Protein AF-A0A1D1W624-F1 (afdb_monomer_lite)

Radius of gyration: 31.95 Å; chains: 1; bounding box: 77×73×110 Å

Organism: Ramazzottius varieornatus (NCBI:txid947166)

Structure (mmCIF, N/CA/C/O backbone):
data_AF-A0A1D1W624-F1
#
_entry.id   AF-A0A1D1W624-F1
#
loop_
_atom_site.group_PDB
_atom_site.id
_atom_site.type_symbol
_atom_site.label_atom_id
_atom_site.label_alt_id
_atom_site.label_comp_id
_atom_site.label_asym_id
_atom_site.label_entity_id
_atom_site.label_seq_id
_atom_site.pdbx_PDB_ins_code
_atom_site.Cartn_x
_atom_site.Cartn_y
_atom_site.Cartn_z
_atom_site.occupancy
_atom_site.B_iso_or_equiv
_atom_site.auth_seq_id
_atom_site.auth_comp_id
_atom_site.auth_asym_id
_atom_site.auth_atom_id
_atom_site.pdbx_PDB_model_num
ATOM 1 N N . MET A 1 1 ? -19.708 -43.740 -31.276 1.00 31.92 1 MET A N 1
ATOM 2 C CA . MET A 1 1 ? -19.475 -42.305 -31.508 1.00 31.92 1 MET A CA 1
ATOM 3 C C . MET A 1 1 ? -18.141 -42.016 -30.869 1.00 31.92 1 MET A C 1
ATOM 5 O O . MET A 1 1 ? -18.051 -42.000 -29.648 1.00 31.92 1 MET A O 1
ATOM 9 N N . GLU A 1 2 ? -17.105 -42.036 -31.699 1.00 27.05 2 GLU A N 1
ATOM 10 C CA . GLU A 1 2 ? -15.736 -41.714 -31.313 1.00 27.05 2 GLU A CA 1
ATOM 11 C C . GLU A 1 2 ? -15.686 -40.249 -30.875 1.00 27.05 2 GLU A C 1
ATOM 13 O O . GLU A 1 2 ? -16.353 -39.398 -31.459 1.00 27.05 2 GLU A O 1
ATOM 18 N N . ASN A 1 3 ? -14.961 -39.981 -29.791 1.00 25.48 3 ASN A N 1
ATOM 19 C CA . ASN A 1 3 ? -14.674 -38.623 -29.358 1.00 25.48 3 ASN A CA 1
ATOM 20 C C . ASN A 1 3 ? -13.662 -38.040 -30.346 1.00 25.48 3 ASN A C 1
ATOM 22 O O . ASN A 1 3 ? -12.470 -38.331 -30.237 1.00 25.48 3 ASN A O 1
ATOM 26 N N . ASP A 1 4 ? -14.144 -37.244 -31.296 1.00 26.53 4 ASP A N 1
ATOM 27 C CA . ASP A 1 4 ? -13.299 -36.411 -32.143 1.00 26.53 4 ASP A CA 1
ATOM 28 C C . ASP A 1 4 ? -12.557 -35.412 -31.248 1.00 26.53 4 ASP A C 1
ATOM 30 O O . ASP A 1 4 ? -13.095 -34.397 -30.801 1.00 26.53 4 ASP A O 1
ATOM 34 N N . ALA A 1 5 ? -11.305 -35.738 -30.932 1.00 27.08 5 ALA A N 1
ATOM 35 C CA . ALA A 1 5 ? -10.359 -34.775 -30.408 1.00 27.08 5 ALA A CA 1
ATOM 36 C C . ALA A 1 5 ? -10.204 -33.673 -31.463 1.00 27.08 5 ALA A C 1
ATOM 38 O O . ALA A 1 5 ? -9.821 -33.948 -32.601 1.00 27.08 5 ALA A O 1
ATOM 39 N N . PHE A 1 6 ? -10.531 -32.438 -31.086 1.00 32.44 6 PHE A N 1
ATOM 40 C CA . PHE A 1 6 ? -10.305 -31.255 -31.906 1.00 32.44 6 PHE A CA 1
ATOM 41 C C . PHE A 1 6 ? -8.829 -31.213 -32.317 1.00 32.44 6 PHE A C 1
ATOM 43 O O . PHE A 1 6 ? -7.942 -30.949 -31.505 1.00 32.44 6 PHE A O 1
ATOM 50 N N . LEU A 1 7 ? -8.569 -31.527 -33.584 1.00 31.05 7 LEU A N 1
ATOM 51 C CA . LEU A 1 7 ? -7.276 -31.333 -34.217 1.00 31.05 7 LEU A CA 1
ATOM 52 C C . LEU A 1 7 ? -7.059 -29.824 -34.347 1.00 31.05 7 LEU A C 1
ATOM 54 O O . LEU A 1 7 ? -7.554 -29.201 -35.284 1.00 31.05 7 LEU A O 1
ATOM 58 N N . VAL A 1 8 ? -6.301 -29.243 -33.416 1.00 35.06 8 VAL A N 1
ATOM 59 C CA . VAL A 1 8 ? -5.561 -28.009 -33.691 1.00 35.06 8 VAL A CA 1
ATOM 60 C C . VAL A 1 8 ? -4.572 -28.382 -34.781 1.00 35.06 8 VAL A C 1
ATOM 62 O O . VAL A 1 8 ? -3.565 -29.041 -34.520 1.00 35.06 8 VAL A O 1
ATOM 65 N N . ARG A 1 9 ? -4.901 -28.062 -36.028 1.00 37.91 9 ARG A N 1
ATOM 66 C CA . ARG A 1 9 ? -3.950 -28.219 -37.112 1.00 37.91 9 ARG A CA 1
ATOM 67 C C . ARG A 1 9 ? -3.053 -26.980 -37.123 1.00 37.91 9 ARG A C 1
ATOM 69 O O . ARG A 1 9 ? -3.559 -25.884 -37.361 1.00 37.91 9 ARG A O 1
ATOM 76 N N . PRO A 1 10 ? -1.737 -27.105 -36.888 1.00 45.50 10 PRO A N 1
ATOM 77 C CA . PRO A 1 10 ? -0.785 -26.102 -37.343 1.00 45.50 10 PRO A CA 1
ATOM 78 C C . PRO A 1 10 ? -0.750 -26.183 -38.879 1.00 45.50 10 PRO A C 1
ATOM 80 O O . PRO A 1 10 ? 0.144 -26.792 -39.457 1.00 45.50 10 PRO A O 1
ATOM 83 N N . ASP A 1 11 ? -1.796 -25.687 -39.544 1.00 40.28 11 ASP A N 1
ATOM 84 C CA . ASP A 1 11 ? -2.044 -25.941 -40.972 1.00 40.28 11 ASP A CA 1
ATOM 85 C C . ASP A 1 11 ? -1.060 -25.210 -41.900 1.00 40.28 11 ASP A C 1
ATOM 87 O O . ASP A 1 11 ? -0.976 -25.543 -43.080 1.00 40.28 11 ASP A O 1
ATOM 91 N N . VAL A 1 12 ? -0.263 -24.263 -41.391 1.00 44.75 12 VAL A N 1
ATOM 92 C CA . VAL A 1 12 ? 0.777 -23.587 -42.176 1.00 44.75 12 VAL A CA 1
ATOM 93 C C . VAL A 1 12 ? 2.006 -23.336 -41.304 1.00 44.75 12 VAL A C 1
ATOM 95 O O . VAL A 1 12 ? 2.185 -22.279 -40.715 1.00 44.75 12 VAL A O 1
ATOM 98 N N . VAL A 1 13 ? 2.898 -24.321 -41.220 1.00 44.19 13 VAL A N 1
ATOM 99 C CA . VAL A 1 13 ? 4.286 -24.032 -40.843 1.00 44.19 13 VAL A CA 1
ATOM 100 C C . VAL A 1 13 ? 4.935 -23.429 -42.087 1.00 44.19 13 VAL A C 1
ATOM 102 O O . VAL A 1 13 ? 5.336 -24.156 -42.998 1.00 44.19 13 VAL A O 1
ATOM 105 N N . ARG A 1 14 ? 5.054 -22.096 -42.162 1.00 55.41 14 ARG A N 1
ATOM 106 C CA . ARG A 1 14 ? 6.187 -21.540 -42.916 1.00 55.41 14 ARG A CA 1
ATOM 107 C C . ARG A 1 14 ? 7.438 -22.138 -42.288 1.00 55.41 14 ARG A C 1
ATOM 109 O O . ARG A 1 14 ? 7.513 -22.191 -41.066 1.00 55.41 14 ARG A O 1
ATOM 116 N N . ALA A 1 15 ? 8.395 -22.578 -43.106 1.00 63.62 15 ALA A N 1
ATOM 117 C CA . ALA A 1 15 ? 9.567 -23.344 -42.658 1.00 63.62 15 ALA A CA 1
ATOM 118 C C . ALA A 1 15 ? 10.327 -22.724 -41.461 1.00 63.62 15 ALA A C 1
ATOM 120 O O . ALA A 1 15 ? 11.044 -23.437 -40.763 1.00 63.62 15 ALA A O 1
ATOM 121 N N . ASP A 1 16 ? 10.110 -21.430 -41.200 1.00 84.19 16 ASP A N 1
ATOM 122 C CA . ASP A 1 16 ? 10.854 -20.631 -40.241 1.00 84.19 16 ASP A CA 1
ATOM 123 C C . ASP A 1 16 ? 9.994 -20.026 -39.103 1.00 84.19 16 ASP A C 1
ATOM 125 O O . ASP A 1 16 ? 10.526 -19.242 -38.325 1.00 84.19 16 ASP A O 1
ATOM 129 N N . ALA A 1 17 ? 8.685 -20.318 -38.982 1.00 87.25 17 ALA A N 1
ATOM 130 C CA . ALA A 1 17 ? 7.839 -19.704 -37.941 1.00 87.25 17 ALA A CA 1
ATOM 131 C C . ALA A 1 17 ? 6.698 -20.593 -37.411 1.00 87.25 17 ALA A C 1
ATOM 133 O O . ALA A 1 17 ? 6.103 -21.390 -38.135 1.00 87.25 17 ALA A O 1
ATOM 134 N N . ILE A 1 18 ? 6.358 -20.401 -36.133 1.00 88.88 18 ILE A N 1
ATOM 135 C CA . ILE A 1 18 ? 5.157 -20.938 -35.486 1.00 88.88 18 ILE A CA 1
ATOM 136 C C . ILE A 1 18 ? 3.995 -19.993 -35.785 1.00 88.88 18 ILE A C 1
ATOM 138 O O . ILE A 1 18 ? 4.014 -18.849 -35.335 1.00 88.88 18 ILE A O 1
ATOM 142 N N . GLU A 1 19 ? 2.978 -20.465 -36.500 1.00 90.38 19 GLU A N 1
ATOM 143 C CA . GLU A 1 19 ? 1.775 -19.686 -36.802 1.00 90.38 19 GLU A CA 1
ATOM 144 C C . GLU A 1 19 ? 0.585 -20.199 -35.979 1.00 90.38 19 GLU A C 1
ATOM 146 O O . GLU A 1 19 ? 0.163 -21.350 -36.105 1.00 90.38 19 GLU A O 1
ATOM 151 N N . LEU A 1 20 ? 0.035 -19.335 -35.126 1.00 88.50 20 LEU A N 1
ATOM 152 C CA . LEU A 1 20 ? -1.262 -19.534 -34.487 1.00 88.50 20 LEU A CA 1
ATOM 153 C C . LEU A 1 20 ? -2.296 -18.786 -35.321 1.00 88.50 20 LEU A C 1
ATOM 155 O O . LEU A 1 20 ? -2.169 -17.575 -35.488 1.00 88.50 20 LEU A O 1
ATOM 159 N N . THR A 1 21 ? -3.308 -19.480 -35.840 1.00 87.25 21 THR A N 1
ATOM 160 C CA . THR A 1 21 ? -4.299 -18.869 -36.736 1.00 87.25 21 THR A CA 1
ATOM 161 C C . THR A 1 21 ? -5.719 -19.092 -36.233 1.00 87.25 21 THR A C 1
ATOM 163 O O . THR A 1 21 ? -6.160 -20.224 -36.045 1.00 87.25 21 THR A O 1
ATOM 166 N N . CYS A 1 22 ? -6.463 -18.001 -36.078 1.00 83.81 22 CYS A N 1
ATOM 167 C CA . CYS A 1 22 ? -7.910 -18.008 -35.929 1.00 83.81 22 CYS A CA 1
ATOM 168 C C . CYS A 1 22 ? -8.551 -18.093 -37.318 1.00 83.81 22 CYS A C 1
ATOM 170 O O . CYS A 1 22 ? -8.637 -17.089 -38.030 1.00 83.81 22 CYS A O 1
ATOM 172 N N . SER A 1 23 ? -9.013 -19.284 -37.703 1.00 80.31 23 SER A N 1
ATOM 173 C CA . SER A 1 23 ? -9.715 -19.494 -38.973 1.00 80.31 23 SER A CA 1
ATOM 174 C C . SER A 1 23 ? -11.235 -19.534 -38.791 1.00 80.31 23 SER A C 1
ATOM 176 O O . SER A 1 23 ? -11.767 -19.749 -37.699 1.00 80.31 23 SER A O 1
ATOM 178 N N . LYS A 1 24 ? -11.980 -19.361 -39.890 1.00 71.31 24 LYS A N 1
ATOM 179 C CA . LYS A 1 24 ? -13.448 -19.520 -39.881 1.00 71.31 24 LYS A CA 1
ATOM 180 C C . LYS A 1 24 ? -13.887 -20.939 -39.513 1.00 71.31 24 LYS A C 1
ATOM 182 O O . LYS A 1 24 ? -15.019 -21.120 -39.074 1.00 71.31 24 LYS A O 1
ATOM 187 N N . GLU A 1 25 ? -13.041 -21.940 -39.747 1.00 71.88 25 GLU A N 1
ATOM 188 C CA . GLU A 1 25 ? -13.387 -23.347 -39.532 1.00 71.88 25 GLU A CA 1
ATOM 189 C C . GLU A 1 25 ? -13.404 -23.724 -38.058 1.00 71.88 25 GLU A C 1
ATOM 191 O O . GLU A 1 25 ? -14.290 -24.475 -37.654 1.00 71.88 25 GLU A O 1
ATOM 196 N N . VAL A 1 26 ? -12.517 -23.115 -37.264 1.00 67.25 26 VAL A N 1
ATOM 197 C CA . VAL A 1 26 ? -12.478 -23.239 -35.800 1.00 67.25 26 VAL A CA 1
ATOM 198 C C . VAL A 1 26 ? -13.877 -22.994 -35.217 1.00 67.25 26 VAL A C 1
ATOM 200 O O . VAL A 1 26 ? -14.430 -23.834 -34.514 1.00 67.25 26 VAL A O 1
ATOM 203 N N . TRP A 1 27 ? -14.552 -21.938 -35.678 1.00 66.19 27 TRP A N 1
ATOM 204 C CA . TRP A 1 27 ? -15.883 -21.572 -35.194 1.00 66.19 27 TRP A CA 1
ATOM 205 C C . TRP A 1 27 ? -17.027 -22.483 -35.639 1.00 66.19 27 TRP A C 1
ATOM 207 O O . TRP A 1 27 ? -18.036 -22.552 -34.935 1.00 66.19 27 TRP A O 1
ATOM 217 N N . LYS A 1 28 ? -16.914 -23.185 -36.776 1.00 69.06 28 LYS A N 1
ATOM 218 C CA . LYS A 1 28 ? -18.014 -24.021 -37.303 1.00 69.06 28 LYS A CA 1
ATOM 219 C C . LYS A 1 28 ? -18.388 -25.166 -36.358 1.00 69.06 28 LYS A C 1
ATOM 221 O O . LYS A 1 28 ? -19.531 -25.612 -36.389 1.00 69.06 28 LYS A O 1
ATOM 226 N N . ASN A 1 29 ? -17.450 -25.598 -35.517 1.00 65.69 29 ASN A N 1
ATOM 227 C CA . ASN A 1 29 ? -17.625 -26.716 -34.591 1.00 65.69 29 ASN A CA 1
ATOM 228 C C . ASN A 1 29 ? -17.858 -26.277 -33.134 1.00 65.69 29 ASN A C 1
ATOM 230 O O . ASN A 1 29 ? -18.013 -27.125 -32.255 1.00 65.69 29 ASN A O 1
ATOM 234 N N . THR A 1 30 ? -17.902 -24.971 -32.861 1.00 64.62 30 THR A N 1
ATOM 235 C CA . THR A 1 30 ? -18.129 -24.450 -31.505 1.00 64.62 30 THR A CA 1
ATOM 236 C C . THR A 1 30 ? -19.614 -24.390 -31.159 1.00 64.62 30 THR A C 1
ATOM 238 O O . THR A 1 30 ? -20.481 -24.180 -32.009 1.00 64.62 30 THR A O 1
ATOM 241 N N . THR A 1 31 ? -19.943 -24.567 -29.878 1.00 70.69 31 THR A N 1
ATOM 242 C CA . THR A 1 31 ? -21.328 -24.415 -29.416 1.00 70.69 31 THR A CA 1
ATOM 243 C C . THR A 1 31 ? -21.795 -22.961 -29.574 1.00 70.69 31 THR A C 1
ATOM 245 O O . THR A 1 31 ? -21.020 -22.061 -29.251 1.00 70.69 31 THR A O 1
ATOM 248 N N . PRO A 1 32 ? -23.064 -22.697 -29.946 1.00 69.06 32 PRO A N 1
ATOM 249 C CA . PRO A 1 32 ? -23.570 -21.345 -30.227 1.00 69.06 32 PRO A CA 1
ATOM 250 C C . PRO A 1 32 ? -23.453 -20.324 -29.078 1.00 69.06 32 PRO A C 1
ATOM 252 O O . PRO A 1 32 ? -23.623 -19.133 -29.310 1.00 69.06 32 PRO A O 1
ATOM 255 N N . ASN A 1 33 ? -23.138 -20.765 -27.855 1.00 73.44 33 ASN A N 1
ATOM 256 C CA . ASN A 1 33 ? -22.960 -19.902 -26.682 1.00 73.44 33 ASN A CA 1
ATOM 257 C C . ASN A 1 33 ? -21.487 -19.600 -26.349 1.00 73.44 33 ASN A C 1
ATOM 259 O O . ASN A 1 33 ? -21.208 -19.002 -25.311 1.00 73.44 33 ASN A O 1
ATOM 263 N N . MET A 1 34 ? -20.538 -20.050 -27.170 1.00 68.69 34 MET A N 1
ATOM 264 C CA . MET A 1 34 ? -19.116 -19.837 -26.927 1.00 68.69 34 MET A CA 1
ATOM 265 C C . MET A 1 34 ? -18.703 -18.458 -27.447 1.00 68.69 34 MET A C 1
ATOM 267 O O . MET A 1 34 ? -18.802 -18.171 -28.638 1.00 68.69 34 MET A O 1
ATOM 271 N N . THR A 1 35 ? -18.280 -17.576 -26.545 1.00 69.88 35 THR A N 1
ATOM 272 C CA . THR A 1 35 ? -17.949 -16.179 -26.876 1.00 69.88 35 THR A CA 1
ATOM 273 C C . THR A 1 35 ? -16.489 -15.986 -27.280 1.00 69.88 35 THR A C 1
ATOM 275 O O . THR A 1 35 ? -16.160 -14.971 -27.889 1.00 69.88 35 THR A O 1
ATOM 278 N N . GLN A 1 36 ? -15.625 -16.943 -26.934 1.00 75.19 36 GLN A N 1
ATOM 279 C CA . GLN A 1 36 ? -14.181 -16.878 -27.131 1.00 75.19 36 GLN A CA 1
ATOM 280 C C . GLN A 1 36 ? -13.603 -18.293 -27.221 1.00 75.19 36 GLN A C 1
ATOM 282 O O . GLN A 1 36 ? -13.953 -19.148 -26.404 1.00 75.19 36 GLN A O 1
ATOM 287 N N . GLU A 1 37 ? -12.697 -18.511 -28.166 1.00 79.25 37 GLU A N 1
ATOM 288 C CA . GLU A 1 37 ? -11.833 -19.693 -28.255 1.00 79.25 37 GLU A CA 1
ATOM 289 C C . GLU A 1 37 ? -10.376 -19.237 -28.186 1.00 79.25 37 GLU A C 1
ATOM 291 O O . GLU A 1 37 ? -10.071 -18.123 -28.601 1.00 79.25 37 GLU A O 1
ATOM 296 N N . GLY A 1 38 ? -9.484 -20.036 -27.608 1.00 79.69 38 GLY A N 1
ATOM 297 C CA . GLY A 1 38 ? -8.079 -19.662 -27.446 1.00 79.69 38 GLY A CA 1
ATOM 298 C C . GLY A 1 38 ? -7.145 -20.804 -27.810 1.00 79.69 38 GLY A C 1
ATOM 299 O O . GLY A 1 38 ? -7.393 -21.950 -27.428 1.00 79.69 38 GLY A O 1
ATOM 300 N N . ILE A 1 39 ? -6.071 -20.479 -28.527 1.00 84.06 39 ILE A N 1
ATOM 301 C CA . ILE A 1 39 ? -4.943 -21.378 -28.768 1.00 84.06 39 ILE A CA 1
ATOM 302 C C . ILE A 1 39 ? -3.808 -20.952 -27.844 1.00 84.06 39 ILE A C 1
ATOM 304 O O . ILE A 1 39 ? -3.355 -19.812 -27.931 1.00 84.06 39 ILE A O 1
ATOM 308 N N . ASN A 1 40 ? -3.335 -21.872 -27.001 1.00 84.62 40 ASN A N 1
ATOM 309 C CA . ASN A 1 40 ? -2.313 -21.585 -25.998 1.00 84.62 40 ASN A CA 1
ATOM 310 C C . ASN A 1 40 ? -1.073 -22.465 -26.196 1.00 84.62 40 ASN A C 1
ATOM 312 O O . ASN A 1 40 ? -1.179 -23.692 -26.303 1.00 84.62 40 ASN A O 1
ATOM 316 N N . LEU A 1 41 ? 0.101 -21.836 -26.177 1.00 84.44 41 LEU A N 1
ATOM 317 C CA . LEU A 1 41 ? 1.409 -22.480 -26.121 1.00 84.44 41 LEU A CA 1
ATOM 318 C C . LEU A 1 41 ? 2.043 -22.210 -24.756 1.00 84.44 41 LEU A C 1
ATOM 320 O O . LEU A 1 41 ? 2.379 -21.066 -24.445 1.00 84.44 41 LEU A O 1
ATOM 324 N N . ASP A 1 42 ? 2.239 -23.272 -23.974 1.00 82.94 42 ASP A N 1
ATOM 325 C CA . ASP A 1 42 ? 2.735 -23.197 -22.597 1.00 82.94 42 ASP A CA 1
ATOM 326 C C . ASP A 1 42 ? 4.078 -23.911 -22.444 1.00 82.94 42 ASP A C 1
ATOM 328 O O . ASP A 1 42 ? 4.233 -25.064 -22.858 1.00 82.94 42 ASP A O 1
ATOM 332 N N . ALA A 1 43 ? 5.028 -23.254 -21.774 1.00 79.81 43 ALA A N 1
ATOM 333 C CA . ALA A 1 43 ? 6.304 -23.860 -21.393 1.00 79.81 43 ALA A CA 1
ATOM 334 C C . ALA A 1 43 ? 6.270 -24.613 -20.040 1.00 79.81 43 ALA A C 1
ATOM 336 O O . ALA A 1 43 ? 7.276 -25.210 -19.670 1.00 79.81 43 ALA A O 1
ATOM 337 N N . ASP A 1 44 ? 5.144 -24.610 -19.309 1.00 69.06 44 ASP A N 1
ATOM 338 C CA . ASP A 1 44 ? 5.030 -25.011 -17.886 1.00 69.06 44 ASP A CA 1
ATOM 339 C C . ASP A 1 44 ? 5.674 -26.366 -17.523 1.00 69.06 44 ASP A C 1
ATOM 341 O O . ASP A 1 44 ? 6.373 -26.483 -16.516 1.00 69.06 44 ASP A O 1
ATOM 345 N N . SER A 1 45 ? 5.514 -27.399 -18.357 1.00 63.03 45 SER A N 1
ATOM 346 C CA . SER A 1 45 ? 6.089 -28.725 -18.077 1.00 63.03 45 SER A CA 1
ATOM 347 C C . SER A 1 45 ? 7.589 -28.838 -18.356 1.00 63.03 45 SER A C 1
ATOM 349 O O . SER A 1 45 ? 8.240 -29.737 -17.822 1.00 63.03 45 SER A O 1
ATOM 351 N N . ASP A 1 46 ? 8.131 -27.950 -19.188 1.00 72.50 46 ASP A N 1
ATOM 352 C CA . ASP A 1 46 ? 9.434 -28.132 -19.828 1.00 72.50 46 ASP A CA 1
ATOM 353 C C . ASP A 1 46 ? 10.442 -27.040 -19.435 1.00 72.50 46 ASP A C 1
ATOM 355 O O . ASP A 1 46 ? 11.641 -27.310 -19.377 1.00 72.50 46 ASP A O 1
ATOM 359 N N . PHE A 1 47 ? 9.988 -25.826 -19.101 1.00 82.50 47 PHE A N 1
ATOM 360 C CA . PHE A 1 47 ? 10.871 -24.731 -18.710 1.00 82.50 47 PHE A CA 1
ATOM 361 C C . PHE A 1 47 ? 10.202 -23.677 -17.824 1.00 82.50 47 PHE A C 1
ATOM 363 O O . PHE A 1 47 ? 9.190 -23.074 -18.176 1.00 82.50 47 PHE A O 1
ATOM 370 N N . SER A 1 48 ? 10.844 -23.389 -16.691 1.00 87.62 48 SER A N 1
ATOM 371 C CA . SER A 1 48 ? 10.515 -22.252 -15.836 1.00 87.62 48 SER A CA 1
ATOM 372 C C . SER A 1 48 ? 11.772 -21.653 -15.211 1.00 87.62 48 SER A C 1
ATOM 374 O O . SER A 1 48 ? 12.748 -22.358 -14.934 1.00 87.62 48 SER A O 1
ATOM 376 N N . ALA A 1 49 ? 11.743 -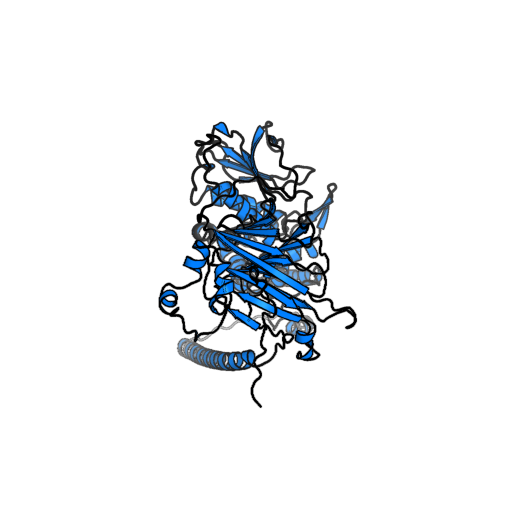20.349 -14.960 1.00 87.62 49 ALA A N 1
ATOM 377 C CA . ALA A 1 49 ? 12.846 -19.602 -14.374 1.00 87.62 49 ALA A CA 1
ATOM 378 C C . ALA A 1 49 ? 12.347 -18.609 -13.325 1.00 87.62 49 ALA A C 1
ATOM 380 O O . ALA A 1 49 ? 11.262 -18.053 -13.455 1.00 87.62 49 ALA A O 1
ATOM 381 N N . THR A 1 50 ? 13.142 -18.374 -12.281 1.00 85.31 50 THR A N 1
ATOM 382 C CA . THR A 1 50 ? 12.801 -17.375 -11.255 1.00 85.31 50 THR A CA 1
ATOM 383 C C . THR A 1 50 ? 12.985 -15.955 -11.772 1.00 85.31 50 THR A C 1
ATOM 385 O O . THR A 1 50 ? 12.128 -15.121 -11.521 1.00 85.31 50 THR A O 1
ATOM 388 N N . TYR A 1 51 ? 14.072 -15.700 -12.506 1.00 88.62 51 TYR A N 1
ATOM 389 C CA . TYR A 1 51 ? 14.444 -14.402 -13.074 1.00 88.62 51 TYR A CA 1
ATOM 390 C C . TYR A 1 51 ? 15.117 -14.611 -14.429 1.00 88.62 51 TYR A C 1
ATOM 392 O O . TYR A 1 51 ? 15.649 -15.693 -14.711 1.00 88.62 51 TYR A O 1
ATOM 400 N N . GLY A 1 52 ? 15.115 -13.588 -15.270 1.00 90.75 52 GLY A N 1
ATOM 401 C CA . GLY A 1 52 ? 15.718 -13.653 -16.591 1.00 90.75 52 GLY A CA 1
ATOM 402 C C . GLY A 1 52 ? 15.125 -12.648 -17.555 1.00 90.75 52 GLY A C 1
ATOM 403 O O . GLY A 1 52 ? 14.429 -11.720 -17.163 1.00 90.75 52 GLY A O 1
ATOM 404 N N . SER A 1 53 ? 15.408 -12.870 -18.825 1.00 91.06 53 SER A N 1
ATOM 405 C CA . SER A 1 53 ? 14.784 -12.189 -19.939 1.00 91.06 53 SER A CA 1
ATOM 406 C C . SER A 1 53 ? 14.219 -13.221 -20.900 1.00 91.06 53 SER A C 1
ATOM 408 O O . SER A 1 53 ? 14.905 -14.179 -21.259 1.00 91.06 53 SER A O 1
ATOM 410 N N . PHE A 1 54 ? 12.960 -13.050 -21.287 1.00 91.06 54 PHE A N 1
ATOM 411 C CA . PHE A 1 54 ? 12.347 -13.770 -22.393 1.00 91.06 54 PHE A CA 1
ATOM 412 C C . PHE A 1 54 ? 12.112 -12.793 -23.525 1.00 91.06 54 PHE A C 1
ATOM 414 O O . PHE A 1 54 ? 11.367 -11.832 -23.353 1.00 91.06 54 PHE A O 1
ATOM 421 N N . ALA A 1 55 ? 12.674 -13.085 -24.692 1.00 91.75 55 ALA A N 1
ATOM 422 C CA . ALA A 1 55 ? 12.380 -12.349 -25.907 1.00 91.75 55 ALA A CA 1
ATOM 423 C C . ALA A 1 55 ? 11.727 -13.265 -26.938 1.00 91.75 55 ALA A C 1
ATOM 425 O O . ALA A 1 55 ? 12.157 -14.399 -27.151 1.00 91.75 55 ALA A O 1
ATOM 426 N N . PHE A 1 56 ? 10.693 -12.761 -27.596 1.00 90.81 56 PHE A N 1
ATOM 427 C CA . PHE A 1 56 ? 10.038 -13.410 -28.716 1.00 90.81 56 PHE A CA 1
ATOM 428 C C . PHE A 1 56 ? 10.024 -12.457 -29.902 1.00 90.81 56 PHE A C 1
ATOM 430 O O . PHE A 1 56 ? 9.589 -11.308 -29.806 1.00 90.81 56 PHE A O 1
ATOM 437 N N . ARG A 1 57 ? 10.521 -12.936 -31.039 1.00 92.81 57 ARG A N 1
ATOM 438 C CA . ARG A 1 57 ? 10.379 -12.241 -32.309 1.00 92.81 57 ARG A CA 1
ATOM 439 C C . ARG A 1 57 ? 9.072 -12.709 -32.934 1.00 92.81 57 ARG A C 1
ATOM 441 O O . ARG A 1 57 ? 8.913 -13.879 -33.278 1.00 92.81 57 ARG A O 1
ATOM 448 N N . ALA A 1 58 ? 8.107 -11.802 -32.995 1.00 91.75 58 ALA A N 1
ATOM 449 C CA . ALA A 1 58 ? 6.749 -12.120 -33.396 1.00 91.75 58 ALA A CA 1
ATOM 450 C C . ALA A 1 58 ? 6.172 -11.069 -34.341 1.00 91.75 58 ALA A C 1
ATOM 452 O O . ALA A 1 58 ? 6.442 -9.873 -34.227 1.00 91.75 58 ALA A O 1
ATOM 453 N N . GLN A 1 59 ? 5.347 -11.531 -35.268 1.00 90.12 59 GLN A N 1
ATOM 454 C CA . GLN A 1 59 ? 4.447 -10.720 -36.065 1.00 90.12 59 GLN A CA 1
ATOM 455 C C . GLN A 1 59 ? 3.053 -10.878 -35.467 1.00 90.12 59 GLN A C 1
ATOM 457 O O . GLN A 1 59 ? 2.422 -11.929 -35.588 1.00 90.12 59 GLN A O 1
ATOM 462 N N . LEU A 1 60 ? 2.593 -9.838 -34.775 1.00 86.75 60 LEU A N 1
ATOM 463 C CA . LEU A 1 60 ? 1.292 -9.870 -34.116 1.00 86.75 60 LEU A CA 1
ATOM 464 C C . LEU A 1 60 ? 0.153 -9.687 -35.126 1.00 86.75 60 LEU A C 1
ATOM 466 O O . LEU A 1 60 ? 0.361 -9.050 -36.165 1.00 86.75 60 LEU A O 1
ATOM 470 N N . PRO A 1 61 ? -1.065 -10.124 -34.769 1.00 83.38 61 PRO A N 1
ATOM 471 C CA . PRO A 1 61 ? -2.284 -9.750 -35.464 1.00 83.38 61 PRO A CA 1
ATOM 472 C C . PRO A 1 61 ? -2.356 -8.255 -35.790 1.00 83.38 61 PRO A C 1
ATOM 474 O O . PRO A 1 61 ? -2.079 -7.390 -34.952 1.00 83.38 61 PRO A O 1
ATOM 477 N N . VAL A 1 62 ? -2.731 -7.950 -37.030 1.00 75.19 62 VAL A N 1
ATOM 478 C CA . VAL A 1 62 ? -2.970 -6.574 -37.504 1.00 75.19 62 VAL A CA 1
ATOM 479 C C . VAL A 1 62 ? -4.384 -6.359 -38.029 1.00 75.19 62 VAL A C 1
ATOM 481 O O . VAL A 1 62 ? -4.776 -5.219 -38.272 1.00 75.19 62 VAL A O 1
ATOM 484 N N . LYS A 1 63 ? -5.118 -7.455 -38.240 1.00 72.62 63 LYS A N 1
ATOM 485 C CA . LYS A 1 63 ? -6.479 -7.515 -38.768 1.00 72.62 63 LYS A CA 1
ATOM 486 C C . LYS A 1 63 ? -7.191 -8.767 -38.245 1.00 72.62 63 LYS A C 1
ATOM 488 O O . LYS A 1 63 ? -6.538 -9.749 -37.875 1.00 72.62 63 LYS A O 1
ATOM 493 N N . GLY A 1 64 ? -8.518 -8.727 -38.301 1.00 67.38 64 GLY A N 1
ATOM 494 C CA . GLY A 1 64 ? -9.402 -9.816 -37.895 1.00 67.38 64 GLY A CA 1
ATOM 495 C C . GLY A 1 64 ? -9.547 -9.947 -36.376 1.00 67.38 64 GLY A C 1
ATOM 496 O O . GLY A 1 64 ? -8.997 -9.146 -35.635 1.00 67.38 64 GLY A O 1
ATOM 497 N N . TYR A 1 65 ? -10.270 -10.988 -35.964 1.00 71.06 65 TYR A N 1
ATOM 498 C CA . TYR A 1 65 ? -10.978 -11.141 -34.684 1.00 71.06 65 TYR A CA 1
ATOM 499 C C . TYR A 1 65 ? -10.138 -11.787 -33.581 1.00 71.06 65 TYR A C 1
ATOM 501 O O . TYR A 1 65 ? -10.620 -12.668 -32.861 1.00 71.06 65 TYR A O 1
ATOM 509 N N . GLY A 1 66 ? -8.848 -11.457 -33.544 1.00 74.31 66 GLY A N 1
ATOM 510 C CA . GLY A 1 66 ? -7.884 -12.100 -32.667 1.00 74.31 66 GLY A CA 1
ATOM 511 C C . GLY A 1 66 ? -7.192 -11.136 -31.712 1.00 74.31 66 GLY A C 1
ATOM 512 O O . GLY A 1 66 ? -6.621 -10.133 -32.132 1.00 74.31 66 GLY A O 1
ATOM 513 N N . SER A 1 67 ? -7.140 -11.503 -30.434 1.00 82.94 67 SER A N 1
ATOM 514 C CA . SER A 1 67 ? -6.280 -10.879 -29.424 1.00 82.94 67 SER A CA 1
ATOM 515 C C . SER A 1 67 ? -5.124 -11.819 -29.101 1.00 82.94 67 SER A C 1
ATOM 517 O O . SER A 1 67 ? -5.339 -13.008 -28.885 1.00 82.94 67 SER A O 1
ATOM 519 N N . ALA A 1 68 ? -3.895 -11.308 -29.080 1.00 86.69 68 ALA A N 1
ATOM 520 C CA . ALA A 1 68 ? -2.721 -12.090 -28.699 1.00 86.69 68 ALA A CA 1
ATOM 521 C C . ALA A 1 68 ? -2.271 -11.724 -27.276 1.00 86.69 68 ALA A C 1
ATOM 523 O O . ALA A 1 68 ? -2.311 -10.562 -26.883 1.00 86.69 68 ALA A O 1
ATOM 524 N N . GLU A 1 69 ? -1.805 -12.689 -26.496 1.00 87.19 69 GLU A N 1
ATOM 525 C CA . GLU A 1 69 ? -1.246 -12.458 -25.161 1.00 87.19 69 GLU A CA 1
ATOM 526 C C . GLU A 1 69 ? 0.091 -13.180 -25.032 1.00 87.19 69 GLU A C 1
ATOM 528 O O . GLU A 1 69 ? 0.230 -14.339 -25.413 1.00 87.19 69 GLU A O 1
ATOM 533 N N . PHE A 1 70 ? 1.079 -12.489 -24.475 1.00 88.25 70 PHE A N 1
ATOM 534 C CA . PHE A 1 70 ? 2.356 -13.068 -24.085 1.00 88.25 70 PHE A CA 1
ATOM 535 C C . PHE A 1 70 ? 2.527 -12.860 -22.596 1.00 88.25 70 PHE A C 1
ATOM 537 O O . PHE A 1 70 ? 2.621 -11.726 -22.134 1.00 88.25 70 PHE A O 1
ATOM 544 N N . SER A 1 71 ? 2.574 -13.931 -21.821 1.00 86.69 71 SER A N 1
ATOM 545 C CA . SER A 1 71 ? 2.597 -13.829 -20.367 1.00 86.69 71 SER A CA 1
ATOM 546 C C . SER A 1 71 ? 3.702 -14.658 -19.728 1.00 86.69 71 SER A C 1
ATOM 548 O O . SER A 1 71 ? 4.101 -15.708 -20.223 1.00 86.69 71 SER A O 1
ATOM 550 N N . LEU A 1 72 ? 4.205 -14.158 -18.601 1.00 86.12 72 LEU A N 1
ATOM 551 C CA . LEU A 1 72 ? 4.949 -14.919 -17.611 1.00 86.12 72 LEU A CA 1
ATOM 552 C C . LEU A 1 72 ? 3.973 -15.368 -16.528 1.00 86.12 72 LEU A C 1
ATOM 554 O O . LEU A 1 72 ? 3.437 -14.568 -15.748 1.00 86.12 72 LEU A O 1
ATOM 558 N N . VAL A 1 73 ? 3.766 -16.674 -16.455 1.00 83.50 73 VAL A N 1
ATOM 559 C CA . VAL A 1 73 ? 2.812 -17.297 -15.541 1.00 83.50 73 VAL A CA 1
ATOM 560 C C . VAL A 1 73 ? 3.576 -18.000 -14.428 1.00 83.50 73 VAL A C 1
ATOM 562 O O . VAL A 1 73 ? 4.511 -18.750 -14.692 1.00 83.50 73 VAL A O 1
ATOM 565 N N . SER A 1 74 ? 3.202 -17.740 -13.171 1.00 82.75 74 SER A N 1
ATOM 566 C CA . SER A 1 74 ? 3.822 -18.406 -12.018 1.00 82.75 74 SER A CA 1
ATOM 567 C C . SER A 1 74 ? 3.549 -19.910 -12.053 1.00 82.75 74 SER A C 1
ATOM 569 O O . SER A 1 74 ? 2.396 -20.310 -12.212 1.00 82.75 74 SER A O 1
ATOM 571 N N . THR A 1 75 ? 4.565 -20.731 -11.786 1.00 81.88 75 THR A N 1
ATOM 572 C CA . THR A 1 75 ? 4.425 -22.193 -11.627 1.00 81.88 75 THR A CA 1
ATOM 573 C C . THR A 1 75 ? 3.548 -22.578 -10.439 1.00 81.88 75 THR A C 1
ATOM 575 O O . THR A 1 75 ? 3.048 -23.694 -10.361 1.00 81.88 75 THR A O 1
ATOM 578 N N . ASP A 1 76 ? 3.363 -21.660 -9.489 1.00 74.50 76 ASP A N 1
ATOM 579 C CA . ASP A 1 76 ? 2.504 -21.886 -8.322 1.00 74.50 76 ASP A CA 1
ATOM 580 C C . ASP A 1 76 ? 1.016 -21.681 -8.651 1.00 74.50 76 ASP A C 1
ATOM 582 O O . ASP A 1 76 ? 0.151 -21.870 -7.796 1.00 74.50 76 ASP A O 1
ATOM 586 N N . CYS A 1 77 ? 0.703 -21.273 -9.884 1.00 70.12 77 CYS A N 1
ATOM 587 C CA . CYS A 1 77 ? -0.664 -21.118 -10.340 1.00 70.12 77 CYS A CA 1
ATOM 588 C C . CYS A 1 77 ? -1.262 -22.496 -10.700 1.00 70.12 77 CYS A C 1
ATOM 590 O O . CYS A 1 77 ? -0.739 -23.180 -11.579 1.00 70.12 77 CYS A O 1
ATOM 592 N N . PRO A 1 78 ? -2.370 -22.933 -10.070 1.00 59.72 78 PRO A N 1
ATOM 593 C CA . PRO A 1 78 ? -3.016 -24.188 -10.434 1.00 59.72 78 PRO A CA 1
ATOM 594 C C . PRO A 1 78 ? -3.637 -24.074 -11.836 1.00 59.72 78 PRO A C 1
ATOM 596 O O . PRO A 1 78 ? -4.568 -23.292 -12.041 1.00 59.72 78 PRO A O 1
ATOM 599 N N . LEU A 1 79 ? -3.124 -24.874 -12.780 1.00 53.38 79 LEU A N 1
ATOM 600 C CA . LEU A 1 79 ? -3.399 -24.865 -14.230 1.00 53.38 79 LEU A CA 1
ATOM 601 C C . LEU A 1 79 ? -4.860 -24.614 -14.643 1.00 53.38 79 LEU A C 1
ATOM 603 O O . LEU A 1 79 ? -5.107 -23.928 -15.631 1.00 53.38 79 LEU A O 1
ATOM 607 N N . THR A 1 80 ? -5.841 -25.108 -13.885 1.00 50.25 80 THR A N 1
ATOM 608 C CA . THR A 1 80 ? -7.269 -24.950 -14.205 1.00 50.25 80 THR A CA 1
ATOM 609 C C . THR A 1 80 ? -7.819 -23.533 -13.999 1.00 50.25 80 THR A C 1
ATOM 611 O O . THR A 1 80 ? -8.889 -23.237 -14.514 1.00 50.25 80 THR A O 1
ATOM 614 N N . ASN A 1 81 ? -7.108 -22.653 -13.280 1.00 50.91 81 ASN A N 1
ATOM 615 C CA . ASN A 1 81 ? -7.549 -21.285 -12.960 1.00 50.91 81 ASN A CA 1
ATOM 616 C C . ASN A 1 81 ? -6.597 -20.187 -13.472 1.00 50.91 81 ASN A C 1
ATOM 618 O O . ASN A 1 81 ? -6.834 -19.006 -13.223 1.00 50.91 81 ASN A O 1
ATOM 622 N N . CYS A 1 82 ? -5.526 -20.538 -14.186 1.00 54.19 82 CYS A N 1
ATOM 623 C CA . CYS A 1 82 ? -4.529 -19.560 -14.644 1.00 54.19 82 CYS A CA 1
ATOM 624 C C . CYS A 1 82 ? -4.983 -18.729 -15.848 1.00 54.19 82 CYS A C 1
ATOM 626 O O . CYS A 1 82 ? -4.331 -17.760 -16.208 1.00 54.19 82 CYS A O 1
ATOM 628 N N . THR A 1 83 ? -6.109 -19.093 -16.458 1.00 48.41 83 THR A N 1
ATOM 629 C CA . THR A 1 83 ? -6.717 -18.402 -17.607 1.00 48.41 83 THR A CA 1
ATOM 630 C C . THR A 1 83 ? -7.542 -17.186 -17.194 1.00 48.41 83 THR A C 1
ATOM 632 O O . THR A 1 83 ? -8.034 -16.440 -18.037 1.00 48.41 83 THR A O 1
ATOM 635 N N . THR A 1 84 ? -7.748 -17.028 -15.889 1.00 48.53 84 THR A N 1
ATOM 636 C CA . THR A 1 84 ? -8.431 -15.915 -15.243 1.00 48.53 84 THR A CA 1
ATOM 637 C C . THR A 1 84 ? -7.666 -15.656 -13.964 1.00 48.53 84 THR A C 1
ATOM 639 O O . THR A 1 84 ? -8.024 -16.250 -12.963 1.00 48.53 84 THR A O 1
ATOM 642 N N . ALA A 1 85 ? -6.571 -14.900 -14.053 1.00 44.78 85 ALA A N 1
ATOM 643 C CA . ALA A 1 85 ? -5.810 -14.128 -13.058 1.00 44.78 85 ALA A CA 1
ATOM 644 C C . ALA A 1 85 ? -6.152 -14.177 -11.532 1.00 44.78 85 ALA A C 1
ATOM 646 O O . ALA A 1 85 ? -5.799 -13.280 -10.789 1.00 44.78 85 ALA A O 1
ATOM 647 N N . LEU A 1 86 ? -6.804 -15.200 -10.995 1.00 40.66 86 LEU A N 1
ATOM 648 C CA . LEU A 1 86 ? -7.426 -15.213 -9.673 1.00 40.66 86 LEU A CA 1
ATOM 649 C C . LEU A 1 86 ? -6.578 -15.944 -8.640 1.00 40.66 86 LEU A C 1
ATOM 651 O O . LEU A 1 86 ? -6.940 -15.930 -7.475 1.00 40.66 86 LEU A O 1
ATOM 655 N N . ASN A 1 87 ? -5.464 -16.577 -9.026 1.00 37.97 87 ASN A N 1
ATOM 656 C CA . ASN A 1 87 ? -4.647 -17.357 -8.087 1.00 37.97 87 ASN A CA 1
ATOM 657 C C . ASN A 1 87 ? -3.133 -17.335 -8.368 1.00 37.97 87 ASN A C 1
ATOM 659 O O . ASN A 1 87 ? -2.409 -18.181 -7.853 1.00 37.97 87 ASN A O 1
ATOM 663 N N . GLY A 1 88 ? -2.620 -16.390 -9.161 1.00 42.72 88 GLY A N 1
ATOM 664 C CA . GLY A 1 88 ? -1.189 -16.326 -9.472 1.00 42.72 88 GLY A CA 1
ATOM 665 C C . GLY A 1 88 ? -0.666 -14.899 -9.574 1.00 42.72 88 GLY A C 1
ATOM 666 O O . GLY A 1 88 ? -1.344 -14.024 -10.103 1.00 42.72 88 GLY A O 1
ATOM 667 N N . ARG A 1 89 ? 0.565 -14.671 -9.096 1.00 52.53 89 ARG A N 1
ATOM 668 C CA . ARG A 1 89 ? 1.366 -13.505 -9.500 1.00 52.53 89 ARG A CA 1
ATOM 669 C C . ARG A 1 89 ? 1.780 -13.725 -10.952 1.00 52.53 89 ARG A C 1
ATOM 671 O O . ARG A 1 89 ? 2.674 -14.530 -11.212 1.00 52.53 89 ARG A O 1
ATOM 678 N N . THR A 1 90 ? 1.109 -13.076 -11.890 1.00 55.12 90 THR A N 1
ATOM 679 C CA . THR A 1 90 ? 1.385 -13.207 -13.327 1.00 55.12 90 THR A CA 1
ATOM 680 C C . THR A 1 90 ? 1.708 -11.832 -13.880 1.00 55.12 90 THR A C 1
ATOM 682 O O . THR A 1 90 ? 0.929 -10.903 -13.681 1.00 55.12 90 THR A O 1
ATOM 685 N N . THR A 1 91 ? 2.811 -11.695 -14.602 1.00 52.41 91 THR A N 1
ATOM 686 C CA . THR A 1 91 ? 3.057 -10.501 -15.420 1.00 52.41 91 THR A CA 1
ATOM 687 C C . THR A 1 91 ? 2.837 -10.881 -16.871 1.00 52.41 91 THR A C 1
ATOM 689 O O . THR A 1 91 ? 3.255 -11.955 -17.285 1.00 52.41 91 THR A O 1
ATOM 692 N N . GLY A 1 92 ? 2.131 -10.065 -17.641 1.00 56.31 92 GLY A N 1
ATOM 693 C CA . GLY A 1 92 ? 1.832 -10.391 -19.026 1.00 56.31 92 GLY A CA 1
ATOM 694 C C . GLY A 1 92 ? 1.566 -9.163 -19.872 1.00 56.31 92 GLY A C 1
ATOM 695 O O . GLY A 1 92 ? 1.063 -8.146 -19.407 1.00 56.31 92 GLY A O 1
ATOM 696 N N . LEU A 1 93 ? 1.925 -9.272 -21.135 1.00 52.88 93 LEU A N 1
ATOM 697 C CA . LEU A 1 93 ? 1.604 -8.344 -22.197 1.00 52.88 93 LEU A CA 1
ATOM 698 C C . LEU A 1 93 ? 0.338 -8.853 -22.879 1.00 52.88 93 LEU A C 1
ATOM 700 O O . LEU A 1 93 ? 0.333 -9.944 -23.446 1.00 52.88 93 LEU A O 1
ATOM 704 N N . LEU A 1 94 ? -0.736 -8.071 -22.803 1.00 58.16 94 LEU A N 1
ATOM 705 C CA . LEU A 1 94 ? -2.011 -8.375 -23.440 1.00 58.16 94 LEU A CA 1
ATOM 706 C C . LEU A 1 94 ? -2.247 -7.399 -24.596 1.00 58.16 94 LEU A C 1
ATOM 708 O O . LEU A 1 94 ? -2.266 -6.179 -24.434 1.00 58.16 94 LEU A O 1
ATOM 712 N N . LEU A 1 95 ? -2.430 -7.943 -25.793 1.00 54.09 95 LEU A N 1
ATOM 713 C CA . LEU A 1 95 ? -2.719 -7.166 -26.992 1.00 54.09 95 LEU A CA 1
ATOM 714 C C . LEU A 1 95 ? -4.212 -7.237 -27.263 1.00 54.09 95 LEU A C 1
ATOM 716 O O . LEU A 1 95 ? -4.713 -8.279 -27.688 1.00 54.09 95 LEU A O 1
ATOM 720 N N . TYR A 1 96 ? -4.921 -6.134 -27.050 1.00 53.25 96 TYR A N 1
ATOM 721 C CA . TYR A 1 96 ? -6.309 -6.029 -27.490 1.00 53.25 96 TYR A CA 1
ATOM 722 C C . TYR A 1 96 ? -6.385 -5.647 -28.966 1.00 53.25 96 TYR A C 1
ATOM 724 O O . TYR A 1 96 ? -5.630 -4.807 -29.455 1.00 53.25 96 TYR A O 1
ATOM 732 N N . GLU A 1 97 ? -7.340 -6.263 -29.652 1.00 46.19 97 GLU A N 1
ATOM 733 C CA . GLU A 1 97 ? -7.629 -6.076 -31.075 1.00 46.19 97 GLU A CA 1
ATOM 734 C C . GLU A 1 97 ? -8.099 -4.647 -31.408 1.00 46.19 97 GLU A C 1
ATOM 736 O O . GLU A 1 97 ? -7.752 -4.104 -32.456 1.00 46.19 97 GLU A O 1
ATOM 741 N N . ASP A 1 98 ? -8.813 -3.999 -30.480 1.00 50.72 98 ASP A N 1
ATOM 742 C CA . ASP A 1 98 ? -9.512 -2.723 -30.707 1.00 50.72 98 ASP A CA 1
ATOM 743 C C . ASP A 1 98 ? -8.579 -1.524 -30.960 1.00 50.72 98 ASP A C 1
ATOM 745 O O . ASP A 1 98 ? -9.025 -0.443 -31.354 1.00 50.72 98 ASP A O 1
ATOM 749 N N . SER A 1 99 ? -7.271 -1.694 -30.757 1.00 62.66 99 SER A N 1
ATOM 750 C CA . SER A 1 99 ? -6.269 -0.680 -31.059 1.00 62.66 99 SER A CA 1
ATOM 751 C C . SER A 1 99 ? -4.996 -1.341 -31.592 1.00 62.66 99 SER A C 1
ATOM 753 O O . SER A 1 99 ? -4.042 -1.556 -30.843 1.00 62.66 99 SER A O 1
ATOM 755 N N . PRO A 1 100 ? -4.903 -1.609 -32.911 1.00 68.00 100 PRO A N 1
ATOM 756 C CA . PRO A 1 100 ? -3.743 -2.275 -33.512 1.00 68.00 100 PRO A CA 1
ATOM 757 C C . PRO A 1 100 ? -2.452 -1.456 -33.398 1.00 68.00 100 PRO A C 1
ATOM 759 O O . PRO A 1 100 ? -1.398 -1.921 -33.826 1.00 68.00 100 PRO A O 1
ATOM 762 N N . ARG A 1 101 ? -2.532 -0.232 -32.862 1.00 75.62 101 ARG A N 1
ATOM 763 C CA . ARG A 1 101 ? -1.416 0.674 -32.597 1.00 75.62 101 ARG A CA 1
ATOM 764 C C . ARG A 1 101 ? -0.939 0.648 -31.156 1.00 75.62 101 ARG A C 1
ATOM 766 O O . ARG A 1 101 ? 0.151 1.147 -30.930 1.00 75.62 101 ARG A O 1
ATOM 773 N N . THR A 1 102 ? -1.688 0.083 -30.215 1.00 79.31 102 THR A N 1
ATOM 774 C CA . THR A 1 102 ? -1.310 0.094 -28.798 1.00 79.31 102 THR A CA 1
ATOM 775 C C . THR A 1 102 ? -1.257 -1.309 -28.219 1.00 79.31 102 THR A C 1
ATOM 777 O O . THR A 1 102 ? -1.941 -2.216 -28.683 1.00 79.31 102 THR A O 1
ATOM 780 N N . VAL A 1 103 ? -0.459 -1.480 -27.175 1.00 80.12 103 VAL A N 1
ATOM 781 C CA . VAL A 1 103 ? -0.338 -2.715 -26.400 1.00 80.12 103 VAL A CA 1
ATOM 782 C C . VAL A 1 103 ? -0.627 -2.396 -24.941 1.00 80.12 103 VAL A C 1
ATOM 784 O O . VAL A 1 103 ? -0.123 -1.391 -24.442 1.00 80.12 103 VAL A O 1
ATOM 787 N N . GLU A 1 104 ? -1.405 -3.235 -24.253 1.00 83.38 104 GLU A N 1
ATOM 788 C CA . GLU A 1 104 ? -1.535 -3.154 -22.798 1.00 83.38 104 GLU A CA 1
ATOM 789 C C . GLU A 1 104 ? -0.490 -4.069 -22.152 1.00 83.38 104 GLU A C 1
ATOM 791 O O . GLU A 1 104 ? -0.420 -5.272 -22.402 1.00 83.38 104 GLU A O 1
ATOM 796 N N . ILE A 1 105 ? 0.338 -3.500 -21.290 1.00 83.06 105 ILE A N 1
ATOM 797 C CA . ILE A 1 105 ? 1.306 -4.241 -20.492 1.00 83.06 105 ILE A CA 1
ATOM 798 C C . ILE A 1 105 ? 0.800 -4.235 -19.060 1.00 83.06 105 ILE A C 1
ATOM 800 O O . ILE A 1 105 ? 0.651 -3.163 -18.478 1.00 83.06 105 ILE A O 1
ATOM 804 N N . LYS A 1 106 ? 0.547 -5.413 -18.481 1.00 80.75 106 LYS A N 1
ATOM 805 C CA . LYS A 1 106 ? -0.049 -5.552 -17.147 1.00 80.75 106 LYS A CA 1
ATOM 806 C C . LYS A 1 106 ? 0.785 -6.442 -16.225 1.00 80.75 106 LYS A C 1
ATOM 808 O O . LYS A 1 106 ? 1.245 -7.522 -16.593 1.00 80.75 106 LYS A O 1
ATOM 813 N N . VAL A 1 107 ? 0.911 -6.029 -14.971 1.00 77.25 107 VAL A N 1
ATOM 814 C CA . VAL A 1 107 ? 1.417 -6.862 -13.875 1.00 77.25 107 VAL A CA 1
ATOM 815 C C . VAL A 1 107 ? 0.263 -7.144 -12.930 1.00 77.25 107 VAL A C 1
ATOM 817 O O . VAL A 1 107 ? -0.245 -6.234 -12.276 1.00 77.25 107 VAL A O 1
ATOM 820 N N . ASN A 1 108 ? -0.148 -8.408 -12.856 1.00 76.94 108 ASN A N 1
ATOM 821 C CA . ASN A 1 108 ? -1.196 -8.867 -11.957 1.00 76.94 108 ASN A CA 1
ATOM 822 C C . ASN A 1 108 ? -0.589 -9.456 -10.682 1.00 76.94 108 ASN A C 1
ATOM 824 O O . ASN A 1 108 ? 0.324 -10.288 -10.722 1.00 76.94 108 ASN A O 1
ATOM 828 N N . TYR A 1 109 ? -1.145 -9.077 -9.541 1.00 68.50 109 TYR A N 1
ATOM 829 C CA . TYR A 1 109 ? -0.711 -9.537 -8.231 1.00 68.50 109 TYR A CA 1
ATOM 830 C C . TYR A 1 109 ? -1.898 -9.695 -7.282 1.00 68.50 109 TYR A C 1
ATOM 832 O O . TYR A 1 109 ? -2.951 -9.077 -7.438 1.00 68.50 109 TYR A O 1
ATOM 840 N N . LEU A 1 110 ? -1.726 -10.550 -6.278 1.00 61.00 110 LEU A N 1
ATOM 841 C CA . LEU A 1 110 ? -2.740 -10.743 -5.250 1.00 61.00 110 LEU A CA 1
ATOM 842 C C . LEU A 1 110 ? -2.778 -9.522 -4.338 1.00 61.00 110 LEU A C 1
ATOM 844 O O . LEU A 1 110 ? -1.733 -9.068 -3.867 1.00 61.00 110 LEU A O 1
ATOM 848 N N . ASN A 1 111 ? -3.981 -9.025 -4.060 1.00 57.50 111 ASN A N 1
ATOM 849 C CA . ASN A 1 111 ? -4.180 -8.018 -3.037 1.00 57.50 111 ASN A CA 1
ATOM 850 C C . ASN A 1 111 ? -3.708 -8.606 -1.693 1.00 57.50 111 ASN A C 1
ATOM 852 O O . ASN A 1 111 ? -4.283 -9.602 -1.241 1.00 57.50 111 ASN A O 1
ATOM 856 N N . PRO A 1 112 ? -2.694 -8.019 -1.030 1.00 50.47 112 PRO A N 1
ATOM 857 C CA . PRO A 1 112 ? -2.201 -8.542 0.243 1.00 50.47 112 PRO A CA 1
ATOM 858 C C . PRO A 1 112 ? -3.286 -8.552 1.329 1.00 50.47 112 PRO A C 1
ATOM 860 O O . PRO A 1 112 ? -3.242 -9.383 2.233 1.00 50.47 112 PRO A O 1
ATOM 863 N N . ASN A 1 113 ? -4.289 -7.679 1.208 1.00 48.81 113 ASN A N 1
ATOM 864 C CA . ASN A 1 113 ? -5.353 -7.503 2.195 1.00 48.81 113 ASN A CA 1
ATOM 865 C C . ASN A 1 113 ? -6.542 -8.439 1.948 1.00 48.81 113 ASN A C 1
ATOM 867 O O . ASN A 1 113 ? -7.286 -8.767 2.869 1.00 48.81 113 ASN A O 1
ATOM 871 N N . ILE A 1 114 ? -6.750 -8.847 0.695 1.00 58.53 114 ILE A N 1
ATOM 872 C CA . ILE A 1 114 ? -7.855 -9.710 0.276 1.00 58.53 114 ILE A CA 1
ATOM 873 C C . ILE A 1 114 ? -7.260 -10.739 -0.688 1.00 58.53 114 ILE A C 1
ATOM 875 O O . ILE A 1 114 ? -7.268 -10.504 -1.892 1.00 58.53 114 ILE A O 1
ATOM 879 N N . PRO A 1 115 ? -6.752 -11.886 -0.202 1.00 54.16 115 PRO A N 1
ATOM 880 C CA . PRO A 1 115 ? -6.037 -12.856 -1.039 1.00 54.16 115 PRO A CA 1
ATOM 881 C C . PRO A 1 115 ? -6.839 -13.401 -2.230 1.00 54.16 115 PRO A C 1
ATOM 883 O O . PRO A 1 115 ? -6.261 -13.973 -3.144 1.00 54.16 115 PRO A O 1
ATOM 886 N N . SER A 1 116 ? -8.166 -13.234 -2.224 1.00 59.50 116 SER A N 1
ATOM 887 C CA . SER A 1 116 ? -9.066 -13.586 -3.327 1.00 59.50 116 SER A CA 1
ATOM 888 C C . SER A 1 116 ? -9.254 -12.478 -4.371 1.00 59.50 116 SER A C 1
ATOM 890 O O . SER A 1 116 ? -9.923 -12.704 -5.376 1.00 59.50 116 SER A O 1
ATOM 892 N N . GLN A 1 117 ? -8.750 -11.268 -4.122 1.00 59.41 117 GLN A N 1
ATOM 893 C CA . GLN A 1 117 ? -8.836 -10.137 -5.037 1.00 59.41 117 GLN A CA 1
ATOM 894 C C . GLN A 1 117 ? -7.513 -9.981 -5.781 1.00 59.41 117 GLN A C 1
ATOM 896 O O . GLN A 1 117 ? -6.449 -9.870 -5.176 1.00 59.41 117 GLN A O 1
ATOM 901 N N . LEU A 1 118 ? -7.597 -9.917 -7.103 1.00 62.78 118 LEU A N 1
ATOM 902 C CA . LEU A 1 118 ? -6.478 -9.549 -7.952 1.00 62.78 118 LEU A CA 1
ATOM 903 C C . LEU A 1 118 ? -6.435 -8.030 -8.126 1.00 62.78 118 LEU A C 1
ATOM 905 O O . LEU A 1 118 ? -7.466 -7.396 -8.360 1.00 62.78 118 LEU A O 1
ATOM 909 N N . LEU A 1 119 ? -5.238 -7.466 -8.061 1.00 62.09 119 LEU A N 1
ATOM 910 C CA . LEU A 1 119 ? -4.952 -6.107 -8.492 1.00 62.09 119 LEU A CA 1
ATOM 911 C C . LEU A 1 119 ? -4.022 -6.153 -9.705 1.00 62.09 119 LEU A C 1
ATOM 913 O O . LEU A 1 119 ? -3.233 -7.086 -9.866 1.00 62.09 119 LEU A O 1
ATOM 917 N N . ALA A 1 120 ? -4.129 -5.139 -10.554 1.00 71.44 120 ALA A N 1
ATOM 918 C CA . ALA A 1 120 ? -3.310 -5.000 -11.745 1.00 71.44 120 ALA A CA 1
ATOM 919 C C . ALA A 1 120 ? -2.703 -3.600 -11.789 1.00 71.44 120 ALA A C 1
ATOM 921 O O . ALA A 1 120 ? -3.379 -2.616 -11.483 1.00 71.44 120 ALA A O 1
ATOM 922 N N . GLN A 1 121 ? -1.436 -3.513 -12.178 1.00 66.69 121 GLN A N 1
ATOM 923 C CA . GLN A 1 121 ? -0.854 -2.277 -12.687 1.00 66.69 121 GLN A CA 1
ATOM 924 C C . GLN A 1 121 ? -0.709 -2.442 -14.195 1.00 66.69 121 GLN A C 1
ATOM 926 O O . GLN A 1 121 ? -0.074 -3.398 -14.634 1.00 66.69 121 GLN A O 1
ATOM 931 N N . ALA A 1 122 ? -1.316 -1.547 -14.970 1.00 75.81 122 ALA A N 1
ATOM 932 C CA . ALA A 1 122 ? -1.308 -1.612 -16.425 1.00 75.81 122 ALA A CA 1
ATOM 933 C C . ALA A 1 122 ? -0.774 -0.308 -17.025 1.00 75.81 122 ALA A C 1
ATOM 935 O O . ALA A 1 122 ? -1.011 0.773 -16.484 1.00 75.81 122 ALA A O 1
ATOM 936 N N . VAL A 1 123 ? -0.056 -0.422 -18.139 1.00 72.81 123 VAL A N 1
ATOM 937 C CA . VAL A 1 123 ? 0.412 0.700 -18.955 1.00 72.81 123 VAL A CA 1
ATOM 938 C C . VAL A 1 123 ? 0.060 0.406 -20.405 1.00 72.81 123 VAL A C 1
ATOM 940 O O . VAL A 1 123 ? 0.337 -0.683 -20.907 1.00 72.81 123 VAL A O 1
ATOM 943 N N . THR A 1 124 ? -0.529 1.387 -21.082 1.00 80.38 124 THR A N 1
ATOM 944 C CA . THR A 1 124 ? -0.794 1.318 -22.520 1.00 80.38 124 THR A CA 1
ATOM 945 C C . THR A 1 124 ? 0.330 2.019 -23.264 1.00 80.38 124 THR A C 1
ATOM 947 O O . THR A 1 124 ? 0.601 3.192 -23.010 1.00 80.38 124 THR A O 1
ATOM 950 N N . VAL A 1 125 ? 0.977 1.308 -24.183 1.00 80.38 125 VAL A N 1
ATOM 951 C CA . VAL A 1 125 ? 2.122 1.808 -24.956 1.00 80.38 125 VAL A CA 1
ATOM 952 C C . VAL A 1 125 ? 1.834 1.736 -26.448 1.00 80.38 125 VAL A C 1
ATOM 954 O O . VAL A 1 125 ? 1.158 0.814 -26.908 1.00 80.38 125 VAL A O 1
ATOM 957 N N . ASP A 1 126 ? 2.365 2.681 -27.219 1.00 82.25 126 ASP A N 1
ATOM 958 C CA . ASP A 1 126 ? 2.304 2.608 -28.678 1.00 82.25 126 ASP A CA 1
ATOM 959 C C . ASP A 1 126 ? 3.227 1.497 -29.202 1.00 82.25 126 ASP A C 1
ATOM 961 O O . ASP A 1 126 ? 4.349 1.293 -28.729 1.00 82.25 126 ASP A O 1
ATOM 965 N N . ARG A 1 127 ? 2.765 0.769 -30.219 1.00 74.94 127 ARG A N 1
ATOM 966 C CA . ARG A 1 127 ? 3.570 -0.211 -30.950 1.00 74.94 127 ARG A CA 1
ATOM 967 C C . ARG A 1 127 ? 4.683 0.502 -31.723 1.00 74.94 127 ARG A C 1
ATOM 969 O O . ARG A 1 127 ? 4.501 1.644 -32.155 1.00 74.94 127 ARG A O 1
ATOM 976 N N . PRO A 1 128 ? 5.816 -0.175 -31.980 1.00 70.94 128 PRO A N 1
ATOM 977 C CA . PRO A 1 128 ? 6.891 0.400 -32.776 1.00 70.94 128 PRO A CA 1
ATOM 978 C C . PRO A 1 128 ? 6.371 0.862 -34.141 1.00 70.94 128 PRO A C 1
ATOM 980 O O . PRO A 1 128 ? 5.704 0.122 -34.859 1.00 70.94 128 PRO A O 1
ATOM 983 N N . ASN A 1 129 ? 6.707 2.093 -34.526 1.00 63.94 129 ASN A N 1
ATOM 984 C CA . ASN A 1 129 ? 6.171 2.764 -35.720 1.00 63.94 129 ASN A CA 1
ATOM 985 C C . ASN A 1 129 ? 6.611 2.120 -37.062 1.00 63.94 129 ASN A C 1
ATOM 987 O O . ASN A 1 129 ? 6.201 2.551 -38.141 1.00 63.94 129 ASN A O 1
ATOM 991 N N . ARG A 1 130 ? 7.480 1.100 -37.022 1.00 56.97 130 ARG A N 1
ATOM 992 C CA . ARG A 1 130 ? 7.975 0.377 -38.201 1.00 56.97 130 ARG A CA 1
ATOM 993 C C . ARG A 1 130 ? 6.948 -0.673 -38.607 1.00 56.97 130 ARG A C 1
ATOM 995 O O . ARG A 1 130 ? 6.944 -1.735 -38.020 1.00 56.97 130 ARG A O 1
ATOM 1002 N N . THR A 1 131 ? 6.096 -0.366 -39.591 1.00 64.75 131 THR A N 1
ATOM 1003 C CA . THR A 1 131 ? 5.115 -1.284 -40.215 1.00 64.75 131 THR A CA 1
ATOM 1004 C C . THR A 1 131 ? 4.473 -2.265 -39.231 1.00 64.75 131 THR A C 1
ATOM 1006 O O . THR A 1 131 ? 4.994 -3.351 -39.028 1.00 64.75 131 THR A O 1
ATOM 1009 N N . ILE A 1 132 ? 3.299 -1.916 -38.697 1.00 66.88 132 ILE A N 1
ATOM 1010 C CA . ILE A 1 132 ? 2.502 -2.701 -37.726 1.00 66.88 132 ILE A CA 1
ATOM 1011 C C . ILE A 1 132 ? 2.404 -4.210 -38.075 1.00 66.88 132 ILE A C 1
ATOM 1013 O O . ILE A 1 132 ? 2.235 -5.043 -37.189 1.00 66.88 132 ILE A O 1
ATOM 1017 N N . SER A 1 133 ? 2.536 -4.560 -39.361 1.00 74.50 133 SER A N 1
ATOM 1018 C CA . SER A 1 133 ? 2.535 -5.915 -39.920 1.00 74.50 133 SER A CA 1
ATOM 1019 C C . SER A 1 133 ? 3.889 -6.639 -39.943 1.00 74.50 133 SER A C 1
ATOM 1021 O O . SER A 1 133 ? 3.970 -7.687 -40.572 1.00 74.50 133 SER A O 1
ATOM 1023 N N . GLY A 1 134 ? 4.963 -6.092 -39.377 1.00 86.81 134 GLY A N 1
ATOM 1024 C CA . GLY A 1 134 ? 6.295 -6.700 -39.367 1.00 86.81 134 GLY A CA 1
ATOM 1025 C C . GLY A 1 134 ? 6.540 -7.612 -38.164 1.00 86.81 134 GLY A C 1
ATOM 1026 O O . GLY A 1 134 ? 5.768 -7.630 -37.208 1.00 86.81 134 GLY A O 1
ATOM 1027 N N . PHE A 1 135 ? 7.647 -8.355 -38.213 1.00 90.19 135 PHE A N 1
ATOM 1028 C CA . PHE A 1 135 ? 8.191 -9.020 -37.030 1.00 90.19 135 PHE A CA 1
ATOM 1029 C C . PHE A 1 135 ? 8.916 -8.004 -36.151 1.00 90.19 135 PHE A C 1
ATOM 1031 O O . PHE A 1 135 ? 9.798 -7.289 -36.634 1.00 90.19 135 PHE A O 1
ATOM 1038 N N . HIS A 1 136 ? 8.600 -8.025 -34.864 1.00 90.56 136 HIS A N 1
ATOM 1039 C CA . HIS A 1 136 ? 9.245 -7.227 -33.828 1.00 90.56 136 HIS A CA 1
ATOM 1040 C C . HIS A 1 136 ? 9.763 -8.134 -32.726 1.00 90.56 136 HIS A C 1
ATOM 1042 O O . HIS A 1 136 ? 9.215 -9.213 -32.502 1.00 90.56 136 HIS A O 1
ATOM 1048 N N . VAL A 1 137 ? 10.811 -7.696 -32.038 1.00 91.81 137 VAL A N 1
ATOM 1049 C CA . VAL A 1 137 ? 11.284 -8.356 -30.823 1.00 91.81 137 VAL A CA 1
ATOM 1050 C C . VAL A 1 137 ? 10.541 -7.760 -29.643 1.00 91.81 137 VAL A C 1
ATOM 1052 O O . VAL A 1 137 ? 10.655 -6.571 -29.364 1.00 91.81 137 VAL A O 1
ATOM 1055 N N . TYR A 1 138 ? 9.796 -8.594 -28.945 1.00 91.19 138 TYR A N 1
ATOM 1056 C CA . TYR A 1 138 ? 9.136 -8.256 -27.699 1.00 91.19 138 TYR A CA 1
ATOM 1057 C C . TYR A 1 138 ? 9.870 -8.979 -26.586 1.00 91.19 138 TYR A C 1
ATOM 1059 O O . TYR A 1 138 ? 10.017 -10.199 -26.629 1.00 91.19 138 TYR A O 1
ATOM 1067 N N . GLU A 1 139 ? 10.345 -8.235 -25.606 1.00 91.75 139 GLU A N 1
ATOM 1068 C CA . GLU A 1 139 ? 11.146 -8.781 -24.526 1.00 91.75 139 GLU A CA 1
ATOM 1069 C C . GLU A 1 139 ? 10.544 -8.405 -23.181 1.00 91.75 139 GLU A C 1
ATOM 1071 O O . GLU A 1 139 ? 10.141 -7.262 -22.974 1.00 91.75 139 GLU A O 1
ATOM 1076 N N . VAL A 1 140 ? 10.515 -9.366 -22.264 1.00 90.88 140 VAL A N 1
ATOM 1077 C CA . VAL A 1 140 ? 10.252 -9.149 -20.848 1.00 90.88 140 VAL A CA 1
ATOM 1078 C C . VAL A 1 140 ? 11.480 -9.564 -20.054 1.00 90.88 140 VAL A C 1
ATOM 1080 O O . VAL A 1 140 ? 11.833 -10.740 -20.007 1.00 90.88 140 VAL A O 1
ATOM 1083 N N . SER A 1 141 ? 12.114 -8.593 -19.407 1.00 90.50 141 SER A N 1
ATOM 1084 C CA . SER A 1 141 ? 13.164 -8.828 -18.419 1.00 90.50 141 SER A CA 1
ATOM 1085 C C . SER A 1 141 ? 12.578 -8.695 -17.025 1.00 90.50 141 SER A C 1
ATOM 1087 O O . SER A 1 141 ? 11.884 -7.724 -16.731 1.00 90.50 141 SER A O 1
ATOM 1089 N N . TRP A 1 142 ? 12.858 -9.644 -16.140 1.00 89.19 142 TRP A N 1
ATOM 1090 C CA . TRP A 1 142 ? 12.413 -9.573 -14.758 1.00 89.19 142 TRP A CA 1
ATOM 1091 C C . TRP A 1 142 ? 13.469 -10.083 -13.785 1.00 89.19 142 TRP A C 1
ATOM 1093 O O . TRP A 1 142 ? 14.147 -11.088 -14.009 1.00 89.19 142 TRP A O 1
ATOM 1103 N N . SER A 1 143 ? 13.563 -9.379 -12.664 1.00 85.75 143 SER A N 1
ATOM 1104 C CA . SER A 1 143 ? 14.406 -9.710 -11.523 1.00 85.75 143 SER A CA 1
ATOM 1105 C C . SER A 1 143 ? 13.604 -9.569 -10.227 1.00 85.75 143 SER A C 1
ATOM 1107 O O . SER A 1 143 ? 12.397 -9.316 -10.232 1.00 85.75 143 SER A O 1
ATOM 1109 N N . ARG A 1 144 ? 14.277 -9.698 -9.080 1.00 76.31 144 ARG A N 1
ATOM 1110 C CA . ARG A 1 144 ? 13.679 -9.373 -7.778 1.00 76.31 144 ARG A CA 1
ATOM 1111 C C . ARG A 1 144 ? 13.284 -7.893 -7.663 1.00 76.31 144 ARG A C 1
ATOM 1113 O O . ARG A 1 144 ? 12.450 -7.554 -6.825 1.00 76.31 144 ARG A O 1
ATOM 1120 N N . ASN A 1 145 ? 13.908 -7.030 -8.462 1.00 72.62 145 ASN A N 1
ATOM 1121 C CA . ASN A 1 145 ? 13.864 -5.579 -8.307 1.00 72.62 145 ASN A CA 1
ATOM 1122 C C . ASN A 1 145 ? 13.029 -4.873 -9.376 1.00 72.62 145 ASN A C 1
ATOM 1124 O O . ASN A 1 145 ? 12.588 -3.753 -9.130 1.00 72.62 145 ASN A O 1
ATOM 1128 N N . PHE A 1 146 ? 12.800 -5.502 -10.532 1.00 80.12 146 PHE A N 1
ATOM 1129 C CA . PHE A 1 146 ? 11.959 -4.931 -11.581 1.00 80.12 146 PHE A CA 1
ATOM 1130 C C . PHE A 1 146 ? 11.315 -5.992 -12.485 1.00 80.12 146 PHE A C 1
ATOM 1132 O O . PHE A 1 146 ? 11.757 -7.139 -12.546 1.00 80.12 146 PHE A O 1
ATOM 1139 N N . VAL A 1 147 ? 10.293 -5.575 -13.231 1.00 84.81 147 VAL A N 1
ATOM 1140 C CA . VAL A 1 147 ? 9.816 -6.217 -14.462 1.00 84.81 147 VAL A CA 1
ATOM 1141 C C . VAL A 1 147 ? 9.779 -5.131 -15.531 1.00 84.81 147 VAL A C 1
ATOM 1143 O O . VAL A 1 147 ? 9.080 -4.139 -15.365 1.00 84.81 147 VAL A O 1
ATOM 1146 N N . ALA A 1 148 ? 10.506 -5.309 -16.623 1.00 87.00 148 ALA A N 1
ATOM 1147 C CA . ALA A 1 148 ? 10.586 -4.354 -17.716 1.00 87.00 148 ALA A CA 1
ATOM 1148 C C . ALA A 1 148 ? 10.229 -5.026 -19.039 1.00 87.00 148 ALA A C 1
ATOM 1150 O O . ALA A 1 148 ? 10.564 -6.186 -19.273 1.00 87.00 148 ALA A O 1
ATOM 1151 N N . TRP A 1 149 ? 9.552 -4.275 -19.897 1.00 88.31 149 TRP A N 1
ATOM 1152 C CA . TRP A 1 149 ? 9.159 -4.696 -21.231 1.00 88.31 149 TRP A CA 1
ATOM 1153 C C . TRP A 1 149 ? 9.852 -3.838 -22.277 1.00 88.31 149 TRP A C 1
ATOM 1155 O O . TRP A 1 149 ? 9.933 -2.616 -22.127 1.00 88.31 149 TRP A O 1
ATOM 1165 N N . PHE A 1 150 ? 10.298 -4.475 -23.355 1.00 89.69 150 PHE A N 1
ATOM 1166 C CA . PHE A 1 150 ? 11.006 -3.836 -24.456 1.00 89.69 150 PHE A CA 1
ATOM 1167 C C . PHE A 1 150 ? 10.391 -4.227 -25.784 1.00 89.69 150 PHE A C 1
ATOM 1169 O O . PHE A 1 150 ? 10.058 -5.394 -25.997 1.00 89.69 150 PHE A O 1
ATOM 1176 N N . PHE A 1 151 ? 10.316 -3.263 -26.696 1.00 90.12 151 PHE A N 1
ATOM 1177 C CA . PHE A 1 151 ? 10.025 -3.487 -28.104 1.00 90.12 151 PHE A CA 1
ATOM 1178 C C . PHE A 1 151 ? 11.248 -3.104 -28.934 1.00 90.12 151 PHE A C 1
ATOM 1180 O O . PHE A 1 151 ? 11.730 -1.974 -28.859 1.00 90.12 151 PHE A O 1
ATOM 1187 N N . ASP A 1 152 ? 11.764 -4.046 -29.720 1.00 89.50 152 ASP A N 1
ATOM 1188 C CA . ASP A 1 152 ? 12.953 -3.885 -30.562 1.00 89.50 152 ASP A CA 1
ATOM 1189 C C . ASP A 1 152 ? 14.156 -3.298 -29.792 1.00 89.50 152 ASP A C 1
ATOM 1191 O O . ASP A 1 152 ? 14.869 -2.421 -30.282 1.00 89.50 152 ASP A O 1
ATOM 1195 N N . GLY A 1 153 ? 14.350 -3.755 -28.548 1.00 86.62 153 GLY A N 1
ATOM 1196 C CA . GLY A 1 153 ? 15.405 -3.291 -27.638 1.00 86.62 153 GLY A CA 1
ATOM 1197 C C . GLY A 1 153 ? 15.137 -1.940 -26.964 1.00 86.62 153 GLY A C 1
ATOM 1198 O O . GLY A 1 153 ? 15.943 -1.495 -26.154 1.00 86.62 153 GLY A O 1
ATOM 1199 N N . THR A 1 154 ? 14.014 -1.281 -27.260 1.00 84.56 154 THR A N 1
ATOM 1200 C CA . THR A 1 154 ? 13.596 -0.042 -26.589 1.00 84.56 154 THR A CA 1
ATOM 1201 C C . THR A 1 154 ? 12.649 -0.373 -25.449 1.00 84.56 154 THR A C 1
ATOM 1203 O O . THR A 1 154 ? 11.606 -0.979 -25.679 1.00 84.56 154 THR A O 1
ATOM 1206 N N . MET A 1 155 ? 12.981 0.034 -24.225 1.00 84.00 155 MET A N 1
ATOM 1207 C CA . MET A 1 155 ? 12.093 -0.146 -23.075 1.00 84.00 155 MET A CA 1
ATOM 1208 C C . MET A 1 155 ? 10.809 0.668 -23.264 1.00 84.00 155 MET A C 1
ATOM 1210 O O . MET A 1 155 ? 10.865 1.856 -23.575 1.00 84.00 155 MET A O 1
ATOM 1214 N N . VAL A 1 156 ? 9.661 0.036 -23.047 1.00 81.56 156 VAL A N 1
ATOM 1215 C CA . VAL A 1 156 ? 8.335 0.658 -23.188 1.00 81.56 156 VAL A CA 1
ATOM 1216 C C . VAL A 1 156 ? 7.547 0.676 -21.883 1.00 81.56 156 VAL A C 1
ATOM 1218 O O . VAL A 1 156 ? 6.698 1.539 -21.697 1.00 81.56 156 VAL A O 1
ATOM 1221 N N . ALA A 1 157 ? 7.844 -0.232 -20.953 1.00 80.69 157 ALA A N 1
ATOM 1222 C CA . ALA A 1 157 ? 7.267 -0.219 -19.614 1.00 80.69 157 ALA A CA 1
ATOM 1223 C C . ALA A 1 157 ? 8.260 -0.781 -18.598 1.00 80.69 157 ALA A C 1
ATOM 1225 O O . ALA A 1 157 ? 9.044 -1.675 -18.914 1.00 80.69 157 ALA A O 1
ATOM 1226 N N . ASN A 1 158 ? 8.198 -0.278 -17.368 1.00 81.56 158 ASN A N 1
ATOM 1227 C CA . ASN A 1 158 ? 8.986 -0.774 -16.250 1.00 81.56 158 ASN A CA 1
ATOM 1228 C C . ASN A 1 158 ? 8.156 -0.701 -14.968 1.00 81.56 158 ASN A C 1
ATOM 1230 O O . ASN A 1 158 ? 7.556 0.326 -14.663 1.00 81.56 158 ASN A O 1
ATOM 1234 N N . PHE A 1 159 ? 8.150 -1.791 -14.218 1.00 74.25 159 PHE A N 1
ATOM 1235 C CA . PHE A 1 159 ? 7.479 -1.934 -12.942 1.00 74.25 159 PHE A CA 1
ATOM 1236 C C . PHE A 1 159 ? 8.549 -2.201 -11.889 1.00 74.25 159 PHE A C 1
ATOM 1238 O O . PHE A 1 159 ? 9.219 -3.229 -11.929 1.00 74.25 159 PHE A O 1
ATOM 1245 N N . THR A 1 160 ? 8.708 -1.283 -10.939 1.00 69.75 160 THR A N 1
ATOM 1246 C CA . THR A 1 160 ? 9.724 -1.359 -9.871 1.00 69.75 160 THR A CA 1
ATOM 1247 C C . THR A 1 160 ? 9.116 -1.588 -8.489 1.00 69.75 160 THR A C 1
ATOM 1249 O O . THR A 1 160 ? 9.835 -1.774 -7.509 1.00 69.75 160 THR A O 1
ATOM 1252 N N . ASN A 1 161 ? 7.784 -1.616 -8.384 1.00 65.00 161 ASN A N 1
ATOM 1253 C CA . ASN A 1 161 ? 7.100 -1.884 -7.127 1.00 65.00 161 ASN A CA 1
ATOM 1254 C C . ASN A 1 161 ? 7.321 -3.348 -6.707 1.00 65.00 161 ASN A C 1
ATOM 1256 O O . ASN A 1 161 ? 6.621 -4.255 -7.160 1.00 65.00 161 ASN A O 1
ATOM 1260 N N . ARG A 1 162 ? 8.277 -3.568 -5.796 1.00 64.75 162 ARG A N 1
ATOM 1261 C CA . ARG A 1 162 ? 8.751 -4.883 -5.324 1.00 64.75 162 ARG A CA 1
ATOM 1262 C C . ARG A 1 162 ? 7.693 -5.753 -4.658 1.00 64.75 162 ARG A C 1
ATOM 1264 O O . ARG A 1 162 ? 7.920 -6.957 -4.483 1.00 64.75 162 ARG A O 1
ATOM 1271 N N . LEU A 1 163 ? 6.563 -5.165 -4.267 1.00 56.59 163 LEU A N 1
ATOM 1272 C CA . LEU A 1 163 ? 5.404 -5.897 -3.758 1.00 56.59 163 LEU A CA 1
ATOM 1273 C C . LEU A 1 163 ? 4.660 -6.616 -4.888 1.00 56.59 163 LEU A C 1
ATOM 1275 O O . LEU A 1 163 ? 4.101 -7.690 -4.664 1.00 56.59 163 LEU A O 1
ATOM 1279 N N . LEU A 1 164 ? 4.701 -6.059 -6.101 1.00 62.88 164 LEU A N 1
ATOM 1280 C CA . LEU A 1 164 ? 4.038 -6.603 -7.289 1.00 62.88 164 LEU A CA 1
ATOM 1281 C C . LEU A 1 164 ? 4.913 -7.618 -8.018 1.00 62.88 164 LEU A C 1
ATOM 1283 O O . LEU A 1 164 ? 4.410 -8.421 -8.802 1.00 62.88 164 LEU A O 1
ATOM 1287 N N . LEU A 1 165 ? 6.225 -7.575 -7.776 1.00 70.94 165 LEU A N 1
ATOM 1288 C CA . LEU A 1 165 ? 7.166 -8.351 -8.562 1.00 70.94 165 LEU A CA 1
ATOM 1289 C C . LEU A 1 165 ? 7.061 -9.854 -8.274 1.00 70.94 165 LEU A C 1
ATOM 1291 O O . LEU A 1 165 ? 6.936 -10.283 -7.112 1.00 70.94 165 LEU A O 1
ATOM 1295 N N . PRO A 1 166 ? 7.119 -10.677 -9.332 1.00 70.00 166 PRO A N 1
ATOM 1296 C CA . PRO A 1 166 ? 7.188 -12.117 -9.192 1.00 70.00 166 PRO A CA 1
ATOM 1297 C C . PRO A 1 166 ? 8.440 -12.522 -8.404 1.00 70.00 166 PRO A C 1
ATOM 1299 O O . PRO A 1 166 ? 9.534 -12.026 -8.646 1.00 70.00 166 PRO A O 1
ATOM 1302 N N . ARG A 1 167 ? 8.270 -13.429 -7.434 1.00 76.12 167 ARG A N 1
ATOM 1303 C CA . ARG A 1 167 ? 9.371 -13.997 -6.622 1.00 76.12 167 ARG A CA 1
ATOM 1304 C C . ARG A 1 167 ? 9.455 -15.520 -6.715 1.00 76.12 167 ARG A C 1
ATOM 1306 O O . ARG A 1 167 ? 10.218 -16.151 -5.990 1.00 76.12 167 ARG A O 1
ATOM 1313 N N . THR A 1 168 ? 8.603 -16.098 -7.546 1.00 81.25 168 THR A N 1
ATOM 1314 C CA . THR A 1 168 ? 8.453 -17.534 -7.763 1.00 81.25 168 THR A CA 1
ATOM 1315 C C . THR A 1 168 ? 9.001 -17.866 -9.147 1.00 81.25 168 THR A C 1
ATOM 1317 O O . THR A 1 168 ? 9.505 -16.982 -9.837 1.00 81.25 168 THR A O 1
ATOM 1320 N N . ARG A 1 169 ? 8.980 -19.140 -9.541 1.00 86.00 169 ARG A N 1
ATOM 1321 C CA . ARG A 1 169 ? 9.349 -19.501 -10.912 1.00 86.00 169 ARG A CA 1
ATOM 1322 C C . ARG A 1 169 ? 8.204 -19.166 -11.854 1.00 86.00 169 ARG A C 1
ATOM 1324 O O . ARG A 1 169 ? 7.043 -19.380 -11.510 1.00 86.00 169 ARG A O 1
ATOM 1331 N N . HIS A 1 170 ? 8.553 -18.707 -13.047 1.00 86.50 170 HIS A N 1
ATOM 1332 C CA . HIS A 1 170 ? 7.622 -18.359 -14.110 1.00 86.50 170 HIS A CA 1
ATOM 1333 C C . HIS A 1 170 ? 7.964 -19.111 -15.386 1.00 86.50 170 HIS A C 1
ATOM 1335 O O . HIS A 1 170 ? 9.135 -19.363 -15.674 1.00 86.50 170 HIS A O 1
ATOM 1341 N N . PHE A 1 171 ? 6.939 -19.452 -16.156 1.00 86.25 171 PHE A N 1
ATOM 1342 C CA . PHE A 1 171 ? 7.067 -19.972 -17.512 1.00 86.25 171 PHE A CA 1
ATOM 1343 C C . PHE A 1 171 ? 6.439 -18.992 -18.505 1.00 86.25 171 PHE A C 1
ATOM 1345 O O . PHE A 1 171 ? 5.531 -18.236 -18.152 1.00 86.25 171 PHE A O 1
ATOM 1352 N N . ALA A 1 172 ? 6.936 -18.997 -19.741 1.00 86.44 172 ALA A N 1
ATOM 1353 C CA . ALA A 1 172 ? 6.367 -18.198 -20.818 1.00 86.44 172 ALA A CA 1
ATOM 1354 C C . ALA A 1 172 ? 5.134 -18.892 -21.413 1.00 86.44 172 ALA A C 1
ATOM 1356 O O . ALA A 1 172 ? 5.131 -20.110 -21.624 1.00 86.44 172 ALA A O 1
ATOM 1357 N N . ARG A 1 173 ? 4.104 -18.100 -21.698 1.00 87.06 173 ARG A N 1
ATOM 1358 C CA . ARG A 1 173 ? 2.861 -18.507 -22.345 1.00 87.06 173 ARG A CA 1
ATOM 1359 C C . ARG A 1 173 ? 2.553 -17.565 -23.503 1.00 87.06 173 ARG A C 1
ATOM 1361 O O . ARG A 1 173 ? 2.678 -16.350 -23.358 1.00 87.06 173 ARG A O 1
ATOM 1368 N N . ILE A 1 174 ? 2.137 -18.137 -24.629 1.00 88.50 174 ILE A N 1
ATOM 1369 C CA . ILE A 1 174 ? 1.677 -17.410 -25.816 1.00 88.50 174 ILE A CA 1
ATOM 1370 C C . ILE A 1 174 ? 0.241 -17.841 -26.091 1.00 88.50 174 ILE A C 1
ATOM 1372 O O . ILE A 1 174 ? -0.016 -19.030 -26.268 1.00 88.50 174 ILE A O 1
ATOM 1376 N N . GLU A 1 175 ? -0.686 -16.894 -26.128 1.00 87.00 175 GLU A N 1
ATOM 1377 C CA . GLU A 1 175 ? -2.105 -17.152 -26.375 1.00 87.00 175 GLU A CA 1
ATOM 1378 C C . GLU A 1 175 ? -2.571 -16.350 -27.589 1.00 87.00 175 GLU A C 1
ATOM 1380 O O . GLU A 1 175 ? -2.207 -15.186 -27.761 1.00 87.00 175 GLU A O 1
ATOM 1385 N N . LEU A 1 176 ? -3.399 -16.968 -28.426 1.00 88.50 176 LEU A N 1
ATOM 1386 C CA . LEU A 1 176 ? -4.196 -16.285 -29.437 1.00 88.50 176 LEU A CA 1
ATOM 1387 C C . LEU A 1 176 ? -5.668 -16.567 -29.152 1.00 88.50 176 LEU A C 1
ATOM 1389 O O . LEU A 1 176 ? -6.137 -17.694 -29.298 1.00 88.50 176 LEU A O 1
ATOM 1393 N N . TYR A 1 177 ? -6.392 -15.534 -28.748 1.00 85.62 177 TYR A N 1
ATOM 1394 C CA . TYR A 1 177 ? -7.822 -15.567 -28.511 1.00 85.62 177 TYR A CA 1
ATOM 1395 C C . TYR A 1 177 ? -8.582 -15.170 -29.763 1.00 85.62 177 TYR A C 1
ATOM 1397 O O . TYR A 1 177 ? -8.466 -14.039 -30.214 1.00 85.62 177 TYR A O 1
ATOM 1405 N N . CYS A 1 178 ? -9.434 -16.052 -30.257 1.00 83.56 178 CYS A N 1
ATOM 1406 C CA . CYS A 1 178 ? -10.414 -15.755 -31.281 1.00 83.56 178 CYS A CA 1
ATOM 1407 C C . CYS A 1 178 ? -11.695 -15.241 -30.595 1.00 83.56 178 CYS A C 1
ATOM 1409 O O . CYS A 1 178 ? -12.291 -15.944 -29.771 1.00 83.56 178 CYS A O 1
ATOM 1411 N N . LEU A 1 179 ? -12.155 -14.039 -30.939 1.00 78.75 179 LEU A N 1
ATOM 1412 C CA . LEU A 1 179 ? -13.364 -13.409 -30.396 1.00 78.75 179 LEU A CA 1
ATOM 1413 C C . LEU A 1 179 ? -14.583 -13.665 -31.304 1.00 78.75 179 LEU A C 1
ATOM 1415 O O . LEU A 1 179 ? -14.493 -13.581 -32.528 1.00 78.75 179 LEU A O 1
ATOM 1419 N N . ASN A 1 180 ? -15.746 -13.985 -30.718 1.00 72.25 180 ASN A N 1
ATOM 1420 C CA . ASN A 1 180 ? -16.966 -14.313 -31.482 1.00 72.25 180 ASN A CA 1
ATOM 1421 C C . ASN A 1 180 ? -17.982 -13.154 -31.582 1.00 72.25 180 ASN A C 1
ATOM 1423 O O . ASN A 1 180 ? -18.995 -13.269 -32.270 1.00 72.25 180 ASN A O 1
ATOM 1427 N N . ASN A 1 181 ? -17.792 -12.066 -30.839 1.00 58.56 181 ASN A N 1
ATOM 1428 C CA . ASN A 1 181 ? -18.917 -11.393 -30.190 1.00 58.56 181 ASN A CA 1
ATOM 1429 C C . ASN A 1 181 ? -19.537 -10.158 -30.874 1.00 58.56 181 ASN A C 1
ATOM 1431 O O . ASN A 1 181 ? -20.515 -9.671 -30.312 1.00 58.56 181 ASN A O 1
ATOM 1435 N N . THR A 1 182 ? -19.117 -9.667 -32.051 1.00 51.00 182 THR A N 1
ATOM 1436 C CA . THR A 1 182 ? -19.733 -8.408 -32.564 1.00 51.00 182 THR A CA 1
ATOM 1437 C C . THR A 1 182 ? -19.852 -8.161 -34.074 1.00 51.00 182 THR A C 1
ATOM 1439 O O . THR A 1 182 ? -20.612 -7.261 -34.426 1.00 51.00 182 THR A O 1
ATOM 1442 N N . MET A 1 183 ? -19.214 -8.901 -34.991 1.00 52.56 183 MET A N 1
ATOM 1443 C CA . MET A 1 183 ? -19.300 -8.557 -36.430 1.00 52.56 183 MET A CA 1
ATOM 1444 C C . MET A 1 183 ? -19.969 -9.611 -37.315 1.00 52.56 183 MET A C 1
ATOM 1446 O O . MET A 1 183 ? -19.932 -10.819 -37.054 1.00 52.56 183 MET A O 1
ATOM 1450 N N . ASN A 1 184 ? -20.575 -9.118 -38.402 1.00 58.88 184 ASN A N 1
ATOM 1451 C CA . ASN A 1 184 ? -21.188 -9.908 -39.464 1.00 58.88 184 ASN A CA 1
ATOM 1452 C C . ASN A 1 184 ? -20.215 -10.991 -39.963 1.00 58.88 184 ASN A C 1
ATOM 1454 O O . ASN A 1 184 ? -19.072 -10.709 -40.313 1.00 58.88 184 ASN A O 1
ATOM 1458 N N . GLN A 1 185 ? -20.688 -12.238 -40.071 1.00 57.69 185 GLN A N 1
ATOM 1459 C CA . GLN A 1 185 ? -19.902 -13.397 -40.541 1.00 57.69 185 GLN A CA 1
ATOM 1460 C C . GLN A 1 185 ? -19.175 -13.179 -41.887 1.00 57.69 185 GLN A C 1
ATOM 1462 O O . GLN A 1 185 ? -18.205 -13.881 -42.184 1.00 57.69 185 GLN A O 1
ATOM 1467 N N . ALA A 1 186 ? -19.633 -12.220 -42.698 1.00 55.00 186 ALA A N 1
ATOM 1468 C CA . ALA A 1 186 ? -19.064 -11.887 -43.999 1.00 55.00 186 ALA A CA 1
ATOM 1469 C C . ALA A 1 186 ? -17.654 -11.262 -43.924 1.00 55.00 186 ALA A C 1
ATOM 1471 O O . ALA A 1 186 ? -16.880 -11.444 -44.859 1.00 55.00 186 ALA A O 1
ATOM 1472 N N . GLU A 1 187 ? -17.283 -10.617 -42.813 1.00 57.25 187 GLU A N 1
ATOM 1473 C CA . GLU A 1 187 ? -16.042 -9.826 -42.684 1.00 57.25 187 GLU A CA 1
ATOM 1474 C C . GLU A 1 187 ? -14.957 -10.511 -41.837 1.00 57.25 187 GLU A C 1
ATOM 1476 O O . GLU A 1 187 ? -13.986 -9.878 -41.432 1.00 57.25 187 GLU A O 1
ATOM 1481 N N . ARG A 1 188 ? -15.098 -11.815 -41.558 1.00 65.69 188 ARG A N 1
ATOM 1482 C CA . ARG A 1 188 ? -14.101 -12.600 -40.809 1.00 65.69 188 ARG A CA 1
ATOM 1483 C C . ARG A 1 188 ? -12.836 -12.864 -41.638 1.00 65.69 188 ARG A C 1
ATOM 1485 O O . ARG A 1 188 ? -12.734 -13.912 -42.266 1.00 65.69 188 ARG A O 1
ATOM 1492 N N . GLU A 1 189 ? -11.907 -11.912 -41.687 1.00 69.81 189 GLU A N 1
ATOM 1493 C CA . GLU A 1 189 ? -10.530 -12.172 -42.138 1.00 69.81 189 GLU A CA 1
ATOM 1494 C C . GLU A 1 189 ? -9.822 -13.103 -41.137 1.00 69.81 189 GLU A C 1
ATOM 1496 O O . GLU A 1 189 ? -10.121 -13.078 -39.941 1.00 69.81 189 GLU A O 1
ATOM 1501 N N . GLU A 1 190 ? -8.927 -13.959 -41.636 1.00 80.06 190 GLU A N 1
ATOM 1502 C CA . GLU A 1 190 ? -8.098 -14.819 -40.787 1.00 80.06 190 GLU A CA 1
ATOM 1503 C C . GLU A 1 190 ? -7.136 -13.965 -39.964 1.00 80.06 190 GLU A C 1
ATOM 1505 O O . GLU A 1 190 ? -6.532 -13.016 -40.472 1.00 80.06 190 GLU A O 1
ATOM 1510 N N . THR A 1 191 ? -6.987 -14.317 -38.689 1.00 83.00 191 THR A N 1
ATOM 1511 C CA . THR A 1 191 ? -6.033 -13.659 -37.802 1.00 83.00 191 THR A CA 1
ATOM 1512 C C . THR A 1 191 ? -4.911 -14.614 -37.476 1.00 83.00 191 THR A C 1
ATOM 1514 O O . THR A 1 191 ? -5.156 -15.657 -36.877 1.00 83.00 191 THR A O 1
ATOM 1517 N N . THR A 1 192 ? -3.688 -14.230 -37.826 1.00 87.19 192 THR A N 1
ATOM 1518 C CA . THR A 1 192 ? -2.493 -15.031 -37.573 1.00 87.19 192 THR A CA 1
ATOM 1519 C C . THR A 1 192 ? -1.550 -14.284 -36.642 1.00 87.19 192 THR A C 1
ATOM 1521 O O . THR A 1 192 ? -1.234 -13.113 -36.861 1.00 87.19 192 THR A O 1
ATOM 1524 N N . LEU A 1 193 ? -1.089 -14.983 -35.612 1.00 89.75 193 LEU A N 1
ATOM 1525 C CA . LEU A 1 193 ? 0.080 -14.638 -34.822 1.00 89.75 193 LEU A CA 1
ATOM 1526 C C . LEU A 1 193 ? 1.234 -15.528 -35.286 1.00 89.75 193 LEU A C 1
ATOM 1528 O O . LEU A 1 193 ? 1.137 -16.747 -35.170 1.00 89.75 193 LEU A O 1
ATOM 1532 N N . ALA A 1 194 ? 2.323 -14.937 -35.775 1.00 91.44 194 ALA A N 1
ATOM 1533 C CA . ALA A 1 194 ? 3.516 -15.688 -36.163 1.00 91.44 194 ALA A CA 1
ATOM 1534 C C . ALA A 1 194 ? 4.671 -15.412 -35.194 1.00 91.44 194 ALA A C 1
ATOM 1536 O O . ALA A 1 194 ? 4.956 -14.257 -34.888 1.00 91.44 194 ALA A O 1
ATOM 1537 N N . VAL A 1 195 ? 5.354 -16.455 -34.728 1.00 91.69 195 VAL A N 1
ATOM 1538 C CA . VAL A 1 195 ? 6.511 -16.377 -33.825 1.00 91.69 195 VAL A CA 1
ATOM 1539 C C . VAL A 1 195 ? 7.649 -17.180 -34.437 1.00 91.69 195 VAL A C 1
ATOM 1541 O O . VAL A 1 195 ? 7.543 -18.396 -34.569 1.00 91.69 195 VAL A O 1
ATOM 1544 N N . ASP A 1 196 ? 8.733 -16.518 -34.834 1.00 93.31 196 ASP A N 1
ATOM 1545 C CA . ASP A 1 196 ? 9.850 -17.179 -35.525 1.00 93.31 196 ASP A CA 1
ATOM 1546 C C . ASP A 1 196 ? 11.037 -17.468 -34.604 1.00 93.31 196 ASP A C 1
ATOM 1548 O O . ASP A 1 196 ? 11.831 -18.367 -34.871 1.00 93.31 196 ASP A O 1
ATOM 1552 N N . LYS A 1 197 ? 11.154 -16.739 -33.490 1.00 92.12 197 LYS A N 1
ATOM 1553 C CA . LYS A 1 197 ? 12.232 -16.939 -32.523 1.00 92.12 197 LYS A CA 1
ATOM 1554 C C . LYS A 1 197 ? 11.756 -16.700 -31.101 1.00 92.12 197 LYS A C 1
ATOM 1556 O O . LYS A 1 197 ? 11.105 -15.695 -30.827 1.00 92.12 197 LYS A O 1
ATOM 1561 N N . ILE A 1 198 ? 12.157 -17.581 -30.189 1.00 90.25 198 ILE A N 1
ATOM 1562 C CA . ILE A 1 198 ? 11.997 -17.418 -28.742 1.00 90.25 198 ILE A CA 1
ATOM 1563 C C . ILE A 1 198 ? 13.368 -17.636 -28.108 1.00 90.25 198 ILE A C 1
ATOM 1565 O O . ILE A 1 198 ? 14.017 -18.644 -28.385 1.00 90.25 198 ILE A O 1
ATOM 1569 N N . THR A 1 199 ? 13.808 -16.694 -27.281 1.00 92.06 199 THR A N 1
ATOM 1570 C CA . THR A 1 199 ? 15.083 -16.762 -26.564 1.00 92.06 199 THR A CA 1
ATOM 1571 C C . THR A 1 199 ? 14.872 -16.505 -25.085 1.00 92.06 199 THR A C 1
ATOM 1573 O O . THR A 1 199 ? 14.132 -15.591 -24.716 1.00 92.06 199 THR A O 1
ATOM 1576 N N . TYR A 1 200 ? 15.575 -17.259 -24.246 1.00 91.88 200 TYR A N 1
ATOM 1577 C CA . TYR A 1 200 ? 15.681 -16.978 -22.822 1.00 91.88 200 TYR A CA 1
ATOM 1578 C C . TYR A 1 200 ? 17.128 -16.670 -22.439 1.00 91.88 200 TYR A C 1
ATOM 1580 O O . TYR A 1 200 ? 18.046 -17.411 -22.786 1.00 91.88 200 TYR A O 1
ATOM 1588 N N . GLN A 1 201 ? 17.320 -15.617 -21.653 1.00 91.69 201 GLN A N 1
ATOM 1589 C CA . GLN A 1 201 ? 18.593 -15.293 -21.030 1.00 91.69 201 GLN A CA 1
ATOM 1590 C C . GLN A 1 201 ? 18.434 -15.266 -19.512 1.00 91.69 201 GLN A C 1
ATOM 1592 O O . GLN A 1 201 ? 17.576 -14.576 -18.967 1.00 91.69 201 GLN A O 1
ATOM 1597 N N . ARG A 1 202 ? 19.294 -15.992 -18.796 1.00 86.44 202 ARG A N 1
ATOM 1598 C CA . ARG A 1 202 ? 19.307 -15.940 -17.332 1.00 86.44 202 ARG A CA 1
ATOM 1599 C C . ARG A 1 202 ? 19.869 -14.605 -16.849 1.00 86.44 202 ARG A C 1
ATOM 1601 O O . ARG A 1 202 ? 20.937 -14.195 -17.296 1.00 86.44 202 ARG A O 1
ATOM 1608 N N . MET A 1 203 ? 19.187 -13.985 -15.889 1.00 81.62 203 MET A N 1
ATOM 1609 C CA . MET A 1 203 ? 19.673 -12.807 -15.168 1.00 81.62 203 MET A CA 1
ATOM 1610 C C . MET A 1 203 ? 20.131 -13.187 -13.752 1.00 81.62 203 MET A C 1
ATOM 1612 O O . MET A 1 203 ? 19.612 -14.161 -13.193 1.00 81.62 203 MET A O 1
ATOM 1616 N N . PRO A 1 204 ? 21.095 -12.453 -13.166 1.00 77.38 204 PRO A N 1
ATOM 1617 C CA . PRO A 1 204 ? 21.412 -12.546 -11.744 1.00 77.38 204 PRO A CA 1
ATOM 1618 C C . PRO A 1 204 ? 20.198 -12.225 -10.861 1.00 77.38 204 PRO A C 1
ATOM 1620 O O . PRO A 1 204 ? 19.374 -11.375 -11.197 1.00 77.38 204 PRO A O 1
ATOM 1623 N N . ASP A 1 205 ? 20.102 -12.890 -9.708 1.00 65.81 205 ASP A N 1
ATOM 1624 C CA . ASP A 1 205 ? 18.986 -12.720 -8.763 1.00 65.81 205 ASP A CA 1
ATOM 1625 C C . ASP A 1 205 ? 18.918 -11.301 -8.160 1.00 65.81 205 ASP A C 1
ATOM 1627 O O . ASP A 1 205 ? 17.863 -10.869 -7.686 1.00 65.81 205 ASP A O 1
ATOM 1631 N N . ASP A 1 206 ? 20.050 -10.601 -8.152 1.00 60.84 206 ASP A N 1
ATOM 1632 C CA . ASP A 1 206 ? 20.287 -9.273 -7.598 1.00 60.84 206 ASP A CA 1
ATOM 1633 C C . ASP A 1 206 ? 20.506 -8.203 -8.676 1.00 60.84 206 ASP A C 1
ATOM 1635 O O . ASP A 1 206 ? 20.920 -7.095 -8.344 1.00 60.84 206 ASP A O 1
ATOM 1639 N N . GLU A 1 207 ? 20.194 -8.491 -9.947 1.00 65.62 207 GLU A N 1
ATOM 1640 C CA . GLU A 1 207 ? 20.347 -7.504 -11.017 1.00 65.62 207 GLU A CA 1
ATOM 1641 C C . GLU A 1 207 ? 19.551 -6.233 -10.677 1.00 65.62 207 GLU A C 1
ATOM 1643 O O . GLU A 1 207 ? 18.320 -6.241 -10.498 1.00 65.62 207 GLU A O 1
ATOM 1648 N N . VAL A 1 208 ? 20.290 -5.133 -10.555 1.00 56.09 208 VAL A N 1
ATOM 1649 C CA . VAL A 1 208 ? 19.758 -3.789 -10.353 1.00 56.09 208 VAL A CA 1
ATOM 1650 C C . VAL A 1 208 ? 19.653 -3.137 -11.721 1.00 56.09 208 VAL A C 1
ATOM 1652 O O . VAL A 1 208 ? 20.600 -3.154 -12.505 1.00 56.09 208 VAL A O 1
ATOM 1655 N N . TRP A 1 209 ? 18.482 -2.582 -12.014 1.00 51.31 209 TRP A N 1
ATOM 1656 C CA . TRP A 1 209 ? 18.224 -1.904 -13.275 1.00 51.31 209 TRP A CA 1
ATOM 1657 C C . TRP A 1 209 ? 19.163 -0.698 -13.443 1.00 51.31 209 TRP A C 1
ATOM 1659 O O . TRP A 1 209 ? 19.251 0.140 -12.548 1.00 51.31 209 TRP A O 1
ATOM 1669 N N . LYS A 1 210 ? 19.880 -0.620 -14.573 1.00 47.53 210 LYS A N 1
ATOM 1670 C CA . LYS A 1 210 ? 20.914 0.407 -14.819 1.00 47.53 210 LYS A CA 1
ATOM 1671 C C . LYS A 1 210 ? 20.464 1.571 -15.702 1.00 47.53 210 LYS A C 1
ATOM 1673 O O . LYS A 1 210 ? 21.225 2.525 -15.826 1.00 47.53 210 LYS A O 1
ATOM 1678 N N . ASP A 1 211 ? 19.274 1.512 -16.303 1.00 46.75 211 ASP A N 1
ATOM 1679 C CA . ASP A 1 211 ? 18.838 2.527 -17.269 1.00 46.75 211 ASP A CA 1
ATOM 1680 C C . ASP A 1 211 ? 17.788 3.484 -16.685 1.00 46.75 211 ASP A C 1
ATOM 1682 O O . ASP A 1 211 ? 16.788 3.090 -16.086 1.00 46.75 211 ASP A O 1
ATOM 1686 N N . THR A 1 212 ? 18.003 4.782 -16.831 1.00 41.25 212 THR A N 1
ATOM 1687 C CA . THR A 1 212 ? 17.101 5.814 -16.304 1.00 41.25 212 THR A CA 1
ATOM 1688 C C . THR A 1 212 ? 15.748 5.773 -17.023 1.00 41.25 212 THR A C 1
ATOM 1690 O O . THR A 1 212 ? 15.685 5.951 -18.236 1.00 41.25 212 THR A O 1
ATOM 1693 N N . GLN A 1 213 ? 14.670 5.528 -16.268 1.00 46.75 213 GLN A N 1
ATOM 1694 C CA . GLN A 1 213 ? 13.271 5.522 -16.721 1.00 46.75 213 GLN A CA 1
ATOM 1695 C C . GLN A 1 213 ? 12.888 6.720 -17.622 1.00 46.75 213 GLN A C 1
ATOM 1697 O O . GLN A 1 213 ? 13.395 7.829 -17.453 1.00 46.75 213 GLN A O 1
ATOM 1702 N N . GLN A 1 214 ? 11.837 6.550 -18.438 1.00 41.88 214 GLN A N 1
ATOM 1703 C CA . GLN A 1 214 ? 10.831 7.610 -18.595 1.00 41.88 214 GLN A CA 1
ATOM 1704 C C . GLN A 1 214 ? 9.914 7.563 -17.364 1.00 41.88 214 GLN A C 1
ATOM 1706 O O . GLN A 1 214 ? 9.003 6.744 -17.295 1.00 41.88 214 GLN A O 1
ATOM 1711 N N . SER A 1 215 ? 10.223 8.388 -16.364 1.00 50.75 215 SER A N 1
ATOM 1712 C CA . SER A 1 215 ? 9.378 8.612 -15.184 1.00 50.75 215 SER A CA 1
ATOM 1713 C C . SER A 1 215 ? 8.034 9.210 -15.628 1.00 50.75 215 SER A C 1
ATOM 1715 O O . SER A 1 215 ? 8.008 10.073 -16.512 1.00 50.75 215 SER A O 1
ATOM 1717 N N . LEU A 1 216 ? 6.920 8.771 -15.030 1.00 54.97 216 LEU A N 1
ATOM 1718 C CA . LEU A 1 216 ? 5.576 9.324 -15.278 1.00 54.97 216 LEU A CA 1
ATOM 1719 C C . LEU A 1 216 ? 5.514 10.816 -14.918 1.00 54.97 216 LEU A C 1
ATOM 1721 O O . LEU A 1 216 ? 4.700 11.569 -15.456 1.00 54.97 216 LEU A O 1
ATOM 1725 N N . PHE A 1 217 ? 6.409 11.245 -14.029 1.00 59.34 217 PHE A N 1
ATOM 1726 C CA . PHE A 1 217 ? 6.579 12.623 -13.594 1.00 59.34 217 PHE A CA 1
ATOM 1727 C C . PHE A 1 217 ? 7.906 13.210 -14.092 1.00 59.34 217 PHE A C 1
ATOM 1729 O O . PHE A 1 217 ? 8.867 12.476 -14.327 1.00 59.34 217 PHE A O 1
ATOM 1736 N N . PRO A 1 218 ? 8.036 14.542 -14.216 1.00 69.00 218 PRO A N 1
ATOM 1737 C CA . PRO A 1 218 ? 9.349 15.140 -14.416 1.00 69.00 218 PRO A CA 1
ATOM 1738 C C . PRO A 1 218 ? 10.304 14.735 -13.282 1.00 69.00 218 PRO A C 1
ATOM 1740 O O . PRO A 1 218 ? 9.894 14.576 -12.122 1.00 69.00 218 PRO A O 1
ATOM 1743 N N . ALA A 1 219 ? 11.584 14.580 -13.627 1.00 68.38 219 ALA A N 1
ATOM 1744 C CA . ALA A 1 219 ? 12.639 14.310 -12.658 1.00 68.38 219 ALA A CA 1
ATOM 1745 C C . ALA A 1 219 ? 12.585 15.344 -11.512 1.00 68.38 219 ALA A C 1
ATOM 1747 O O . ALA A 1 219 ? 12.407 16.539 -11.788 1.00 68.38 219 ALA A O 1
ATOM 1748 N N . PRO A 1 220 ? 12.719 14.924 -10.240 1.00 78.50 220 PRO A N 1
ATOM 1749 C CA . PRO A 1 220 ? 12.813 15.853 -9.126 1.00 78.50 220 PRO A CA 1
ATOM 1750 C C . PRO A 1 220 ? 14.004 16.798 -9.302 1.00 78.50 220 PRO A C 1
ATOM 1752 O O . PRO A 1 220 ? 14.986 16.479 -9.977 1.00 78.50 220 PRO A O 1
ATOM 1755 N N . ALA A 1 221 ? 13.939 17.967 -8.665 1.00 80.19 221 ALA A N 1
ATOM 1756 C CA . ALA A 1 221 ? 15.060 18.897 -8.677 1.00 80.19 221 ALA A CA 1
ATOM 1757 C C . ALA A 1 221 ? 16.301 18.239 -8.051 1.00 80.19 221 ALA A C 1
ATOM 1759 O O . ALA A 1 221 ? 16.197 17.617 -6.994 1.00 80.19 221 ALA A O 1
ATOM 1760 N N . VAL A 1 222 ? 17.463 18.395 -8.700 1.00 71.56 222 VAL A N 1
ATOM 1761 C CA . VAL A 1 222 ? 18.749 17.828 -8.242 1.00 71.56 222 VAL A CA 1
ATOM 1762 C C . VAL A 1 222 ? 19.187 18.436 -6.909 1.00 71.56 222 VAL A C 1
ATOM 1764 O O . VAL A 1 222 ? 19.821 17.764 -6.101 1.00 71.56 222 VAL A O 1
ATOM 1767 N N . THR A 1 223 ? 18.816 19.691 -6.659 1.00 78.06 223 THR A N 1
ATOM 1768 C CA . THR A 1 223 ? 18.948 20.331 -5.353 1.00 78.06 223 THR A CA 1
ATOM 1769 C C . THR A 1 223 ? 17.602 20.848 -4.878 1.00 78.06 223 THR A C 1
ATOM 1771 O O . THR A 1 223 ? 16.750 21.256 -5.674 1.00 78.06 223 THR A O 1
ATOM 1774 N N . TRP A 1 224 ? 17.404 20.834 -3.565 1.00 80.25 224 TRP A N 1
ATOM 1775 C CA . TRP A 1 224 ? 16.232 21.415 -2.930 1.00 80.25 224 TRP A CA 1
ATOM 1776 C C . TRP A 1 224 ? 16.657 22.240 -1.716 1.00 80.25 224 TRP A C 1
ATOM 1778 O O . TRP A 1 224 ? 17.408 21.783 -0.862 1.00 80.25 224 TRP A O 1
ATOM 1788 N N . ASN A 1 225 ? 16.175 23.481 -1.654 1.00 80.50 225 ASN A N 1
ATOM 1789 C CA . ASN A 1 225 ? 16.310 24.328 -0.477 1.00 80.50 225 ASN A CA 1
ATOM 1790 C C . ASN A 1 225 ? 15.145 24.049 0.471 1.00 80.50 225 ASN A C 1
ATOM 1792 O O . ASN A 1 225 ? 14.021 24.501 0.237 1.00 80.50 225 ASN A O 1
ATOM 1796 N N . GLU A 1 226 ? 15.422 23.305 1.536 1.00 71.06 226 GLU A N 1
ATOM 1797 C CA . GLU A 1 226 ? 14.462 23.028 2.597 1.00 71.06 226 GLU A CA 1
ATOM 1798 C C . GLU A 1 226 ? 14.277 24.303 3.431 1.00 71.06 226 GLU A C 1
ATOM 1800 O O . GLU A 1 226 ? 15.228 24.849 3.993 1.00 71.06 226 GLU A O 1
ATOM 1805 N N . THR A 1 227 ? 13.055 24.835 3.437 1.00 66.81 227 THR A N 1
ATOM 1806 C CA . THR A 1 227 ? 12.700 26.107 4.098 1.00 66.81 227 THR A CA 1
ATOM 1807 C C . THR A 1 227 ? 11.745 25.918 5.270 1.00 66.81 227 THR A C 1
ATOM 1809 O O . THR A 1 227 ? 11.244 26.891 5.834 1.00 66.81 227 THR A O 1
ATOM 1812 N N . SER A 1 228 ? 11.431 24.674 5.611 1.00 57.25 228 SER A N 1
ATOM 1813 C CA . SER A 1 228 ? 10.258 24.332 6.398 1.00 57.25 228 SER A CA 1
ATOM 1814 C C . SER A 1 228 ? 10.542 24.161 7.894 1.00 57.25 228 SER A C 1
ATOM 1816 O O . SER A 1 228 ? 9.609 24.359 8.672 1.00 57.25 228 SER A O 1
ATOM 1818 N N . VAL A 1 229 ? 11.795 23.939 8.329 1.00 52.19 229 VAL A N 1
ATOM 1819 C CA . VAL A 1 229 ? 12.216 24.115 9.737 1.00 52.19 229 VAL A CA 1
ATOM 1820 C C . VAL A 1 229 ? 13.672 24.610 9.866 1.00 52.19 229 VAL A C 1
ATOM 1822 O O . VAL A 1 229 ? 14.624 23.849 9.730 1.00 52.19 229 VAL A O 1
ATOM 1825 N N . GLY A 1 230 ? 13.861 25.872 10.273 1.00 58.53 230 GLY A N 1
ATOM 1826 C CA . GLY A 1 230 ? 15.175 26.412 10.666 1.00 58.53 230 GLY A CA 1
ATOM 1827 C C . GLY A 1 230 ? 15.944 27.129 9.542 1.00 58.53 230 GLY A C 1
ATOM 1828 O O . GLY A 1 230 ? 15.319 27.635 8.610 1.00 58.53 230 GLY A O 1
ATOM 1829 N N . PRO A 1 231 ? 17.283 27.283 9.650 1.00 60.41 231 PRO A N 1
ATOM 1830 C CA . PRO A 1 231 ? 18.074 27.905 8.588 1.00 60.41 231 PRO A CA 1
ATOM 1831 C C . PRO A 1 231 ? 17.967 27.067 7.315 1.00 60.41 231 PRO A C 1
ATOM 1833 O O . PRO A 1 231 ? 18.021 25.846 7.406 1.00 60.41 231 PRO A O 1
ATOM 1836 N N . VAL A 1 232 ? 17.843 27.726 6.159 1.00 60.41 232 VAL A N 1
ATOM 1837 C CA . VAL A 1 232 ? 17.730 27.063 4.851 1.00 60.41 232 VAL A CA 1
ATOM 1838 C C . VAL A 1 232 ? 18.865 26.059 4.686 1.00 60.41 232 VAL A C 1
ATOM 1840 O O . VAL A 1 232 ? 20.039 26.433 4.754 1.00 60.41 232 VAL A O 1
ATOM 1843 N N . ARG A 1 233 ? 18.512 24.788 4.486 1.00 73.44 233 ARG A N 1
ATOM 1844 C CA . ARG A 1 233 ? 19.473 23.720 4.207 1.00 73.44 233 ARG A CA 1
ATOM 1845 C C . ARG A 1 233 ? 19.295 23.277 2.769 1.00 73.44 233 ARG A C 1
ATOM 1847 O O . ARG A 1 233 ? 18.204 22.875 2.371 1.00 73.44 233 ARG A O 1
ATOM 1854 N N . GLU A 1 234 ? 20.370 23.379 2.001 1.00 81.69 234 GLU A N 1
ATOM 1855 C CA . GLU A 1 234 ? 20.426 22.763 0.683 1.00 81.69 234 GLU A CA 1
ATOM 1856 C C . GLU A 1 234 ? 20.599 21.253 0.869 1.00 81.69 234 GLU A C 1
ATOM 1858 O O . GLU A 1 234 ? 21.458 20.807 1.631 1.00 81.69 234 GLU A O 1
ATOM 1863 N N . VAL A 1 235 ? 19.753 20.480 0.199 1.00 84.25 235 VAL A N 1
ATOM 1864 C CA . VAL A 1 235 ? 19.854 19.026 0.105 1.00 84.25 235 VAL A CA 1
ATOM 1865 C C . VAL A 1 235 ? 20.011 18.616 -1.356 1.00 84.25 235 VAL A C 1
ATOM 1867 O O . VAL A 1 235 ? 19.565 19.317 -2.269 1.00 84.25 235 VAL A O 1
ATOM 1870 N N . TYR A 1 236 ? 20.619 17.458 -1.576 1.00 81.19 236 TYR A N 1
ATOM 1871 C CA . TYR A 1 236 ? 20.971 16.930 -2.887 1.00 81.19 236 TYR A CA 1
ATOM 1872 C C . TYR A 1 236 ? 20.207 15.640 -3.152 1.00 81.19 236 TYR A C 1
ATOM 1874 O O . TYR A 1 236 ? 20.153 14.759 -2.293 1.00 81.19 236 TYR A O 1
ATOM 1882 N N . LEU A 1 237 ? 19.612 15.540 -4.338 1.00 77.75 237 LEU A N 1
ATOM 1883 C CA . LEU A 1 237 ? 18.905 14.352 -4.794 1.00 77.75 237 LEU A CA 1
ATOM 1884 C C . LEU A 1 237 ? 19.887 13.182 -4.891 1.00 77.75 237 LEU A C 1
ATOM 1886 O O . LEU A 1 237 ? 20.904 13.267 -5.577 1.00 77.75 237 LEU A O 1
ATOM 1890 N N . PHE A 1 238 ? 19.559 12.096 -4.206 1.00 76.88 238 PHE A N 1
ATOM 1891 C CA . PHE A 1 238 ? 20.329 10.861 -4.188 1.00 76.88 238 PHE A CA 1
ATOM 1892 C C . PHE A 1 238 ? 19.742 9.828 -5.153 1.00 76.88 238 PHE A C 1
ATOM 1894 O O . PHE A 1 238 ? 20.442 9.342 -6.036 1.00 76.88 238 PHE A O 1
ATOM 1901 N N . ALA A 1 239 ? 18.448 9.531 -5.018 1.00 77.00 239 ALA A N 1
ATOM 1902 C CA . ALA A 1 239 ? 17.729 8.572 -5.854 1.00 77.00 239 ALA A CA 1
ATOM 1903 C C . ALA A 1 239 ? 16.247 8.947 -5.936 1.00 77.00 239 ALA A C 1
ATOM 1905 O O . ALA A 1 239 ? 15.719 9.595 -5.030 1.00 77.00 239 ALA A O 1
ATOM 1906 N N . TYR A 1 240 ? 15.566 8.548 -7.008 1.00 81.94 240 TYR A N 1
ATOM 1907 C CA . TYR A 1 240 ? 14.121 8.716 -7.127 1.00 81.94 240 TYR A CA 1
ATOM 1908 C C . TYR A 1 240 ? 13.492 7.710 -8.090 1.00 81.94 240 TYR A C 1
ATOM 1910 O O . TYR A 1 240 ? 14.168 7.150 -8.951 1.00 81.94 240 TYR A O 1
ATOM 1918 N N . ASP A 1 241 ? 12.184 7.546 -7.949 1.00 78.19 241 ASP A N 1
ATOM 1919 C CA . ASP A 1 241 ? 11.281 6.895 -8.892 1.00 78.19 241 ASP A CA 1
ATOM 1920 C C . ASP A 1 241 ? 9.925 7.634 -8.902 1.00 78.19 241 ASP A C 1
ATOM 1922 O O . ASP A 1 241 ? 9.833 8.784 -8.454 1.00 78.19 241 ASP A O 1
ATOM 1926 N N . ASP A 1 242 ? 8.881 7.004 -9.443 1.00 79.00 242 ASP A N 1
ATOM 1927 C CA . ASP A 1 242 ? 7.530 7.572 -9.525 1.00 79.00 242 ASP A CA 1
ATOM 1928 C C . ASP A 1 242 ? 6.828 7.729 -8.161 1.00 79.00 242 ASP A C 1
ATOM 1930 O O . ASP A 1 242 ? 5.843 8.463 -8.073 1.00 79.00 242 ASP A O 1
ATOM 1934 N N . ASP A 1 243 ? 7.328 7.095 -7.093 1.00 83.00 243 ASP A N 1
ATOM 1935 C CA . ASP A 1 243 ? 6.703 7.072 -5.763 1.00 83.00 243 ASP A CA 1
ATOM 1936 C C . ASP A 1 243 ? 7.543 7.770 -4.683 1.00 83.00 243 ASP A C 1
ATOM 1938 O O . ASP A 1 243 ? 6.991 8.258 -3.694 1.00 83.00 243 ASP A O 1
ATOM 1942 N N . VAL A 1 244 ? 8.869 7.826 -4.829 1.00 87.50 244 VAL A N 1
ATOM 1943 C CA . VAL A 1 244 ? 9.781 8.398 -3.827 1.00 87.50 244 VAL A CA 1
ATOM 1944 C C . VAL A 1 244 ? 10.871 9.233 -4.486 1.00 87.50 244 VAL A C 1
ATOM 1946 O O . VAL A 1 244 ? 11.454 8.841 -5.489 1.00 87.50 244 VAL A O 1
ATOM 1949 N N . ALA A 1 245 ? 11.206 10.365 -3.872 1.00 86.81 245 ALA A N 1
ATOM 1950 C CA . ALA A 1 245 ? 12.422 11.120 -4.152 1.00 86.81 245 ALA A CA 1
ATOM 1951 C C . ALA A 1 245 ? 13.229 11.271 -2.860 1.00 86.81 245 ALA A C 1
ATOM 1953 O O . ALA A 1 245 ? 12.722 11.779 -1.863 1.00 86.81 245 ALA A O 1
ATOM 1954 N N . MET A 1 246 ? 14.479 10.821 -2.859 1.00 86.62 246 MET A N 1
ATOM 1955 C CA . MET A 1 246 ? 15.336 10.779 -1.678 1.00 86.62 246 MET A CA 1
ATOM 1956 C C . MET A 1 246 ? 16.466 11.794 -1.787 1.00 86.62 246 MET A C 1
ATOM 1958 O O . MET A 1 246 ? 17.177 11.837 -2.787 1.00 86.62 246 MET A O 1
ATOM 1962 N N . TYR A 1 247 ? 16.644 12.580 -0.734 1.00 86.19 247 TYR A N 1
ATOM 1963 C CA . TYR A 1 247 ? 17.561 13.703 -0.646 1.00 86.19 247 TYR A CA 1
ATOM 1964 C C . TYR A 1 247 ? 18.453 13.584 0.590 1.00 86.19 247 TYR A C 1
ATOM 1966 O O . TYR A 1 247 ? 17.983 13.172 1.650 1.00 86.19 247 TYR A O 1
ATOM 1974 N N . PHE A 1 248 ? 19.708 14.018 0.475 1.00 84.19 248 PHE A N 1
ATOM 1975 C CA . PHE A 1 248 ? 20.661 14.099 1.586 1.00 84.19 248 PHE A CA 1
ATOM 1976 C C . PHE A 1 248 ? 21.241 15.504 1.740 1.00 84.19 248 PHE A C 1
ATOM 1978 O O . PHE A 1 248 ? 21.484 16.193 0.752 1.00 84.19 248 PHE A O 1
ATOM 1985 N N . ASP A 1 249 ? 21.501 15.929 2.976 1.00 79.44 249 ASP A N 1
ATOM 1986 C CA . ASP A 1 249 ? 22.073 17.250 3.271 1.00 79.44 249 ASP A CA 1
ATOM 1987 C C . ASP A 1 249 ? 23.574 17.367 2.974 1.00 79.44 249 ASP A C 1
ATOM 1989 O O . ASP A 1 249 ? 24.074 18.456 2.704 1.00 79.44 249 ASP A O 1
ATOM 1993 N N . ASP A 1 250 ? 24.302 16.255 2.989 1.00 70.75 250 ASP A N 1
ATOM 1994 C CA . ASP A 1 250 ? 25.669 16.198 2.488 1.00 70.75 250 ASP A CA 1
ATOM 1995 C C . ASP A 1 250 ? 25.950 14.829 1.872 1.00 70.75 250 ASP A C 1
ATOM 1997 O O . ASP A 1 250 ? 26.245 13.851 2.551 1.00 70.75 250 ASP A O 1
ATOM 2001 N N . ILE A 1 251 ? 25.881 14.760 0.544 1.00 56.62 251 ILE A N 1
ATOM 2002 C CA . ILE A 1 251 ? 26.145 13.515 -0.184 1.00 56.62 251 ILE A CA 1
ATOM 2003 C C . ILE A 1 251 ? 27.604 13.041 -0.026 1.00 56.62 251 ILE A C 1
ATOM 2005 O O . ILE A 1 251 ? 27.898 11.865 -0.214 1.00 56.62 251 ILE A O 1
ATOM 2009 N N . ARG A 1 252 ? 28.532 13.936 0.361 1.00 51.94 252 ARG A N 1
ATOM 2010 C CA . ARG A 1 252 ? 29.971 13.643 0.504 1.00 51.94 252 ARG A CA 1
ATOM 2011 C C . ARG A 1 252 ? 30.341 13.060 1.865 1.00 51.94 252 ARG A C 1
ATOM 2013 O O . ARG A 1 252 ? 31.436 12.517 1.997 1.00 51.94 252 ARG A O 1
ATOM 2020 N N . THR A 1 253 ? 29.483 13.188 2.876 1.00 50.53 253 THR A N 1
ATOM 2021 C CA . THR A 1 253 ? 29.719 12.613 4.213 1.00 50.53 253 THR A CA 1
ATOM 2022 C C . THR A 1 253 ? 29.184 11.201 4.349 1.00 50.53 253 THR A C 1
ATOM 2024 O O . THR A 1 253 ? 29.470 10.574 5.363 1.00 50.53 253 THR A O 1
ATOM 2027 N N . VAL A 1 254 ? 28.489 10.690 3.328 1.00 52.00 254 VAL A N 1
ATOM 2028 C CA . VAL A 1 254 ? 28.089 9.288 3.204 1.00 52.00 254 VAL A CA 1
ATOM 2029 C C . VAL A 1 254 ? 29.343 8.443 2.889 1.00 52.00 254 VAL A C 1
ATOM 2031 O O . VAL A 1 254 ? 29.858 8.491 1.762 1.00 52.00 254 VAL A O 1
ATOM 2034 N N . PRO A 1 255 ? 29.910 7.704 3.863 1.00 40.19 255 PRO A N 1
ATOM 2035 C CA . PRO A 1 255 ? 31.112 6.888 3.703 1.00 40.19 255 PRO A CA 1
ATOM 2036 C C . PRO A 1 255 ? 30.897 5.779 2.663 1.00 40.19 255 PRO A C 1
ATOM 2038 O O . PRO A 1 255 ? 30.366 4.712 2.944 1.00 40.19 255 PRO A O 1
ATOM 2041 N N . GLY A 1 256 ? 31.347 6.019 1.433 1.00 41.66 256 GLY A N 1
ATOM 2042 C CA . GLY A 1 256 ? 31.079 5.118 0.311 1.00 41.66 256 GLY A CA 1
ATOM 2043 C C . GLY A 1 256 ? 30.625 5.829 -0.953 1.00 41.66 256 GLY A C 1
ATOM 2044 O O . GLY A 1 256 ? 30.687 5.206 -2.004 1.00 41.66 256 GLY A O 1
ATOM 2045 N N . CYS A 1 257 ? 30.304 7.127 -0.895 1.00 44.03 257 CYS A N 1
ATOM 2046 C CA . CYS A 1 257 ? 30.066 7.972 -2.067 1.00 44.03 257 CYS A CA 1
ATOM 2047 C C . CYS A 1 257 ? 31.374 8.266 -2.839 1.00 44.03 257 CYS A C 1
ATOM 2049 O O . CYS A 1 257 ? 31.783 9.402 -3.061 1.00 44.03 257 CYS A O 1
ATOM 2051 N N . ASN A 1 258 ? 32.050 7.217 -3.305 1.00 42.47 258 ASN A N 1
ATOM 2052 C CA . ASN A 1 258 ? 32.487 7.248 -4.690 1.00 42.47 258 ASN A CA 1
ATOM 2053 C C . ASN A 1 258 ? 31.163 7.191 -5.452 1.00 42.47 258 ASN A C 1
ATOM 2055 O O . ASN A 1 258 ? 30.420 6.243 -5.221 1.00 42.47 258 ASN A O 1
ATOM 2059 N N . CYS A 1 259 ? 30.836 8.121 -6.345 1.00 46.44 259 CYS A N 1
ATOM 2060 C CA . CYS A 1 259 ? 29.581 8.094 -7.125 1.00 46.44 259 CYS A CA 1
ATOM 2061 C C . CYS A 1 259 ? 29.445 6.854 -8.059 1.00 46.44 259 CYS A C 1
ATOM 2063 O O . CYS A 1 259 ? 28.644 6.844 -8.982 1.00 46.44 259 CYS A O 1
ATOM 2065 N N . ASN A 1 260 ? 30.283 5.838 -7.825 1.00 36.78 260 ASN A N 1
ATOM 2066 C CA . ASN A 1 260 ? 30.450 4.546 -8.472 1.00 36.78 260 ASN A CA 1
ATOM 2067 C C . ASN A 1 260 ? 30.316 3.356 -7.490 1.00 36.78 260 ASN A C 1
ATOM 2069 O O . ASN A 1 260 ? 30.446 2.209 -7.909 1.00 36.78 260 ASN A O 1
ATOM 2073 N N . LYS A 1 261 ? 30.131 3.594 -6.184 1.00 36.12 261 LYS A N 1
ATOM 2074 C CA . LYS A 1 261 ? 29.774 2.564 -5.204 1.00 36.12 261 LYS A CA 1
ATOM 2075 C C . LYS A 1 261 ? 28.292 2.728 -4.895 1.00 36.12 261 LYS A C 1
ATOM 2077 O O . LYS A 1 261 ? 27.873 3.773 -4.409 1.00 36.12 261 LYS A O 1
ATOM 2082 N N . THR A 1 262 ? 27.527 1.686 -5.184 1.00 40.31 262 THR A N 1
ATOM 2083 C CA . THR A 1 262 ? 26.178 1.482 -4.664 1.00 40.31 262 THR A CA 1
ATOM 2084 C C . THR A 1 262 ? 26.247 1.599 -3.144 1.00 40.31 262 THR A C 1
ATOM 2086 O O . THR A 1 262 ? 26.827 0.730 -2.487 1.00 40.31 262 THR A O 1
ATOM 2089 N N . LEU A 1 263 ? 25.701 2.677 -2.572 1.00 47.44 263 LEU A N 1
ATOM 2090 C CA . LEU A 1 263 ? 25.127 2.544 -1.236 1.00 47.44 263 LEU A CA 1
ATOM 2091 C C . LEU A 1 263 ? 24.208 1.326 -1.293 1.00 47.44 263 LEU A C 1
ATOM 2093 O O . LEU A 1 263 ? 23.537 1.131 -2.306 1.00 47.44 263 LEU A O 1
ATOM 2097 N N . ASP A 1 264 ? 24.197 0.498 -0.251 1.00 54.06 264 ASP A N 1
ATOM 2098 C CA . ASP A 1 264 ? 23.160 -0.520 -0.151 1.00 54.06 264 ASP A CA 1
ATOM 2099 C C . ASP A 1 264 ? 21.822 0.216 -0.277 1.00 54.06 264 ASP A C 1
ATOM 2101 O O . ASP A 1 264 ? 21.455 0.987 0.611 1.00 54.06 264 ASP A O 1
ATOM 2105 N N . ASP A 1 265 ? 21.099 0.003 -1.384 1.00 68.62 265 ASP A N 1
ATOM 2106 C CA . ASP A 1 265 ? 19.846 0.692 -1.731 1.00 68.62 265 ASP A CA 1
ATOM 2107 C C . ASP A 1 265 ? 18.741 0.467 -0.679 1.00 68.62 265 ASP A C 1
ATOM 2109 O O . ASP A 1 265 ? 17.584 0.818 -0.883 1.00 68.62 265 ASP A O 1
ATOM 2113 N N . TRP A 1 266 ? 19.043 -0.179 0.449 1.00 80.56 266 TRP A N 1
ATOM 2114 C CA . TRP A 1 266 ? 18.110 -0.602 1.473 1.00 80.56 266 TRP A CA 1
ATOM 2115 C C . TRP A 1 266 ? 17.246 0.549 1.991 1.00 80.56 266 TRP A C 1
ATOM 2117 O O . TRP A 1 266 ? 16.057 0.315 2.168 1.00 80.56 266 TRP A O 1
ATOM 2127 N N . VAL A 1 267 ? 17.777 1.766 2.204 1.00 85.19 267 VAL A N 1
ATOM 2128 C CA . VAL A 1 267 ? 16.963 2.899 2.699 1.00 85.19 267 VAL A CA 1
ATOM 2129 C C . VAL A 1 267 ? 15.945 3.303 1.643 1.00 85.19 267 VAL A C 1
ATOM 2131 O O . VAL A 1 267 ? 14.755 3.394 1.940 1.00 85.19 267 VAL A O 1
ATOM 2134 N N . PHE A 1 268 ? 16.405 3.500 0.406 1.00 84.44 268 PHE A N 1
ATOM 2135 C CA . PHE A 1 268 ? 15.551 3.848 -0.727 1.00 84.44 268 PHE A CA 1
ATOM 2136 C C . PHE A 1 268 ? 14.480 2.780 -0.958 1.00 84.44 268 PHE A C 1
ATOM 2138 O O . PHE A 1 268 ? 13.293 3.086 -1.016 1.00 84.44 268 PHE A O 1
ATOM 2145 N N . ASN A 1 269 ? 14.890 1.515 -0.961 1.00 84.44 269 ASN A N 1
ATOM 2146 C CA . ASN A 1 269 ? 14.012 0.366 -1.123 1.00 84.44 269 ASN A CA 1
ATOM 2147 C C . ASN A 1 269 ? 12.997 0.249 0.012 1.00 84.44 269 ASN A C 1
ATOM 2149 O O . ASN A 1 269 ? 11.818 0.057 -0.243 1.00 84.44 269 ASN A O 1
ATOM 2153 N N . PHE A 1 270 ? 13.434 0.381 1.263 1.00 88.62 270 PHE A N 1
ATOM 2154 C CA . PHE A 1 270 ? 12.564 0.264 2.426 1.00 88.62 270 PHE A CA 1
ATOM 2155 C C . PHE A 1 270 ? 11.536 1.393 2.474 1.00 88.62 270 PHE A C 1
ATOM 2157 O O . PHE A 1 270 ? 10.351 1.133 2.673 1.00 88.62 270 PHE A O 1
ATOM 2164 N N . VAL A 1 271 ? 11.971 2.641 2.272 1.00 90.94 271 VAL A N 1
ATOM 2165 C CA . VAL A 1 271 ? 11.077 3.807 2.227 1.00 90.94 271 VAL A CA 1
ATOM 2166 C C . VAL A 1 271 ? 10.114 3.693 1.046 1.00 90.94 271 VAL A C 1
ATOM 2168 O O . VAL A 1 271 ? 8.922 3.924 1.230 1.00 90.94 271 VAL A O 1
ATOM 2171 N N . GLY A 1 272 ? 10.600 3.279 -0.127 1.00 88.56 272 GLY A N 1
ATOM 2172 C CA . GLY A 1 272 ? 9.785 3.015 -1.312 1.00 88.56 272 GLY A CA 1
ATOM 2173 C C . GLY A 1 272 ? 8.730 1.940 -1.080 1.00 88.56 272 GLY A C 1
ATOM 2174 O O . GLY A 1 272 ? 7.545 2.183 -1.297 1.00 88.56 272 GLY A O 1
ATOM 2175 N N . ASP A 1 273 ? 9.129 0.770 -0.586 1.00 87.75 273 ASP A N 1
ATOM 2176 C CA . ASP A 1 273 ? 8.220 -0.345 -0.310 1.00 87.75 273 ASP A CA 1
ATOM 2177 C C . ASP A 1 273 ? 7.188 0.029 0.764 1.00 87.75 273 ASP A C 1
ATOM 2179 O O . ASP A 1 273 ? 5.996 -0.252 0.607 1.00 87.75 273 ASP A O 1
ATOM 2183 N N . ALA A 1 274 ? 7.612 0.725 1.824 1.00 92.81 274 ALA A N 1
ATOM 2184 C CA . ALA A 1 274 ? 6.715 1.202 2.868 1.00 92.81 274 ALA A CA 1
ATOM 2185 C C . ALA A 1 274 ? 5.713 2.234 2.343 1.00 92.81 274 ALA A C 1
ATOM 2187 O O . ALA A 1 274 ? 4.518 2.105 2.614 1.00 92.81 274 ALA A O 1
ATOM 2188 N N . TRP A 1 275 ? 6.175 3.232 1.584 1.00 91.50 275 TRP A N 1
ATOM 2189 C CA . TRP A 1 275 ? 5.324 4.285 1.032 1.00 91.50 275 TRP A CA 1
ATOM 2190 C C . TRP A 1 275 ? 4.297 3.734 0.045 1.00 91.50 275 TRP A C 1
ATOM 2192 O O . TRP A 1 275 ? 3.113 4.054 0.152 1.00 91.50 275 TRP A O 1
ATOM 2202 N N . ARG A 1 276 ? 4.717 2.852 -0.866 1.00 87.56 276 ARG A N 1
ATOM 2203 C CA . ARG A 1 276 ? 3.818 2.172 -1.809 1.00 87.56 276 ARG A CA 1
ATOM 2204 C C . ARG A 1 276 ? 2.765 1.352 -1.089 1.00 87.56 276 ARG A C 1
ATOM 2206 O O . ARG A 1 276 ? 1.582 1.470 -1.409 1.00 87.56 276 ARG A O 1
ATOM 2213 N N . TYR A 1 277 ? 3.182 0.565 -0.093 1.00 90.06 277 TYR A N 1
ATOM 2214 C CA . TYR A 1 277 ? 2.260 -0.238 0.700 1.00 90.06 277 TYR A CA 1
ATOM 2215 C C . TYR A 1 277 ? 1.190 0.633 1.355 1.00 90.06 277 TYR A C 1
ATOM 2217 O O . TYR A 1 277 ? 0.002 0.397 1.144 1.00 90.06 277 TYR A O 1
ATOM 2225 N N . VAL A 1 278 ? 1.585 1.657 2.122 1.00 90.62 278 VAL A N 1
ATOM 2226 C CA . VAL A 1 278 ? 0.604 2.477 2.847 1.00 90.62 278 VAL A CA 1
ATOM 2227 C C . VAL A 1 278 ? -0.269 3.292 1.897 1.00 90.62 278 VAL A C 1
ATOM 2229 O O . VAL A 1 278 ? -1.470 3.422 2.127 1.00 90.62 278 VAL A O 1
ATOM 2232 N N . SER A 1 279 ? 0.301 3.777 0.793 1.00 85.75 279 SER A N 1
ATOM 2233 C CA . SER A 1 279 ? -0.425 4.518 -0.237 1.00 85.75 279 SER A CA 1
ATOM 2234 C C . SER A 1 279 ? -1.542 3.688 -0.854 1.00 85.75 279 SER A C 1
ATOM 2236 O O . SER A 1 279 ? -2.662 4.181 -1.026 1.00 85.75 279 SER A O 1
ATOM 2238 N N . GLN A 1 280 ? -1.261 2.412 -1.112 1.00 82.94 280 GLN A N 1
ATOM 2239 C CA . GLN A 1 280 ? -2.217 1.452 -1.638 1.00 82.94 280 GLN A CA 1
ATOM 2240 C C . GLN A 1 280 ? -3.225 0.988 -0.579 1.00 82.94 280 GLN A C 1
ATOM 2242 O O . GLN A 1 280 ? -4.435 1.051 -0.803 1.00 82.94 280 GLN A O 1
ATOM 2247 N N . ALA A 1 281 ? -2.745 0.530 0.577 1.00 85.56 281 ALA A N 1
ATOM 2248 C CA . ALA A 1 281 ? -3.582 -0.036 1.629 1.00 85.56 281 ALA A CA 1
ATOM 2249 C C . ALA A 1 281 ? -4.547 1.006 2.219 1.00 85.56 281 ALA A C 1
ATOM 2251 O O . ALA A 1 281 ? -5.696 0.677 2.506 1.00 85.56 281 ALA A O 1
ATOM 2252 N N . TYR A 1 282 ? -4.131 2.272 2.323 1.00 87.06 282 TYR A N 1
ATOM 2253 C CA . TYR A 1 282 ? -4.882 3.334 3.007 1.00 87.06 282 TYR A CA 1
ATOM 2254 C C . TYR A 1 282 ? -5.367 4.469 2.086 1.00 87.06 282 TYR A C 1
ATOM 2256 O O . TYR A 1 282 ? -5.882 5.479 2.572 1.00 87.06 282 TYR A O 1
ATOM 2264 N N . ARG A 1 283 ? -5.276 4.278 0.758 1.00 78.44 283 ARG A N 1
ATOM 2265 C CA . ARG A 1 283 ? -5.814 5.172 -0.291 1.00 78.44 283 ARG A CA 1
ATOM 2266 C C . ARG A 1 283 ? -5.288 6.615 -0.202 1.00 78.44 283 ARG A C 1
ATOM 2268 O O . ARG A 1 283 ? -6.071 7.562 -0.182 1.00 78.44 283 ARG A O 1
ATOM 2275 N N . LEU A 1 284 ? -3.966 6.786 -0.166 1.00 74.38 284 LEU A N 1
ATOM 2276 C CA . LEU A 1 284 ? -3.336 8.113 -0.030 1.00 74.38 284 LEU A CA 1
ATOM 2277 C C . LEU A 1 284 ? -3.243 8.894 -1.361 1.00 74.38 284 LEU A C 1
ATOM 2279 O O . LEU A 1 284 ? -3.171 10.121 -1.355 1.00 74.38 284 LEU A O 1
ATOM 2283 N N . LEU A 1 285 ? -3.291 8.199 -2.504 1.00 56.81 285 LEU A N 1
ATOM 2284 C CA . LEU A 1 285 ? -2.864 8.683 -3.830 1.00 56.81 285 LEU A CA 1
ATOM 2285 C C . LEU A 1 285 ? -3.821 9.647 -4.563 1.00 56.81 285 LEU A C 1
ATOM 2287 O O . LEU A 1 285 ? -3.729 9.769 -5.772 1.00 56.81 285 LEU A O 1
ATOM 2291 N N . ASN A 1 286 ? -4.733 10.347 -3.884 1.00 59.75 286 ASN A N 1
ATOM 2292 C CA . ASN A 1 286 ? -5.672 11.275 -4.550 1.00 59.75 286 ASN A CA 1
ATOM 2293 C C . ASN A 1 286 ? -5.587 12.723 -4.036 1.00 59.75 286 ASN A C 1
ATOM 2295 O O . ASN A 1 286 ? -6.467 13.534 -4.318 1.00 59.75 286 ASN A O 1
ATOM 2299 N N . LEU A 1 287 ? -4.564 13.060 -3.247 1.00 57.94 287 LEU A N 1
ATOM 2300 C CA . LEU A 1 287 ? -4.493 14.351 -2.550 1.00 57.94 287 LEU A CA 1
ATOM 2301 C C . LEU A 1 287 ? -3.657 15.425 -3.259 1.00 57.94 287 LEU A C 1
ATOM 2303 O O . LEU A 1 287 ? -3.777 16.603 -2.922 1.00 57.94 287 LEU A O 1
ATOM 2307 N N . THR A 1 288 ? -2.789 15.046 -4.197 1.00 59.53 288 THR A N 1
ATOM 2308 C CA . THR A 1 288 ? -1.760 15.926 -4.780 1.00 59.53 288 THR A CA 1
ATOM 2309 C C . THR A 1 288 ? -1.613 15.668 -6.284 1.00 59.53 288 THR A C 1
ATOM 2311 O O . THR A 1 288 ? -2.149 14.698 -6.793 1.00 59.53 288 THR A O 1
ATOM 2314 N N . THR A 1 289 ? -0.938 16.540 -7.036 1.00 60.84 289 THR A N 1
ATOM 2315 C CA . THR A 1 289 ? -0.638 16.288 -8.466 1.00 60.84 289 THR A CA 1
ATOM 2316 C C . THR A 1 289 ? 0.673 15.527 -8.674 1.00 60.84 289 THR A C 1
ATOM 2318 O O . THR A 1 289 ? 0.894 14.968 -9.740 1.00 60.84 289 THR A O 1
ATOM 2321 N N . ASP A 1 290 ? 1.545 15.539 -7.664 1.00 67.75 290 ASP A N 1
ATOM 2322 C CA . ASP A 1 290 ? 2.739 14.700 -7.554 1.00 67.75 290 ASP A CA 1
ATOM 2323 C C . ASP A 1 290 ? 2.619 13.942 -6.227 1.00 67.75 290 ASP A C 1
ATOM 2325 O O . ASP A 1 290 ? 2.582 14.561 -5.157 1.00 67.75 290 ASP A O 1
ATOM 2329 N N . HIS A 1 291 ? 2.458 12.621 -6.297 1.00 75.38 291 HIS A N 1
ATOM 2330 C CA . HIS A 1 291 ? 2.231 11.763 -5.130 1.00 75.38 291 HIS A CA 1
ATOM 2331 C C . HIS A 1 291 ? 3.528 11.256 -4.494 1.00 75.38 291 HIS A C 1
ATOM 2333 O O . HIS A 1 291 ? 3.473 10.464 -3.547 1.00 75.38 291 HIS A O 1
ATOM 2339 N N . ARG A 1 292 ? 4.689 11.707 -4.986 1.00 83.94 292 ARG A N 1
ATOM 2340 C CA . ARG A 1 292 ? 5.977 11.244 -4.482 1.00 83.94 292 ARG A CA 1
ATOM 2341 C C . ARG A 1 292 ? 6.204 11.660 -3.036 1.00 83.94 292 ARG A C 1
ATOM 2343 O O . ARG A 1 292 ? 6.035 12.826 -2.667 1.00 83.94 292 ARG A O 1
ATOM 2350 N N . LEU A 1 293 ? 6.659 10.705 -2.229 1.00 88.50 293 LEU A N 1
ATOM 2351 C CA . LEU A 1 293 ? 7.230 10.975 -0.916 1.00 88.50 293 LEU A CA 1
ATOM 2352 C C . LEU A 1 293 ? 8.643 11.533 -1.090 1.00 88.50 293 LEU A C 1
ATOM 2354 O O . LEU A 1 293 ? 9.542 10.858 -1.584 1.00 88.50 293 LEU A O 1
ATOM 2358 N N . GLN A 1 294 ? 8.848 12.764 -0.648 1.00 88.88 294 GLN A N 1
ATOM 2359 C CA . GLN A 1 294 ? 10.149 13.412 -0.576 1.00 88.88 294 GLN A CA 1
ATOM 2360 C C . GLN A 1 294 ? 10.808 13.048 0.759 1.00 88.88 294 GLN A C 1
ATOM 2362 O O . GLN A 1 294 ? 10.409 13.547 1.809 1.00 88.88 294 GLN A O 1
ATOM 2367 N N . ALA A 1 295 ? 11.802 12.164 0.737 1.00 90.50 295 ALA A N 1
ATOM 2368 C CA . ALA A 1 295 ? 12.552 11.741 1.914 1.00 90.50 295 ALA A CA 1
ATOM 2369 C C . ALA A 1 295 ? 13.845 12.554 2.062 1.00 90.50 295 ALA A C 1
ATOM 2371 O O . ALA A 1 295 ? 14.791 12.366 1.308 1.00 90.50 295 ALA A O 1
ATOM 2372 N N . LEU A 1 296 ? 13.878 13.446 3.045 1.00 89.69 296 LEU A N 1
ATOM 2373 C CA . LEU A 1 296 ? 15.024 14.240 3.479 1.00 89.69 296 LEU A CA 1
ATOM 2374 C C . LEU A 1 296 ? 15.772 13.506 4.592 1.00 89.69 296 LEU A C 1
ATOM 2376 O O . LEU A 1 296 ? 15.229 13.323 5.685 1.00 89.69 296 LEU A O 1
ATOM 2380 N N . LEU A 1 297 ? 17.016 13.117 4.331 1.00 87.81 297 LEU A N 1
ATOM 2381 C CA . LEU A 1 297 ? 17.855 12.375 5.265 1.00 87.81 297 LEU A CA 1
ATOM 2382 C C . LEU A 1 297 ? 19.078 13.211 5.666 1.00 87.81 297 LEU A C 1
ATOM 2384 O O . LEU A 1 297 ? 19.859 13.641 4.818 1.00 87.81 297 LEU A O 1
ATOM 2388 N N . TYR A 1 298 ? 19.250 13.443 6.967 1.00 86.19 298 TYR A N 1
ATOM 2389 C CA . TYR A 1 298 ? 20.371 14.201 7.525 1.00 86.19 298 TYR A CA 1
ATOM 2390 C C . TYR A 1 298 ? 21.407 13.256 8.144 1.00 86.19 298 TYR A C 1
ATOM 2392 O O . TYR A 1 298 ? 21.081 12.409 8.986 1.00 86.19 298 TYR A O 1
ATOM 2400 N N . VAL A 1 299 ? 22.669 13.400 7.736 1.00 80.81 299 VAL A N 1
ATOM 2401 C CA . VAL A 1 299 ? 23.776 12.532 8.179 1.00 80.81 299 VAL A CA 1
ATOM 2402 C C . VAL A 1 299 ? 24.498 13.145 9.377 1.00 80.81 299 VAL A C 1
ATOM 2404 O O . VAL A 1 299 ? 24.982 14.277 9.308 1.00 80.81 299 VAL A O 1
ATOM 2407 N N . GLY A 1 300 ? 24.604 12.396 10.481 1.00 78.69 300 GLY A N 1
ATOM 2408 C CA . GLY A 1 300 ? 25.307 12.832 11.695 1.00 78.69 300 GLY A CA 1
ATOM 2409 C C . GLY A 1 300 ? 24.660 14.036 12.392 1.00 78.69 300 GLY A C 1
ATOM 2410 O O . GLY A 1 300 ? 25.342 14.782 13.097 1.00 78.69 300 GLY A O 1
ATOM 2411 N N . LYS A 1 301 ? 23.367 14.281 12.147 1.00 80.12 301 LYS A N 1
ATOM 2412 C CA . LYS A 1 301 ? 22.635 15.464 12.612 1.00 80.12 301 LYS A CA 1
ATOM 2413 C C . LYS A 1 301 ? 21.191 15.121 12.959 1.00 80.12 301 LYS A C 1
ATOM 2415 O O . LYS A 1 301 ? 20.426 14.696 12.096 1.00 80.12 301 LYS A O 1
ATOM 2420 N N . GLY A 1 302 ? 20.796 15.459 14.185 1.00 81.25 302 GLY A N 1
ATOM 2421 C CA . GLY A 1 302 ? 19.427 15.262 14.664 1.00 81.25 302 GLY A CA 1
ATOM 2422 C C . GLY A 1 302 ? 19.135 13.791 14.944 1.00 81.25 302 GLY A C 1
ATOM 2423 O O . GLY A 1 302 ? 19.912 12.924 14.579 1.00 81.25 302 GLY A O 1
ATOM 2424 N N . GLU A 1 303 ? 18.028 13.501 15.618 1.00 83.12 303 GLU A N 1
ATOM 2425 C CA . GLU A 1 303 ? 17.622 12.122 15.888 1.00 83.12 303 GLU A CA 1
ATOM 2426 C C . GLU A 1 303 ? 16.130 11.964 15.621 1.00 83.12 303 GLU A C 1
ATOM 2428 O O . GLU A 1 303 ? 15.317 12.757 16.102 1.00 83.12 303 GLU A O 1
ATOM 2433 N N . GLY A 1 304 ? 15.778 10.912 14.890 1.00 85.31 304 GLY A N 1
ATOM 2434 C CA . GLY A 1 304 ? 14.399 10.536 14.633 1.00 85.31 304 GLY A CA 1
ATOM 2435 C C . GLY A 1 304 ? 13.850 11.070 13.315 1.00 85.31 304 GLY A C 1
ATOM 2436 O O . GLY A 1 304 ? 14.495 11.811 12.576 1.00 85.31 304 GLY A O 1
ATOM 2437 N N . CYS A 1 305 ? 12.627 10.642 13.028 1.00 87.62 305 CYS A N 1
ATOM 2438 C CA . CYS A 1 305 ? 11.904 10.963 11.811 1.00 87.62 305 CYS A CA 1
ATOM 2439 C C . CYS A 1 305 ? 10.591 11.670 12.134 1.00 87.62 305 CYS A C 1
ATOM 2441 O O . CYS A 1 305 ? 9.872 11.286 13.058 1.00 87.62 305 CYS A O 1
ATOM 2443 N N . HIS A 1 306 ? 10.246 12.664 11.330 1.00 83.81 306 HIS A N 1
ATOM 2444 C CA . HIS A 1 306 ? 8.972 13.358 11.383 1.00 83.81 306 HIS A CA 1
ATOM 2445 C C . HIS A 1 306 ? 8.479 13.632 9.967 1.00 83.81 306 HIS A C 1
ATOM 2447 O O . HIS A 1 306 ? 9.263 13.798 9.036 1.00 83.81 306 HIS A O 1
ATOM 2453 N N . PHE A 1 307 ? 7.164 13.652 9.790 1.00 79.62 307 PHE A N 1
ATOM 2454 C CA . PHE A 1 307 ? 6.595 14.134 8.541 1.00 79.62 307 PHE A CA 1
ATOM 2455 C C . PHE A 1 307 ? 6.498 1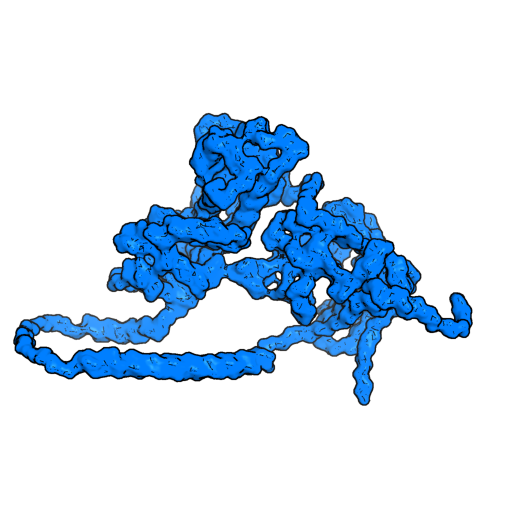5.659 8.596 1.00 79.62 307 PHE A C 1
ATOM 2457 O O . PHE A 1 307 ? 6.348 16.254 9.668 1.00 79.62 307 PHE A O 1
ATOM 2464 N N . MET A 1 308 ? 6.543 16.289 7.434 1.00 71.25 308 MET A N 1
ATOM 2465 C CA . MET A 1 308 ? 6.348 17.719 7.276 1.00 71.25 308 MET A CA 1
ATOM 2466 C C . MET A 1 308 ? 5.318 17.961 6.180 1.00 71.25 308 MET A C 1
ATOM 2468 O O . MET A 1 308 ? 5.313 17.290 5.150 1.00 71.25 308 MET A O 1
ATOM 2472 N N . SER A 1 309 ? 4.428 18.925 6.404 1.00 59.78 309 SER A N 1
ATOM 2473 C CA . SER A 1 309 ? 3.555 19.450 5.356 1.00 59.78 309 SER A CA 1
ATOM 2474 C C . SER A 1 309 ? 4.114 20.788 4.892 1.00 59.78 309 SER A C 1
ATOM 2476 O O . SER A 1 309 ? 4.182 21.726 5.692 1.00 59.78 309 SER A O 1
ATOM 2478 N N . HIS A 1 310 ? 4.495 20.907 3.621 1.00 51.75 310 HIS A N 1
ATOM 2479 C CA . HIS A 1 310 ? 4.871 22.205 3.073 1.00 51.75 310 HIS A CA 1
ATOM 2480 C C . HIS A 1 310 ? 3.614 23.082 2.927 1.00 51.75 310 HIS A C 1
ATOM 2482 O O . HIS A 1 310 ? 2.620 22.694 2.308 1.00 51.75 310 HIS A O 1
ATOM 2488 N N . LEU A 1 311 ? 3.622 24.251 3.571 1.00 43.41 311 LEU A N 1
ATOM 2489 C CA . LEU A 1 311 ? 2.475 25.156 3.635 1.00 43.41 311 LEU A CA 1
ATOM 2490 C C . LEU A 1 311 ? 2.132 25.676 2.229 1.00 43.41 311 LEU A C 1
ATOM 2492 O O . LEU A 1 311 ? 2.874 26.462 1.647 1.00 43.41 311 LEU A O 1
ATOM 2496 N N . GLY A 1 312 ? 0.989 25.249 1.689 1.00 47.69 312 GLY A N 1
ATOM 2497 C CA . GLY A 1 312 ? 0.400 25.795 0.459 1.00 47.69 312 GLY A CA 1
ATOM 2498 C C . GLY A 1 312 ? 0.712 25.043 -0.840 1.00 47.69 312 GLY A C 1
ATOM 2499 O O . GLY A 1 312 ? 0.064 25.313 -1.850 1.00 47.69 312 GLY A O 1
ATOM 2500 N N . ARG A 1 313 ? 1.633 24.072 -0.832 1.00 52.34 313 ARG A N 1
ATOM 2501 C CA . ARG A 1 313 ? 1.795 23.064 -1.894 1.00 52.34 313 ARG A CA 1
ATOM 2502 C C . ARG A 1 313 ? 2.084 21.731 -1.230 1.00 52.34 313 ARG A C 1
ATOM 2504 O O . ARG A 1 313 ? 3.121 21.564 -0.603 1.00 52.34 313 ARG A O 1
ATOM 2511 N N . TYR A 1 314 ? 1.129 20.821 -1.316 1.00 56.91 314 TYR A N 1
ATOM 2512 C CA . TYR A 1 314 ? 1.160 19.566 -0.585 1.00 56.91 314 TYR A CA 1
ATOM 2513 C C . TYR A 1 314 ? 2.165 18.610 -1.225 1.00 56.91 314 TYR A C 1
ATOM 2515 O O . TYR A 1 314 ? 1.840 17.914 -2.180 1.00 56.91 314 TYR A O 1
ATOM 2523 N N . SER A 1 315 ? 3.394 18.602 -0.720 1.00 69.50 315 SER A N 1
ATOM 2524 C CA . SER A 1 315 ? 4.310 17.480 -0.887 1.00 69.50 315 SER A CA 1
ATOM 2525 C C . SER A 1 315 ? 4.278 16.622 0.374 1.00 69.50 315 SER A C 1
ATOM 2527 O O . SER A 1 315 ? 4.168 17.134 1.493 1.00 69.50 315 SER A O 1
ATOM 2529 N N . TYR A 1 316 ? 4.351 15.306 0.195 1.00 79.44 316 TYR A N 1
ATOM 2530 C CA . TYR A 1 316 ? 4.601 14.391 1.298 1.00 79.44 316 TYR A CA 1
ATOM 2531 C C . TYR A 1 316 ? 6.081 14.466 1.619 1.00 79.44 316 TYR A C 1
ATOM 2533 O O . TYR A 1 316 ? 6.896 14.012 0.826 1.00 79.44 316 TYR A O 1
ATOM 2541 N N . VAL A 1 317 ? 6.441 15.071 2.746 1.00 85.69 317 VAL A N 1
ATOM 2542 C CA . VAL A 1 317 ? 7.844 15.218 3.130 1.00 85.69 317 VAL A CA 1
ATOM 2543 C C . VAL A 1 317 ? 8.109 14.385 4.372 1.00 85.69 317 VAL A C 1
ATOM 2545 O O . VAL A 1 317 ? 7.463 14.563 5.404 1.00 85.69 317 VAL A O 1
ATOM 2548 N N . LEU A 1 318 ? 9.072 13.479 4.274 1.00 89.00 318 LEU A N 1
ATOM 2549 C CA . LEU A 1 318 ? 9.649 12.747 5.389 1.00 89.00 318 LEU A CA 1
ATOM 2550 C C . LEU A 1 318 ? 10.983 13.407 5.735 1.00 89.00 318 LEU A C 1
ATOM 2552 O O . LEU A 1 318 ? 11.869 13.449 4.895 1.00 89.00 318 LEU A O 1
ATOM 2556 N N . ASN A 1 319 ? 11.133 13.914 6.953 1.00 88.50 319 ASN A N 1
ATOM 2557 C CA . ASN A 1 319 ? 12.361 14.526 7.446 1.00 88.50 319 ASN A CA 1
ATOM 2558 C C . ASN A 1 319 ? 12.949 13.660 8.560 1.00 88.50 319 ASN A C 1
ATOM 2560 O O . ASN A 1 319 ? 12.327 13.465 9.607 1.00 88.50 319 ASN A O 1
ATOM 2564 N N . CYS A 1 320 ? 14.138 13.116 8.324 1.00 88.62 320 CYS A N 1
ATOM 2565 C CA . CYS A 1 320 ? 14.796 12.194 9.232 1.00 88.62 320 CYS A CA 1
ATOM 2566 C C . CYS A 1 320 ? 16.251 12.566 9.463 1.00 88.62 320 CYS A C 1
ATOM 2568 O O . CYS A 1 320 ? 17.003 12.764 8.515 1.00 88.62 320 CYS A O 1
ATOM 2570 N N . GLY A 1 321 ? 16.673 12.557 10.722 1.00 88.00 321 GLY A N 1
ATOM 2571 C CA . GLY A 1 321 ? 18.073 12.695 11.107 1.00 88.00 321 GLY A CA 1
ATOM 2572 C C . GLY A 1 321 ? 18.534 11.535 11.978 1.00 88.00 321 GLY A C 1
ATOM 2573 O O . GLY A 1 321 ? 17.737 10.926 12.698 1.00 88.00 321 GLY A O 1
ATOM 2574 N N . SER A 1 322 ? 19.828 11.242 11.926 1.00 83.69 322 SER A N 1
ATOM 2575 C CA . SER A 1 322 ? 20.494 10.435 12.947 1.00 83.69 322 SER A CA 1
ATOM 2576 C C . SER A 1 322 ? 21.831 11.060 13.312 1.00 83.69 322 SER A C 1
ATOM 2578 O O . SER A 1 322 ? 22.561 11.529 12.435 1.00 83.69 322 SER A O 1
ATOM 2580 N N . ASN A 1 323 ? 22.166 11.056 14.604 1.00 84.56 323 ASN A N 1
ATOM 2581 C CA . ASN A 1 323 ? 23.468 11.517 15.079 1.00 84.56 323 ASN A CA 1
ATOM 2582 C C . ASN A 1 323 ? 24.581 10.511 14.754 1.00 84.56 323 ASN A C 1
ATOM 2584 O O . ASN A 1 323 ? 25.756 10.874 14.788 1.00 84.56 323 ASN A O 1
ATOM 2588 N N . ASP A 1 324 ? 24.225 9.268 14.422 1.00 81.75 324 ASP A N 1
ATOM 2589 C CA . ASP A 1 324 ? 25.156 8.301 13.858 1.00 81.75 324 ASP A CA 1
ATOM 2590 C C . ASP A 1 324 ? 25.357 8.605 12.368 1.00 81.75 324 ASP A C 1
ATOM 2592 O O . ASP A 1 324 ? 24.444 8.473 11.549 1.00 81.75 324 ASP A O 1
ATOM 2596 N N . SER A 1 325 ? 26.575 9.006 12.001 1.00 78.12 325 SER A N 1
ATOM 2597 C CA . SER A 1 325 ? 26.935 9.286 10.610 1.00 78.12 325 SER A CA 1
ATOM 2598 C C . SER A 1 325 ? 26.872 8.054 9.704 1.00 78.12 325 SER A C 1
ATOM 2600 O O . SER A 1 325 ? 26.934 8.211 8.490 1.00 78.12 325 SER A O 1
ATOM 2602 N N . ARG A 1 326 ? 26.727 6.849 10.271 1.00 76.62 326 ARG A N 1
ATOM 2603 C CA . ARG A 1 326 ? 26.590 5.579 9.549 1.00 76.62 326 ARG A CA 1
ATOM 2604 C C . ARG A 1 326 ? 25.178 4.999 9.545 1.00 76.62 326 ARG A C 1
ATOM 2606 O O . ARG A 1 326 ? 24.982 3.905 9.014 1.00 76.62 326 ARG A O 1
ATOM 2613 N N . ALA A 1 327 ? 24.195 5.704 10.109 1.00 77.31 327 ALA A N 1
ATOM 2614 C CA . ALA A 1 327 ? 22.815 5.223 10.224 1.00 77.31 327 ALA A CA 1
ATOM 2615 C C . ALA A 1 327 ? 22.184 4.819 8.880 1.00 77.31 327 ALA A C 1
ATOM 2617 O O . ALA A 1 327 ? 21.278 3.985 8.849 1.00 77.31 327 ALA A O 1
ATOM 2618 N N . TRP A 1 328 ? 22.669 5.414 7.787 1.00 79.69 328 TRP A N 1
ATOM 2619 C CA . TRP A 1 328 ? 22.148 5.234 6.434 1.00 79.69 328 TRP A CA 1
ATOM 2620 C C . TRP A 1 328 ? 22.962 4.235 5.589 1.00 79.69 328 TRP A C 1
ATOM 2622 O O . TRP A 1 328 ? 22.422 3.684 4.635 1.00 79.69 328 TRP A O 1
ATOM 2632 N N . ASP A 1 329 ? 24.220 3.949 5.950 1.00 69.38 329 ASP A N 1
ATOM 2633 C CA . ASP A 1 329 ? 25.135 3.140 5.119 1.00 69.38 329 ASP A CA 1
ATOM 2634 C C . ASP A 1 329 ? 24.967 1.640 5.310 1.00 69.38 329 ASP A C 1
ATOM 2636 O O . ASP A 1 329 ? 25.199 0.850 4.400 1.00 69.38 329 ASP A O 1
ATOM 2640 N N . VAL A 1 330 ? 24.654 1.237 6.537 1.00 65.38 330 VAL A N 1
ATOM 2641 C CA . VAL A 1 330 ? 24.513 -0.167 6.899 1.00 65.38 330 VAL A CA 1
ATOM 2642 C C . VAL A 1 330 ? 23.039 -0.436 7.059 1.00 65.38 330 VAL A C 1
ATOM 2644 O O . VAL A 1 330 ? 22.334 0.349 7.697 1.00 65.38 330 VAL A O 1
ATOM 2647 N N . GLN A 1 331 ? 22.579 -1.571 6.543 1.00 64.19 331 GLN A N 1
ATOM 2648 C CA . GLN A 1 331 ? 21.295 -2.101 6.958 1.00 64.19 331 GLN A CA 1
ATOM 2649 C C . GLN A 1 331 ? 21.334 -2.310 8.480 1.00 64.19 331 GLN A C 1
ATOM 2651 O O . GLN A 1 331 ? 21.902 -3.276 8.983 1.00 64.19 331 GLN A O 1
ATOM 2656 N N . THR A 1 332 ? 20.784 -1.355 9.229 1.00 62.00 332 THR A N 1
ATOM 2657 C CA . THR A 1 332 ? 20.654 -1.468 10.678 1.00 62.00 332 THR A CA 1
ATOM 2658 C C . THR A 1 332 ? 19.325 -2.144 10.974 1.00 62.00 332 THR A C 1
ATOM 2660 O O . THR A 1 332 ? 18.251 -1.667 10.602 1.00 62.00 332 THR A O 1
ATOM 2663 N N . ASP A 1 333 ? 19.384 -3.290 11.642 1.00 60.25 333 ASP A N 1
ATOM 2664 C CA . ASP A 1 333 ? 18.243 -4.202 11.722 1.00 60.25 333 ASP A CA 1
ATOM 2665 C C . ASP A 1 333 ? 17.121 -3.760 12.679 1.00 60.25 333 ASP A C 1
ATOM 2667 O O . ASP A 1 333 ? 16.190 -4.529 12.907 1.00 60.25 333 ASP A O 1
ATOM 2671 N N . SER A 1 334 ? 17.116 -2.535 13.235 1.00 70.75 334 SER A N 1
ATOM 2672 C CA . SER A 1 334 ? 15.915 -2.106 13.976 1.00 70.75 334 SER A CA 1
ATOM 2673 C C . SER A 1 334 ? 15.634 -0.612 14.129 1.00 70.75 334 SER A C 1
ATOM 2675 O 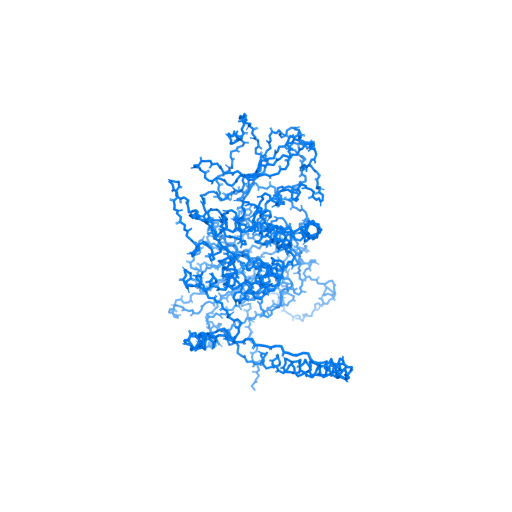O . SER A 1 334 ? 14.551 -0.188 13.719 1.00 70.75 334 SER A O 1
ATOM 2677 N N . PRO A 1 335 ? 16.521 0.222 14.705 1.00 82.31 335 PRO A N 1
ATOM 2678 C CA . PRO A 1 335 ? 16.086 1.527 15.213 1.00 82.31 335 PRO A CA 1
ATOM 2679 C C . PRO A 1 335 ? 15.730 2.522 14.103 1.00 82.31 335 PRO A C 1
ATOM 2681 O O . PRO A 1 335 ? 14.699 3.193 14.175 1.00 82.31 335 PRO A O 1
ATOM 2684 N N . VAL A 1 336 ? 16.541 2.568 13.041 1.00 85.31 336 VAL A N 1
ATOM 2685 C CA . VAL A 1 336 ? 16.338 3.483 11.909 1.00 85.31 336 VAL A CA 1
ATOM 2686 C C . VAL A 1 336 ? 15.105 3.077 11.103 1.00 85.31 336 VAL A C 1
ATOM 2688 O O . VAL A 1 336 ? 14.220 3.905 10.895 1.00 85.31 336 VAL A O 1
ATOM 2691 N N . LYS A 1 337 ? 14.974 1.790 10.737 1.00 88.69 337 LYS A N 1
ATOM 2692 C CA . LYS A 1 337 ? 13.762 1.254 10.086 1.00 88.69 337 LYS A CA 1
ATOM 2693 C C . LYS A 1 337 ? 12.505 1.518 10.915 1.00 88.69 337 LYS A C 1
ATOM 2695 O O . LYS A 1 337 ? 11.477 1.918 10.363 1.00 88.69 337 LYS A O 1
ATOM 2700 N N . ALA A 1 338 ? 12.575 1.339 12.236 1.00 89.31 338 ALA A N 1
ATOM 2701 C CA . ALA A 1 338 ? 11.456 1.614 13.129 1.00 89.31 338 ALA A CA 1
ATOM 2702 C C . ALA A 1 338 ? 11.069 3.099 13.143 1.00 89.31 338 ALA A C 1
ATOM 2704 O O . ALA A 1 338 ? 9.878 3.408 13.076 1.00 89.31 338 ALA A O 1
ATOM 2705 N N . SER A 1 339 ? 12.052 4.002 13.169 1.00 89.94 339 SER A N 1
ATOM 2706 C CA . SER A 1 339 ? 11.842 5.453 13.110 1.00 89.94 339 SER A CA 1
ATOM 2707 C C . SER A 1 339 ? 11.240 5.898 11.771 1.00 89.94 339 SER A C 1
ATOM 2709 O O . SER A 1 339 ? 10.206 6.570 11.757 1.00 89.94 339 SER A O 1
ATOM 2711 N N . LEU A 1 340 ? 11.814 5.447 10.649 1.00 92.06 340 LEU A N 1
ATOM 2712 C CA . LEU A 1 340 ? 11.297 5.691 9.295 1.00 92.06 340 LEU A CA 1
ATOM 2713 C C . LEU A 1 340 ? 9.836 5.240 9.179 1.00 92.06 340 LEU A C 1
ATOM 2715 O O . LEU A 1 340 ? 8.964 6.010 8.775 1.00 92.06 340 LEU A O 1
ATOM 2719 N N . SER A 1 341 ? 9.550 4.015 9.622 1.00 93.25 341 SER A N 1
ATOM 2720 C CA . SER A 1 341 ? 8.196 3.452 9.602 1.00 93.25 341 SER A CA 1
ATOM 2721 C C . SER A 1 341 ? 7.228 4.240 10.472 1.00 93.25 341 SER A C 1
ATOM 2723 O O . SER A 1 341 ? 6.099 4.493 10.063 1.00 93.25 341 SER A O 1
ATOM 2725 N N . GLN A 1 342 ? 7.648 4.654 11.671 1.00 91.50 342 GLN A N 1
ATOM 2726 C CA . GLN A 1 342 ? 6.801 5.449 12.557 1.00 91.50 342 GLN A CA 1
ATOM 2727 C C . GLN A 1 342 ? 6.400 6.765 11.879 1.00 91.50 342 GLN A C 1
ATOM 2729 O O . GLN A 1 342 ? 5.227 7.118 11.895 1.00 91.50 342 GLN A O 1
ATOM 2734 N N . ALA A 1 343 ? 7.325 7.461 11.221 1.00 91.06 343 ALA A N 1
ATOM 2735 C CA . ALA A 1 343 ? 6.999 8.702 10.523 1.00 91.06 343 ALA A CA 1
ATOM 2736 C C . ALA A 1 343 ? 6.089 8.485 9.301 1.00 91.06 343 ALA A C 1
ATOM 2738 O O . ALA A 1 343 ? 5.113 9.222 9.142 1.00 91.06 343 ALA A O 1
ATOM 2739 N N . ILE A 1 344 ? 6.335 7.442 8.497 1.00 92.75 344 ILE A N 1
ATOM 2740 C CA . ILE A 1 344 ? 5.463 7.063 7.370 1.00 92.75 344 ILE A CA 1
ATOM 2741 C C . ILE A 1 344 ? 4.051 6.720 7.866 1.00 92.75 344 ILE A C 1
ATOM 2743 O O . ILE A 1 344 ? 3.061 7.181 7.299 1.00 92.75 344 ILE A O 1
ATOM 2747 N N . THR A 1 345 ? 3.926 5.963 8.957 1.00 92.44 345 THR A N 1
ATOM 2748 C CA . THR A 1 345 ? 2.614 5.611 9.531 1.00 92.44 345 THR A CA 1
ATOM 2749 C C . THR A 1 345 ? 1.900 6.793 10.178 1.00 92.44 345 THR A C 1
ATOM 2751 O O . THR A 1 345 ? 0.681 6.903 10.051 1.00 92.44 345 THR A O 1
ATOM 2754 N N . ASN A 1 346 ? 2.629 7.726 10.796 1.00 89.19 346 ASN A N 1
ATOM 2755 C CA . ASN A 1 346 ? 2.052 8.972 11.302 1.00 89.19 346 ASN A CA 1
ATOM 2756 C C . ASN A 1 346 ? 1.439 9.790 10.168 1.00 89.19 346 ASN A C 1
ATOM 2758 O O . ASN A 1 346 ? 0.302 10.244 10.293 1.00 89.19 346 ASN A O 1
ATOM 2762 N N . LEU A 1 347 ? 2.169 9.927 9.057 1.00 88.06 347 LEU A N 1
ATOM 2763 C CA . LEU A 1 347 ? 1.664 10.577 7.854 1.00 88.06 347 LEU A CA 1
ATOM 2764 C C . LEU A 1 347 ? 0.445 9.832 7.301 1.00 88.06 347 LEU A C 1
ATOM 2766 O O . LEU A 1 347 ? -0.577 10.455 7.037 1.00 88.06 347 LEU A O 1
ATOM 2770 N N . THR A 1 348 ? 0.528 8.504 7.199 1.00 89.69 348 THR A N 1
ATOM 2771 C CA . THR A 1 348 ? -0.557 7.646 6.698 1.00 89.69 348 THR A CA 1
ATOM 2772 C C . THR A 1 348 ? -1.852 7.895 7.459 1.00 89.69 348 THR A C 1
ATOM 2774 O O . THR A 1 348 ? -2.855 8.236 6.847 1.00 89.69 348 THR A O 1
ATOM 2777 N N . VAL A 1 349 ? -1.835 7.796 8.792 1.00 90.44 349 VAL A N 1
ATOM 2778 C CA . VAL A 1 349 ? -3.026 8.013 9.632 1.00 90.44 349 VAL A CA 1
ATOM 2779 C C . VAL A 1 349 ? -3.567 9.435 9.499 1.00 90.44 349 VAL A C 1
ATOM 2781 O O . VAL A 1 349 ? -4.771 9.644 9.607 1.00 90.44 349 VAL A O 1
ATOM 2784 N N . LEU A 1 350 ? -2.692 10.416 9.275 1.00 87.44 350 LEU A N 1
ATOM 2785 C CA . LEU A 1 350 ? -3.087 11.813 9.154 1.00 87.44 350 LEU A CA 1
ATOM 2786 C C . LEU A 1 350 ? -3.783 12.129 7.831 1.00 87.44 350 LEU A C 1
ATOM 2788 O O . LEU A 1 350 ? -4.526 13.100 7.781 1.00 87.44 350 LEU A O 1
ATOM 2792 N N . VAL A 1 351 ? -3.518 11.372 6.767 1.00 85.88 351 VAL A N 1
ATOM 2793 C CA . VAL A 1 351 ? -4.046 11.646 5.418 1.00 85.88 351 VAL A CA 1
ATOM 2794 C C . VAL A 1 351 ? -4.878 10.497 4.838 1.00 85.88 351 VAL A C 1
ATOM 2796 O O . VAL A 1 351 ? -5.276 10.546 3.672 1.00 85.88 351 VAL A O 1
ATOM 2799 N N . ALA A 1 352 ? -5.152 9.464 5.638 1.00 87.56 352 ALA A N 1
ATOM 2800 C CA . ALA A 1 352 ? -5.901 8.286 5.222 1.00 87.56 352 ALA A CA 1
ATOM 2801 C C . ALA A 1 352 ? -7.304 8.651 4.712 1.00 87.56 352 ALA A C 1
ATOM 2803 O O . ALA A 1 352 ? -7.975 9.539 5.241 1.00 87.56 352 ALA A O 1
ATOM 2804 N N . GLY A 1 353 ? -7.747 7.964 3.656 1.00 81.25 353 GLY A N 1
ATOM 2805 C CA . GLY A 1 353 ? -9.047 8.232 3.029 1.00 81.25 353 GLY A CA 1
ATOM 2806 C C . GLY A 1 353 ? -9.147 9.593 2.323 1.00 81.25 353 GLY A C 1
ATOM 2807 O O . GLY A 1 353 ? -10.238 9.991 1.920 1.00 81.25 353 GLY A O 1
ATOM 2808 N N . GLY A 1 354 ? -8.037 10.319 2.158 1.00 81.38 354 GLY A N 1
ATOM 2809 C CA . GLY A 1 354 ? -8.023 11.608 1.466 1.00 81.38 354 GLY A CA 1
ATOM 2810 C C . GLY A 1 354 ? -8.584 12.776 2.288 1.00 81.38 354 GLY A C 1
ATOM 2811 O O . GLY A 1 354 ? -8.966 13.799 1.718 1.00 81.38 354 GLY A O 1
ATOM 2812 N N . VAL A 1 355 ? -8.653 12.645 3.615 1.00 86.06 355 VAL A N 1
ATOM 2813 C CA . VAL A 1 355 ? -9.070 13.719 4.527 1.00 86.06 355 VAL A CA 1
ATOM 2814 C C . VAL A 1 355 ? -7.982 13.923 5.567 1.00 86.06 355 VAL A C 1
ATOM 2816 O O . VAL A 1 355 ? -7.567 12.984 6.238 1.00 86.06 355 VAL A O 1
ATOM 2819 N N . TYR A 1 356 ? -7.515 15.160 5.709 1.00 87.88 356 TYR A N 1
ATOM 2820 C CA . TYR A 1 356 ? -6.451 15.480 6.647 1.00 87.88 356 TYR A CA 1
ATOM 2821 C C . TYR A 1 356 ? -6.967 15.555 8.094 1.00 87.88 356 TYR A C 1
ATOM 2823 O O . TYR A 1 356 ? -7.945 16.246 8.398 1.00 87.88 356 TYR A O 1
ATOM 2831 N N . GLY A 1 357 ? -6.245 14.916 9.010 1.00 87.81 357 GLY A N 1
ATOM 2832 C CA . GLY A 1 357 ? -6.524 14.863 10.443 1.00 87.81 357 GLY A CA 1
ATOM 2833 C C . GLY A 1 357 ? -6.777 13.437 10.933 1.00 87.81 357 GLY A C 1
ATOM 2834 O O . GLY A 1 357 ? -6.975 12.517 10.151 1.00 87.81 357 GLY A O 1
ATOM 2835 N N . ASN A 1 358 ? -6.797 13.258 12.252 1.00 89.94 358 ASN A N 1
ATOM 2836 C CA . ASN A 1 358 ? -7.222 12.011 12.882 1.00 89.94 358 ASN A CA 1
ATOM 2837 C C . ASN A 1 358 ? -8.242 12.336 13.984 1.00 89.94 358 ASN A C 1
ATOM 2839 O O . ASN A 1 358 ? -7.830 12.746 15.074 1.00 89.94 358 ASN A O 1
ATOM 2843 N N . PRO A 1 359 ? -9.551 12.151 13.739 1.00 92.56 359 PRO A N 1
ATOM 2844 C CA . PRO A 1 359 ? -10.579 12.535 14.698 1.00 92.56 359 PRO A CA 1
ATOM 2845 C C . PRO A 1 359 ? -10.557 11.666 15.964 1.00 92.56 359 PRO A C 1
ATOM 2847 O O . PRO A 1 359 ? -11.088 12.082 16.989 1.00 92.56 359 PRO A O 1
ATOM 2850 N N . MET A 1 360 ? -9.909 10.497 15.941 1.00 90.75 360 MET A N 1
ATOM 2851 C CA . MET A 1 360 ? -9.801 9.601 17.100 1.00 90.75 360 MET A CA 1
ATOM 2852 C C . MET A 1 360 ? -8.761 10.070 18.128 1.00 90.75 360 MET A C 1
ATOM 2854 O O . MET A 1 360 ? -8.737 9.560 19.247 1.00 90.75 360 MET A O 1
ATOM 2858 N N . LEU A 1 361 ? -7.896 11.033 17.780 1.00 86.19 361 LEU A N 1
ATOM 2859 C CA . LEU A 1 361 ? -6.742 11.419 18.601 1.00 86.19 361 LEU A CA 1
ATOM 2860 C C . LEU A 1 361 ? -7.129 11.915 20.007 1.00 86.19 361 LEU A C 1
ATOM 2862 O O . LEU A 1 361 ? -6.360 11.735 20.948 1.00 86.19 361 LEU A O 1
ATOM 2866 N N . SER A 1 362 ? -8.320 12.498 20.179 1.00 83.31 362 SER A N 1
ATOM 2867 C CA . SER A 1 362 ? -8.841 12.921 21.492 1.00 83.31 362 SER A CA 1
ATOM 2868 C C . SER A 1 362 ? -9.081 11.754 22.457 1.00 83.31 362 SER A C 1
ATOM 2870 O O . SER A 1 362 ? -8.989 11.936 23.673 1.00 83.31 362 SER A O 1
ATOM 2872 N N . ILE A 1 363 ? -9.374 10.568 21.921 1.00 85.00 363 ILE A N 1
ATOM 2873 C CA . ILE A 1 363 ? -9.719 9.361 22.679 1.00 85.00 363 ILE A CA 1
ATOM 2874 C C . ILE A 1 363 ? -8.487 8.461 22.819 1.00 85.00 363 ILE A C 1
ATOM 2876 O O . ILE A 1 363 ? -8.192 7.981 23.908 1.00 85.00 363 ILE A O 1
ATOM 2880 N N . ASP A 1 364 ? -7.749 8.282 21.724 1.00 80.56 364 ASP A N 1
ATOM 2881 C CA . ASP A 1 364 ? -6.589 7.389 21.603 1.00 80.56 364 ASP A CA 1
ATOM 2882 C C . ASP A 1 364 ? -5.262 8.006 22.100 1.00 80.56 364 ASP A C 1
ATOM 2884 O O . ASP A 1 364 ? -4.306 7.257 22.289 1.00 80.56 364 ASP A O 1
ATOM 2888 N N . GLN A 1 365 ? -5.223 9.331 22.330 1.00 70.12 365 GLN A N 1
ATOM 2889 C CA . GLN A 1 365 ? -4.226 10.227 22.970 1.00 70.12 365 GLN A CA 1
ATOM 2890 C C . GLN A 1 365 ? -2.716 10.056 22.699 1.00 70.12 365 GLN A C 1
ATOM 2892 O O . GLN A 1 365 ? -1.965 11.010 22.895 1.00 70.12 365 GLN A O 1
ATOM 2897 N N . SER A 1 366 ? -2.227 8.910 22.233 1.00 63.41 366 SER A N 1
ATOM 2898 C CA . SER A 1 366 ? -0.810 8.659 21.947 1.00 63.41 366 SER A CA 1
ATOM 2899 C C . SER A 1 366 ? -0.570 8.069 20.560 1.00 63.41 366 SER A C 1
ATOM 2901 O O . SER A 1 366 ? 0.488 7.478 20.335 1.00 63.41 366 SER A O 1
ATOM 2903 N N . GLY A 1 367 ? -1.542 8.164 19.649 1.00 68.19 367 GLY A N 1
ATOM 2904 C CA . GLY A 1 367 ? -1.409 7.620 18.303 1.00 68.19 367 GLY A CA 1
ATOM 2905 C C . GLY A 1 367 ? -1.280 6.100 18.320 1.00 68.19 367 GLY A C 1
ATOM 2906 O O . GLY A 1 367 ? -0.483 5.537 17.572 1.00 68.19 367 GLY A O 1
ATOM 2907 N N . ILE A 1 368 ? -2.017 5.400 19.187 1.00 80.44 368 ILE A N 1
ATOM 2908 C CA . ILE A 1 368 ? -1.925 3.932 19.247 1.00 80.44 368 ILE A CA 1
ATOM 2909 C C . ILE A 1 368 ? -2.472 3.306 17.959 1.00 80.44 368 ILE A C 1
ATOM 2911 O O . ILE A 1 368 ? -1.925 2.299 17.504 1.00 80.44 368 ILE A O 1
ATOM 2915 N N . VAL A 1 369 ? -3.425 3.959 17.289 1.00 87.75 369 VAL A N 1
ATOM 2916 C CA . VAL A 1 369 ? -3.844 3.602 15.928 1.00 87.75 369 VAL A CA 1
ATOM 2917 C C . VAL A 1 369 ? -2.662 3.609 14.945 1.00 87.75 369 VAL A C 1
ATOM 2919 O O . VAL A 1 369 ? -2.553 2.722 14.104 1.00 87.75 369 VAL A O 1
ATOM 2922 N N . GLN A 1 370 ? -1.697 4.524 15.098 1.00 89.62 370 GLN A N 1
ATOM 2923 C CA . GLN A 1 370 ? -0.462 4.507 14.298 1.00 89.62 370 GLN A CA 1
ATOM 2924 C C . GLN A 1 370 ? 0.375 3.269 14.632 1.00 89.62 370 GLN A C 1
ATOM 2926 O O . GLN A 1 370 ? 1.010 2.697 13.758 1.00 89.62 370 GLN A O 1
ATOM 2931 N N . GLY A 1 371 ? 0.350 2.814 15.888 1.00 91.62 371 GLY A N 1
ATOM 2932 C CA . GLY A 1 371 ? 1.003 1.581 16.319 1.00 91.62 371 GLY A CA 1
ATOM 2933 C C . GLY A 1 371 ? 0.465 0.326 15.629 1.00 91.62 371 GLY A C 1
ATOM 2934 O O . GLY A 1 371 ? 1.272 -0.500 15.210 1.00 91.62 371 GLY A O 1
ATOM 2935 N N . ILE A 1 372 ? -0.857 0.177 15.474 1.00 95.00 372 ILE A N 1
ATOM 2936 C CA . ILE A 1 372 ? -1.414 -0.979 14.748 1.00 95.00 372 ILE A CA 1
ATOM 2937 C C . ILE A 1 372 ? -1.182 -0.868 13.235 1.00 95.00 372 ILE A C 1
ATOM 2939 O O . ILE A 1 372 ? -0.844 -1.868 12.612 1.00 95.00 372 ILE A O 1
ATOM 2943 N N . VAL A 1 373 ? -1.234 0.340 12.658 1.00 95.69 373 VAL A N 1
ATOM 2944 C CA . VAL A 1 373 ? -0.863 0.576 11.247 1.00 95.69 373 VAL A CA 1
ATOM 2945 C C . VAL A 1 373 ? 0.624 0.279 11.002 1.00 95.69 373 VAL A C 1
ATOM 2947 O O . VAL A 1 373 ? 0.990 -0.290 9.980 1.00 95.69 373 VAL A O 1
ATOM 2950 N N . GLN A 1 374 ? 1.504 0.602 11.952 1.00 95.31 374 GLN A N 1
ATOM 2951 C CA . GLN A 1 374 ? 2.932 0.278 11.876 1.00 95.31 374 GLN A CA 1
ATOM 2952 C C . GLN A 1 374 ? 3.187 -1.226 12.012 1.00 95.31 374 GLN A C 1
ATOM 2954 O O . GLN A 1 374 ? 4.050 -1.770 11.326 1.00 95.31 374 GLN A O 1
ATOM 2959 N N . TYR A 1 375 ? 2.431 -1.908 12.874 1.00 95.81 375 TYR A N 1
ATOM 2960 C CA . TYR A 1 375 ? 2.475 -3.364 12.971 1.00 95.81 375 TYR A CA 1
ATOM 2961 C C . TYR A 1 375 ? 2.061 -4.018 11.648 1.00 95.81 375 TYR A C 1
ATOM 2963 O O . TYR A 1 375 ? 2.777 -4.884 11.151 1.00 95.81 375 TYR A O 1
ATOM 2971 N N . ASP A 1 376 ? 0.953 -3.564 11.065 1.00 96.75 376 ASP A N 1
ATOM 2972 C CA . ASP A 1 376 ? 0.459 -3.990 9.757 1.00 96.75 376 ASP A CA 1
ATOM 2973 C C . ASP A 1 376 ? 1.501 -3.772 8.643 1.00 96.75 376 ASP A C 1
ATOM 2975 O O . ASP A 1 376 ? 1.854 -4.716 7.940 1.00 96.75 376 ASP A O 1
ATOM 2979 N N . LEU A 1 377 ? 2.105 -2.580 8.568 1.00 95.88 377 LEU A N 1
ATOM 2980 C CA . LEU A 1 377 ? 3.206 -2.280 7.646 1.00 95.88 377 LEU A CA 1
ATOM 2981 C C . LEU A 1 377 ? 4.353 -3.295 7.766 1.00 95.88 377 LEU A C 1
ATOM 2983 O O . LEU A 1 377 ? 4.769 -3.880 6.767 1.00 95.88 377 LEU A O 1
ATOM 2987 N N . PHE A 1 378 ? 4.857 -3.548 8.978 1.00 94.88 378 PHE A N 1
ATOM 2988 C CA . PHE A 1 378 ? 5.945 -4.511 9.166 1.00 94.88 378 PHE A CA 1
ATOM 2989 C C . PHE A 1 378 ? 5.553 -5.929 8.757 1.00 94.88 378 PHE A C 1
ATOM 2991 O O . PHE A 1 378 ? 6.361 -6.647 8.171 1.00 94.88 378 PHE A O 1
ATOM 2998 N N . ARG A 1 379 ? 4.315 -6.343 9.036 1.00 92.38 379 ARG A N 1
ATOM 2999 C CA . ARG A 1 379 ? 3.804 -7.652 8.617 1.00 92.38 379 ARG A CA 1
ATOM 3000 C C . ARG A 1 379 ? 3.774 -7.771 7.095 1.00 92.38 379 ARG A C 1
ATOM 3002 O O . ARG A 1 379 ? 4.213 -8.794 6.575 1.00 92.38 379 ARG A O 1
ATOM 3009 N N . SER A 1 380 ? 3.328 -6.730 6.403 1.00 88.38 380 SER A N 1
ATOM 3010 C CA . SER A 1 380 ? 3.207 -6.706 4.944 1.00 88.38 380 SER A CA 1
ATOM 3011 C C . SER A 1 380 ? 4.554 -6.637 4.226 1.00 88.38 380 SER A C 1
ATOM 3013 O O . SER A 1 380 ? 4.719 -7.248 3.172 1.00 88.38 380 SER A O 1
ATOM 3015 N N . LEU A 1 381 ? 5.553 -5.989 4.831 1.00 87.31 381 LEU A N 1
ATOM 3016 C CA . LEU A 1 381 ? 6.933 -5.983 4.333 1.00 87.31 381 LEU A CA 1
ATOM 3017 C C . LEU A 1 381 ? 7.746 -7.226 4.738 1.00 87.31 381 LEU A C 1
ATOM 3019 O O . LEU A 1 381 ? 8.924 -7.323 4.402 1.00 87.31 381 LEU A O 1
ATOM 3023 N N . ASN A 1 382 ? 7.135 -8.190 5.438 1.00 85.50 382 ASN A N 1
ATOM 3024 C CA . ASN A 1 382 ? 7.804 -9.372 5.993 1.00 85.50 382 ASN A CA 1
ATOM 3025 C C . ASN A 1 382 ? 8.946 -9.038 6.984 1.00 85.50 382 ASN A C 1
ATOM 3027 O O . ASN A 1 382 ? 9.880 -9.816 7.172 1.00 85.50 382 ASN A O 1
ATOM 3031 N N . GLU A 1 383 ? 8.844 -7.903 7.673 1.00 89.50 383 GLU A N 1
ATOM 3032 C CA . GLU A 1 383 ? 9.757 -7.445 8.727 1.00 89.50 383 GLU A CA 1
ATOM 3033 C C . GLU A 1 383 ? 9.317 -8.013 10.090 1.00 89.50 383 GLU A C 1
ATOM 3035 O O . GLU A 1 383 ? 8.913 -7.301 11.016 1.00 89.50 383 GLU A O 1
ATOM 3040 N N . VAL A 1 384 ? 9.334 -9.345 10.207 1.00 88.62 384 VAL A N 1
ATOM 3041 C CA . VAL A 1 384 ? 8.741 -10.083 11.340 1.00 88.62 384 VAL A CA 1
ATOM 3042 C C . VAL A 1 384 ? 9.364 -9.697 12.685 1.00 88.62 384 VAL A C 1
ATOM 3044 O O . VAL A 1 384 ? 8.652 -9.600 13.690 1.00 88.62 384 VAL A O 1
ATOM 3047 N N . ASP A 1 385 ? 10.672 -9.447 12.721 1.00 90.44 385 ASP A N 1
ATOM 3048 C CA . ASP A 1 385 ? 11.376 -9.075 13.950 1.00 90.44 385 ASP A CA 1
ATOM 3049 C C . ASP A 1 385 ? 11.051 -7.644 14.395 1.00 90.44 385 ASP A C 1
ATOM 3051 O O . ASP A 1 385 ? 10.910 -7.398 15.598 1.00 90.44 385 ASP A O 1
ATOM 3055 N N . LEU A 1 386 ? 10.816 -6.721 13.454 1.00 92.19 386 LEU A N 1
ATOM 3056 C CA . LEU A 1 386 ? 10.329 -5.373 13.764 1.00 92.19 386 LEU A CA 1
ATOM 3057 C C . LEU A 1 386 ? 8.890 -5.410 14.269 1.00 92.19 386 LEU A C 1
ATOM 3059 O O . LEU A 1 386 ? 8.586 -4.786 15.285 1.00 92.19 386 LEU A O 1
ATOM 3063 N N . ALA A 1 387 ? 8.024 -6.203 13.632 1.00 93.44 387 ALA A N 1
ATOM 3064 C CA . ALA A 1 387 ? 6.652 -6.406 14.090 1.00 93.44 387 ALA A CA 1
ATOM 3065 C C . ALA A 1 387 ? 6.614 -6.967 15.523 1.00 93.44 387 ALA A C 1
ATOM 3067 O O . ALA A 1 387 ? 5.858 -6.478 16.367 1.00 93.44 387 ALA A O 1
ATOM 3068 N N . ARG A 1 388 ? 7.461 -7.962 15.830 1.00 93.00 388 ARG A N 1
ATOM 3069 C CA . ARG A 1 388 ? 7.575 -8.546 17.176 1.00 93.00 388 ARG A CA 1
ATOM 3070 C C . ARG A 1 388 ? 8.114 -7.536 18.187 1.00 93.00 388 ARG A C 1
ATOM 3072 O O . ARG A 1 388 ? 7.578 -7.437 19.288 1.00 93.00 388 ARG A O 1
ATOM 3079 N N . SER A 1 389 ? 9.151 -6.788 17.823 1.00 92.31 389 SER A N 1
ATOM 3080 C CA . SER A 1 389 ? 9.763 -5.781 18.697 1.00 92.31 389 SER A CA 1
ATOM 3081 C C . SER A 1 389 ? 8.785 -4.654 19.020 1.00 92.31 389 SER A C 1
ATOM 3083 O O . SER A 1 389 ? 8.616 -4.297 20.186 1.00 92.31 389 SER A O 1
ATOM 3085 N N . LEU A 1 390 ? 8.061 -4.157 18.014 1.00 91.56 390 LEU A N 1
ATOM 3086 C CA . LEU A 1 390 ? 7.005 -3.163 18.184 1.00 91.56 390 LEU A CA 1
ATOM 3087 C C . LEU A 1 390 ? 5.921 -3.654 19.148 1.00 91.56 390 LEU A C 1
ATOM 3089 O O . LEU A 1 390 ? 5.529 -2.920 20.058 1.00 91.56 390 LEU A O 1
ATOM 3093 N N . LEU A 1 391 ? 5.467 -4.897 18.970 1.00 91.69 391 LEU A N 1
ATOM 3094 C CA . LEU A 1 391 ? 4.453 -5.496 19.828 1.00 91.69 391 LEU A CA 1
ATOM 3095 C C . LEU A 1 391 ? 4.949 -5.590 21.272 1.00 91.69 391 LEU A C 1
ATOM 3097 O O . LEU A 1 391 ? 4.284 -5.086 22.169 1.00 91.69 391 LEU A O 1
ATOM 3101 N N . SER A 1 392 ? 6.146 -6.134 21.501 1.00 91.31 392 SER A N 1
ATOM 3102 C CA . SER A 1 392 ? 6.749 -6.228 22.839 1.00 91.31 392 SER A CA 1
ATOM 3103 C C . SER A 1 392 ? 6.857 -4.867 23.535 1.00 91.31 392 SER A C 1
ATOM 3105 O O . SER A 1 392 ? 6.633 -4.769 24.740 1.00 91.31 392 SER A O 1
ATOM 3107 N N . LEU A 1 393 ? 7.148 -3.803 22.778 1.00 89.75 393 LEU A N 1
ATOM 3108 C CA . LEU A 1 393 ? 7.262 -2.442 23.303 1.00 89.75 393 LEU A CA 1
ATOM 3109 C C . LEU A 1 393 ? 5.915 -1.785 23.621 1.00 89.75 393 LEU A C 1
ATOM 3111 O O . LEU A 1 393 ? 5.864 -0.924 24.501 1.00 89.75 393 LEU A O 1
ATOM 3115 N N . LYS A 1 394 ? 4.846 -2.112 22.884 1.00 89.62 394 LYS A N 1
ATOM 3116 C CA . LYS A 1 394 ? 3.563 -1.388 22.954 1.00 89.62 394 LYS A CA 1
ATOM 3117 C C . LYS A 1 394 ? 2.421 -2.194 23.587 1.00 89.62 394 LYS A C 1
ATOM 3119 O O . LYS A 1 394 ? 1.504 -1.579 24.116 1.00 89.62 394 LYS A O 1
ATOM 3124 N N . ILE A 1 395 ? 2.472 -3.529 23.604 1.00 92.25 395 ILE A N 1
ATOM 3125 C CA . ILE A 1 395 ? 1.351 -4.390 24.032 1.00 92.25 395 ILE A CA 1
ATOM 3126 C C . ILE A 1 395 ? 0.932 -4.131 25.487 1.00 92.25 395 ILE A C 1
ATOM 3128 O O . ILE A 1 395 ? -0.250 -4.040 25.786 1.00 92.25 395 ILE A O 1
ATOM 3132 N N . ASN A 1 396 ? 1.889 -3.926 26.394 1.00 91.88 396 ASN A N 1
ATOM 3133 C CA . ASN A 1 396 ? 1.606 -3.677 27.812 1.00 91.88 396 ASN A CA 1
ATOM 3134 C C . ASN A 1 396 ? 1.630 -2.186 28.182 1.00 91.88 396 ASN A C 1
ATOM 3136 O O . ASN A 1 396 ? 1.617 -1.850 29.367 1.00 91.88 396 ASN A O 1
ATOM 3140 N N . LYS A 1 397 ? 1.676 -1.279 27.198 1.00 90.88 397 LYS A N 1
ATOM 3141 C CA . LYS A 1 397 ? 1.542 0.154 27.466 1.00 90.88 397 LYS A CA 1
ATOM 3142 C C . LYS A 1 397 ? 0.067 0.486 27.634 1.00 90.88 397 LYS A C 1
ATOM 3144 O O . LYS A 1 397 ? -0.709 0.365 26.689 1.00 90.88 397 LYS A O 1
ATOM 3149 N N . PHE A 1 398 ? -0.300 0.899 28.842 1.00 90.81 398 PHE A N 1
ATOM 3150 C CA . PHE A 1 398 ? -1.632 1.413 29.124 1.00 90.81 398 PHE A CA 1
ATOM 3151 C C . PHE A 1 398 ? -1.669 2.937 29.006 1.00 90.81 398 PHE A C 1
ATOM 3153 O O . PHE A 1 398 ? -0.645 3.618 29.098 1.00 90.81 398 PHE A O 1
ATOM 3160 N N . GLN A 1 399 ? -2.876 3.462 28.857 1.00 89.38 399 GLN A N 1
ATOM 3161 C CA . GLN A 1 399 ? -3.194 4.872 29.015 1.00 89.38 399 GLN A CA 1
ATOM 3162 C C . GLN A 1 399 ? -4.332 5.049 30.020 1.00 89.38 399 GLN A C 1
ATOM 3164 O O . GLN A 1 399 ? -4.981 4.083 30.419 1.00 89.38 399 GLN A O 1
ATOM 3169 N N . ASN A 1 400 ? -4.587 6.300 30.403 1.00 89.38 400 ASN A N 1
ATOM 3170 C CA . ASN A 1 400 ? -5.742 6.654 31.228 1.00 89.38 400 ASN A CA 1
ATOM 3171 C C . ASN A 1 400 ? -6.939 7.171 30.416 1.00 89.38 400 ASN A C 1
ATOM 3173 O O . ASN A 1 400 ? -7.941 7.576 30.998 1.00 89.38 400 ASN A O 1
ATOM 3177 N N . ALA A 1 401 ? -6.835 7.129 29.087 1.00 87.06 401 ALA A N 1
ATOM 3178 C CA . ALA A 1 401 ? -7.922 7.367 28.152 1.00 87.06 401 ALA A CA 1
ATOM 3179 C C . ALA A 1 401 ? -8.282 6.047 27.433 1.00 87.06 401 ALA A C 1
ATOM 3181 O O . ALA A 1 401 ? -7.372 5.265 27.153 1.00 87.06 401 ALA A O 1
ATOM 3182 N N . PRO A 1 402 ? -9.573 5.767 27.166 1.00 88.25 402 PRO A N 1
ATOM 3183 C CA . PRO A 1 402 ? -10.722 6.552 27.621 1.00 88.25 402 PRO A CA 1
ATOM 3184 C C . PRO A 1 402 ? -10.960 6.392 29.135 1.00 88.25 402 PRO A C 1
ATOM 3186 O O . PRO A 1 402 ? -11.662 7.201 29.735 1.00 88.25 402 PRO A O 1
ATOM 3189 N N . ARG A 1 403 ? -10.363 5.367 29.759 1.00 90.75 403 ARG A N 1
ATOM 3190 C CA . ARG A 1 403 ? -10.377 5.124 31.208 1.00 90.75 403 ARG A CA 1
ATOM 3191 C C . ARG A 1 403 ? -8.998 4.704 31.713 1.00 90.75 403 ARG A C 1
ATOM 3193 O O . ARG A 1 403 ? -8.145 4.288 30.930 1.00 90.75 403 ARG A O 1
ATOM 3200 N N . SER A 1 404 ? -8.780 4.790 33.024 1.00 91.12 404 SER A N 1
ATOM 3201 C CA . SER A 1 404 ? -7.546 4.328 33.673 1.00 91.12 404 SER A CA 1
ATOM 3202 C C . SER A 1 404 ? -7.203 2.885 33.298 1.00 91.12 404 SER A C 1
ATOM 3204 O O . SER A 1 404 ? -8.080 2.027 33.303 1.00 91.12 404 SER A O 1
ATOM 3206 N N . TYR A 1 405 ? -5.921 2.623 33.032 1.00 91.19 405 TYR A N 1
ATOM 3207 C CA . TYR A 1 405 ? -5.397 1.296 32.677 1.00 91.19 405 TYR A CA 1
ATOM 3208 C C . TYR A 1 405 ? -5.974 0.690 31.385 1.00 91.19 405 TYR A C 1
ATOM 3210 O O . TYR A 1 405 ? -6.106 -0.526 31.271 1.00 91.19 405 TYR A O 1
ATOM 3218 N N . SER A 1 406 ? -6.269 1.523 30.388 1.00 93.12 406 SER A N 1
ATOM 3219 C CA . SER A 1 406 ? -6.709 1.070 29.064 1.00 93.12 406 SER A CA 1
ATOM 3220 C C . SER A 1 406 ? -5.522 0.602 28.220 1.00 93.12 406 SER A C 1
ATOM 3222 O O . SER A 1 406 ? -4.658 1.406 27.858 1.00 93.12 406 SER A O 1
ATOM 3224 N N . TYR A 1 407 ? -5.474 -0.685 27.870 1.00 94.38 407 TYR A N 1
ATOM 3225 C CA . TYR A 1 407 ? -4.424 -1.268 27.024 1.00 94.38 407 TYR A CA 1
ATOM 3226 C C . TYR A 1 407 ? -4.882 -1.348 25.567 1.00 94.38 407 TYR A C 1
ATOM 3228 O O . TYR A 1 407 ? -5.144 -2.423 25.034 1.00 94.38 407 TYR A O 1
ATOM 3236 N N . TRP A 1 408 ? -4.957 -0.197 24.903 1.00 93.38 408 TRP A N 1
ATOM 3237 C CA . TRP A 1 408 ? -5.470 -0.063 23.536 1.00 93.38 408 TRP A CA 1
ATOM 3238 C C . TRP A 1 408 ? -4.926 -1.080 22.534 1.00 93.38 408 TRP A C 1
ATOM 3240 O O . TRP A 1 408 ? -5.698 -1.666 21.784 1.00 93.38 408 TRP A O 1
ATOM 3250 N N . LEU A 1 409 ? -3.606 -1.293 22.486 1.00 93.12 409 LEU A N 1
ATOM 3251 C CA . LEU A 1 409 ? -3.049 -2.222 21.504 1.00 93.12 409 LEU A CA 1
ATOM 3252 C C . LEU A 1 409 ? -3.446 -3.668 21.821 1.00 93.12 409 LEU A C 1
ATOM 3254 O O . LEU A 1 409 ? -3.833 -4.390 20.912 1.00 93.12 409 LEU A O 1
ATOM 3258 N N . ARG A 1 410 ? -3.360 -4.080 23.090 1.00 94.88 410 ARG A N 1
ATOM 3259 C CA . ARG A 1 410 ? -3.609 -5.462 23.525 1.00 94.88 410 ARG A CA 1
ATOM 3260 C C . ARG A 1 410 ? -5.079 -5.841 23.490 1.00 94.88 410 ARG A C 1
ATOM 3262 O O . ARG A 1 410 ? -5.397 -6.921 23.009 1.00 94.88 410 ARG A O 1
ATOM 3269 N N . ASP A 1 411 ? -5.936 -4.963 23.998 1.00 96.31 411 ASP A N 1
ATOM 3270 C CA . ASP A 1 411 ? -7.320 -5.309 24.316 1.00 96.31 411 ASP A CA 1
ATOM 3271 C C . ASP A 1 411 ? -8.311 -4.789 23.263 1.00 96.31 411 ASP A C 1
ATOM 3273 O O . ASP A 1 411 ? -9.420 -5.305 23.173 1.00 96.31 411 ASP A O 1
ATOM 3277 N N . TRP A 1 412 ? -7.915 -3.812 22.434 1.00 96.44 412 TRP A N 1
ATOM 3278 C CA . TRP A 1 412 ? -8.774 -3.234 21.395 1.00 96.44 412 TRP A CA 1
ATOM 3279 C C . TRP A 1 412 ? -8.231 -3.445 19.979 1.00 96.44 412 TRP A C 1
ATOM 3281 O O . TRP A 1 412 ? -8.784 -4.233 19.216 1.00 96.44 412 TRP A O 1
ATOM 3291 N N . TYR A 1 413 ? -7.128 -2.788 19.608 1.00 95.75 413 TYR A N 1
ATOM 3292 C CA . TYR A 1 413 ? -6.683 -2.758 18.213 1.00 95.75 413 TYR A CA 1
ATOM 3293 C C . TYR A 1 413 ? -6.211 -4.116 17.696 1.00 95.75 413 TYR A C 1
ATOM 3295 O O . TYR A 1 413 ? -6.552 -4.470 16.573 1.00 95.75 413 TYR A O 1
ATOM 3303 N N . LEU A 1 414 ? -5.434 -4.879 18.473 1.00 95.56 414 LEU A N 1
ATOM 3304 C CA . LEU A 1 414 ? -4.922 -6.170 18.011 1.00 95.56 414 LEU A CA 1
ATOM 3305 C C . LEU A 1 414 ? -6.030 -7.229 17.851 1.00 95.56 414 LEU A C 1
ATOM 3307 O O . LEU A 1 414 ? -6.015 -7.894 16.811 1.00 95.56 414 LEU A O 1
ATOM 3311 N N . PRO A 1 415 ? -6.996 -7.383 18.785 1.00 96.88 415 PRO A N 1
ATOM 3312 C CA . PRO A 1 415 ? -8.156 -8.251 18.575 1.00 96.88 415 PRO A CA 1
ATOM 3313 C C . PRO A 1 415 ? -8.978 -7.836 17.353 1.00 96.88 415 PRO A C 1
ATOM 3315 O O . PRO A 1 415 ? -9.183 -8.646 16.453 1.00 96.88 415 PRO A O 1
ATOM 3318 N N . VAL A 1 416 ? -9.346 -6.552 17.247 1.00 97.75 416 VAL A N 1
ATOM 3319 C CA . VAL A 1 416 ? -10.159 -6.062 16.122 1.00 97.75 416 VAL A CA 1
ATOM 3320 C C . VAL A 1 416 ? -9.441 -6.273 14.785 1.00 97.75 416 VAL A C 1
ATOM 3322 O O . VAL A 1 416 ? -10.030 -6.763 13.825 1.00 97.75 416 VAL A O 1
ATOM 3325 N N . TYR A 1 417 ? -8.146 -5.964 14.721 1.00 97.06 417 TYR A N 1
ATOM 3326 C CA . TYR A 1 417 ? -7.317 -6.218 13.546 1.00 97.06 417 TYR A CA 1
ATOM 3327 C C . TYR A 1 417 ? -7.281 -7.709 13.181 1.00 97.06 417 TYR A C 1
ATOM 3329 O O . TYR A 1 417 ? -7.479 -8.071 12.023 1.00 97.06 417 TYR A O 1
ATOM 3337 N N . SER A 1 418 ? -7.036 -8.585 14.155 1.00 95.56 418 SER A N 1
ATOM 3338 C CA . SER A 1 418 ? -6.847 -10.017 13.898 1.00 95.56 418 SER A CA 1
ATOM 3339 C C . SER A 1 418 ? -8.138 -10.705 13.457 1.00 95.56 418 SER A C 1
ATOM 3341 O O . SER A 1 418 ? -8.094 -11.553 12.566 1.00 95.56 418 SER A O 1
ATOM 3343 N N . ASP A 1 419 ? -9.272 -10.295 14.022 1.00 96.31 419 ASP A N 1
ATOM 3344 C CA . ASP A 1 419 ? -10.549 -10.988 13.850 1.00 96.31 419 ASP A CA 1
ATOM 3345 C C . ASP A 1 419 ? -11.388 -10.435 12.682 1.00 96.31 419 ASP A C 1
ATOM 3347 O O . ASP A 1 419 ? -12.271 -11.130 12.179 1.00 96.31 419 ASP A O 1
ATOM 3351 N N . HIS A 1 420 ? -11.088 -9.225 12.183 1.00 95.31 420 HIS A N 1
ATOM 3352 C CA . HIS A 1 420 ? -11.915 -8.532 11.176 1.00 95.31 420 HIS A CA 1
ATOM 3353 C C . HIS A 1 420 ? -11.196 -8.213 9.854 1.00 95.31 420 HIS A C 1
ATOM 3355 O O . HIS A 1 420 ? -11.559 -7.284 9.122 1.00 95.31 420 HIS A O 1
ATOM 3361 N N . GLY A 1 421 ? -10.200 -9.022 9.491 1.00 89.25 421 GLY A N 1
ATOM 3362 C CA . GLY A 1 421 ? -9.548 -8.938 8.180 1.00 89.25 421 GLY A CA 1
ATOM 3363 C C . GLY A 1 421 ? -8.380 -7.953 8.111 1.00 89.25 421 GLY A C 1
ATOM 3364 O O . GLY A 1 421 ? -8.083 -7.442 7.034 1.00 89.25 421 GLY A O 1
ATOM 3365 N N . GLN A 1 422 ? -7.700 -7.708 9.235 1.00 94.38 422 GLN A N 1
ATOM 3366 C CA . GLN A 1 422 ? -6.371 -7.085 9.284 1.00 94.38 422 GLN A CA 1
ATOM 3367 C C . GLN A 1 422 ? -6.343 -5.682 8.655 1.00 94.38 422 GLN A C 1
ATOM 3369 O O . GLN A 1 422 ? -7.141 -4.823 9.037 1.00 94.38 422 GLN A O 1
ATOM 3374 N N . ALA A 1 423 ? -5.464 -5.427 7.682 1.00 90.38 423 ALA A N 1
ATOM 3375 C CA . ALA A 1 423 ? -5.408 -4.168 6.939 1.00 90.38 423 ALA A CA 1
ATOM 3376 C C . ALA A 1 423 ? -6.782 -3.719 6.413 1.00 90.38 423 ALA A C 1
ATOM 3378 O O . ALA A 1 423 ? -7.065 -2.524 6.355 1.00 90.38 423 ALA A O 1
ATOM 3379 N N . ALA A 1 424 ? -7.671 -4.659 6.071 1.00 91.06 424 ALA A N 1
ATOM 3380 C CA . ALA A 1 424 ? -8.976 -4.336 5.514 1.00 91.06 424 ALA A CA 1
ATOM 3381 C C . ALA A 1 424 ? -9.899 -3.632 6.527 1.00 91.06 424 ALA A C 1
ATOM 3383 O O . ALA A 1 424 ? -10.607 -2.705 6.138 1.00 91.06 424 ALA A O 1
ATOM 3384 N N . VAL A 1 425 ? -9.891 -4.002 7.819 1.00 96.00 425 VAL A N 1
ATOM 3385 C CA . VAL A 1 425 ? -10.679 -3.259 8.829 1.00 96.00 425 VAL A CA 1
ATOM 3386 C C . VAL A 1 425 ? -10.089 -1.872 9.080 1.00 96.00 425 VAL A C 1
ATOM 3388 O O . VAL A 1 425 ? -10.840 -0.903 9.186 1.00 96.00 425 VAL A O 1
ATOM 3391 N N . LEU A 1 426 ? -8.757 -1.746 9.074 1.00 95.56 426 LEU A N 1
ATOM 3392 C CA . LEU A 1 426 ? -8.080 -0.454 9.211 1.00 95.56 426 LEU A CA 1
ATOM 3393 C C . LEU A 1 426 ? -8.404 0.475 8.027 1.00 95.56 426 LEU A C 1
ATOM 3395 O O . LEU A 1 426 ? -8.754 1.637 8.210 1.00 95.56 426 LEU A O 1
ATOM 3399 N N . GLN A 1 427 ? -8.359 -0.037 6.798 1.00 93.06 427 GLN A N 1
ATOM 3400 C CA . GLN A 1 427 ? -8.745 0.716 5.605 1.00 93.06 427 GLN A CA 1
ATOM 3401 C C . GLN A 1 427 ? -10.216 1.155 5.657 1.00 93.06 427 GLN A C 1
ATOM 3403 O O . GLN A 1 427 ? -10.533 2.307 5.340 1.00 93.06 427 GLN A O 1
ATOM 3408 N N . ARG A 1 428 ? -11.125 0.251 6.049 1.00 94.94 428 ARG A N 1
ATOM 3409 C CA . ARG A 1 428 ? -12.562 0.549 6.116 1.00 94.94 428 ARG A CA 1
ATOM 3410 C C . ARG A 1 428 ? -12.879 1.608 7.162 1.00 94.94 428 ARG A C 1
ATOM 3412 O O . ARG A 1 428 ? -13.687 2.479 6.862 1.00 94.94 428 ARG A O 1
ATOM 3419 N N . VAL A 1 429 ? -12.220 1.614 8.326 1.00 96.00 429 VAL A N 1
ATOM 3420 C CA . VAL A 1 429 ? -12.471 2.673 9.320 1.00 96.00 429 VAL A CA 1
ATOM 3421 C C . VAL A 1 429 ? -12.068 4.047 8.786 1.00 96.00 429 VAL A C 1
ATOM 3423 O O . VAL A 1 429 ? -12.844 4.987 8.912 1.00 96.00 429 VAL A O 1
ATOM 3426 N N . PHE A 1 430 ? -10.928 4.174 8.097 1.00 94.38 430 PHE A N 1
ATOM 3427 C CA . PHE A 1 430 ? -10.546 5.450 7.479 1.00 94.38 430 PHE A CA 1
ATOM 3428 C C . PHE A 1 430 ? -11.471 5.857 6.331 1.00 94.38 430 PHE A C 1
ATOM 3430 O O . PHE A 1 430 ? -11.729 7.044 6.150 1.00 94.38 430 PHE A O 1
ATOM 3437 N N . THR A 1 431 ? -12.000 4.886 5.585 1.00 93.62 431 THR A N 1
ATOM 3438 C CA . THR A 1 431 ? -12.991 5.142 4.530 1.00 93.62 431 THR A CA 1
ATOM 3439 C C . THR A 1 431 ? -14.290 5.683 5.127 1.00 93.62 431 THR A C 1
ATOM 3441 O O . THR A 1 431 ? -14.728 6.758 4.733 1.00 93.62 431 THR A O 1
ATOM 3444 N N . LEU A 1 432 ? -14.839 5.016 6.149 1.00 96.38 432 LEU A N 1
ATOM 3445 C CA . LEU A 1 432 ? -16.055 5.465 6.834 1.00 96.38 432 LEU A CA 1
ATOM 3446 C C . LEU A 1 432 ? -15.875 6.841 7.477 1.00 96.38 432 LEU A C 1
ATOM 3448 O O . LEU A 1 432 ? -16.762 7.685 7.384 1.00 96.38 432 LEU A O 1
ATOM 3452 N N . LEU A 1 433 ? -14.720 7.096 8.100 1.00 95.50 433 LEU A N 1
ATOM 3453 C CA . LEU A 1 433 ? -14.406 8.417 8.639 1.00 95.50 433 LEU A CA 1
ATOM 3454 C C . LEU A 1 433 ? -14.434 9.481 7.540 1.00 95.50 433 LEU A C 1
ATOM 3456 O O . LEU A 1 433 ? -15.106 10.496 7.701 1.00 95.50 433 LEU A O 1
ATOM 3460 N N . ALA A 1 434 ? -13.752 9.241 6.420 1.00 93.19 434 ALA A N 1
ATOM 3461 C CA . ALA A 1 434 ? -13.694 10.191 5.318 1.00 93.19 434 ALA A CA 1
ATOM 3462 C C . ALA A 1 434 ? -15.063 10.438 4.659 1.00 93.19 434 ALA A C 1
ATOM 3464 O O . ALA A 1 434 ? -15.294 11.534 4.145 1.00 93.19 434 ALA A O 1
ATOM 3465 N N . GLU A 1 435 ? -15.951 9.444 4.647 1.00 94.88 435 GLU A N 1
ATOM 3466 C CA . GLU A 1 435 ? -17.278 9.521 4.025 1.00 94.88 435 GLU A CA 1
ATOM 3467 C C . GLU A 1 435 ? -18.332 10.156 4.941 1.00 94.88 435 GLU A C 1
ATOM 3469 O O . GLU A 1 435 ? -19.132 10.962 4.467 1.00 94.88 435 GLU A O 1
ATOM 3474 N N . HIS A 1 436 ? -18.309 9.852 6.243 1.00 96.69 436 HIS A N 1
ATOM 3475 C CA . HIS A 1 436 ? -19.411 10.189 7.152 1.00 96.69 436 HIS A CA 1
ATOM 3476 C C . HIS A 1 436 ? -19.040 11.164 8.271 1.00 96.69 436 HIS A C 1
ATOM 3478 O O . HIS A 1 436 ? -19.912 11.869 8.779 1.00 96.69 436 HIS A O 1
ATOM 3484 N N . PHE A 1 437 ? -17.773 11.233 8.690 1.00 97.25 437 PHE A N 1
ATOM 3485 C CA . PHE A 1 437 ? -17.395 12.120 9.789 1.00 97.25 437 PHE A CA 1
ATOM 3486 C C . PHE A 1 437 ? -17.306 13.584 9.310 1.00 97.25 437 PHE A C 1
ATOM 3488 O O . PHE A 1 437 ? -16.884 13.830 8.178 1.00 97.25 437 PHE A O 1
ATOM 3495 N N . PRO A 1 438 ? -17.667 14.592 10.133 1.00 96.88 438 PRO A N 1
ATOM 3496 C CA . PRO A 1 438 ? -17.718 15.981 9.678 1.00 96.88 438 PRO A CA 1
ATOM 3497 C C . PRO A 1 438 ? -16.384 16.504 9.127 1.00 96.88 438 PRO A C 1
ATOM 3499 O O . PRO A 1 438 ? -15.339 16.406 9.780 1.00 96.88 438 PRO A O 1
ATOM 3502 N N . THR A 1 439 ? -16.430 17.111 7.935 1.00 95.19 439 THR A N 1
ATOM 3503 C CA . THR A 1 439 ? -15.264 17.713 7.273 1.00 95.19 439 THR A CA 1
ATOM 3504 C C . THR A 1 439 ? -15.513 19.155 6.835 1.00 95.19 439 THR A C 1
ATOM 3506 O O . THR A 1 439 ? -16.648 19.586 6.643 1.00 95.19 439 THR A O 1
ATOM 3509 N N . ILE A 1 440 ? -14.429 19.909 6.677 1.00 94.50 440 ILE A N 1
ATOM 3510 C CA . ILE A 1 440 ? -14.384 21.235 6.058 1.00 94.50 440 ILE A CA 1
ATOM 3511 C C . ILE A 1 440 ? -13.299 21.251 4.984 1.00 94.50 440 ILE A C 1
ATOM 3513 O O . ILE A 1 440 ? -12.281 20.575 5.121 1.00 94.50 440 ILE A O 1
ATOM 3517 N N . THR A 1 441 ? -13.483 22.051 3.940 1.00 90.50 441 THR A N 1
ATOM 3518 C CA . THR A 1 441 ? -12.427 22.313 2.955 1.00 90.50 441 THR A CA 1
ATOM 3519 C C . THR A 1 441 ? -11.733 23.620 3.313 1.00 90.50 441 THR A C 1
ATOM 3521 O O . THR A 1 441 ? -12.386 24.656 3.446 1.00 90.50 441 THR A O 1
ATOM 3524 N N . ASP A 1 442 ? -10.416 23.579 3.511 1.00 82.88 442 ASP A N 1
ATOM 3525 C CA . ASP A 1 442 ? -9.637 24.775 3.821 1.00 82.88 442 ASP A CA 1
ATOM 3526 C C . ASP A 1 442 ? -9.407 25.668 2.586 1.00 82.88 442 ASP A C 1
ATOM 3528 O O . ASP A 1 442 ? -9.758 25.331 1.454 1.00 82.88 442 ASP A O 1
ATOM 3532 N N . ARG A 1 443 ? -8.799 26.843 2.796 1.00 82.19 443 ARG A N 1
ATOM 3533 C CA . ARG A 1 443 ? -8.526 27.818 1.719 1.00 82.19 443 ARG A CA 1
ATOM 3534 C C . ARG A 1 443 ? -7.602 27.284 0.624 1.00 82.19 443 ARG A C 1
ATOM 3536 O O . ARG A 1 443 ? -7.554 27.855 -0.459 1.00 82.19 443 ARG A O 1
ATOM 3543 N N . SER A 1 444 ? -6.859 26.229 0.918 1.00 74.19 444 SER A N 1
ATOM 3544 C CA . SER A 1 444 ? -5.944 25.553 0.008 1.00 74.19 444 SER A CA 1
ATOM 3545 C C . SER A 1 444 ? -6.582 24.321 -0.646 1.00 74.19 444 SER A C 1
ATOM 3547 O O . SER A 1 444 ? -5.876 23.531 -1.266 1.00 74.19 444 SER A O 1
ATOM 3549 N N . GLY A 1 445 ? -7.903 24.150 -0.522 1.00 78.50 445 GLY A N 1
ATOM 3550 C CA . GLY A 1 445 ? -8.671 23.100 -1.191 1.00 78.50 445 GLY A CA 1
ATOM 3551 C C . GLY A 1 445 ? -8.612 21.729 -0.514 1.00 78.50 445 GLY A C 1
ATOM 3552 O O . GLY A 1 445 ? -9.161 20.773 -1.054 1.00 78.50 445 GLY A O 1
ATOM 3553 N N . MET A 1 446 ? -7.983 21.603 0.659 1.00 78.81 446 MET A N 1
ATOM 3554 C CA . MET A 1 446 ? -7.847 20.323 1.357 1.00 78.81 446 MET A CA 1
ATOM 3555 C C . MET A 1 446 ? -9.032 20.068 2.282 1.00 78.81 446 MET A C 1
ATOM 3557 O O . MET A 1 446 ? -9.365 20.902 3.127 1.00 78.81 446 MET A O 1
ATOM 3561 N N . ARG A 1 447 ? -9.628 18.877 2.163 1.00 87.56 447 ARG A N 1
ATOM 3562 C CA . ARG A 1 447 ? -10.612 18.371 3.126 1.00 87.56 447 ARG A CA 1
ATOM 3563 C C . ARG A 1 447 ? -9.916 18.021 4.436 1.00 87.56 447 ARG A C 1
ATOM 3565 O O . ARG A 1 447 ? -8.921 17.299 4.444 1.00 87.56 447 ARG A O 1
ATOM 3572 N N . ARG A 1 448 ? -10.460 18.514 5.544 1.00 90.31 448 ARG A N 1
ATOM 3573 C CA . ARG A 1 448 ? -9.997 18.271 6.912 1.00 90.31 448 ARG A CA 1
ATOM 3574 C C . ARG A 1 448 ? -11.163 17.868 7.789 1.00 90.31 448 ARG A C 1
ATOM 3576 O O . ARG A 1 448 ? -12.255 18.401 7.609 1.00 90.31 448 ARG A O 1
ATOM 3583 N N . TYR A 1 449 ? -10.934 17.012 8.775 1.00 93.25 449 TYR A N 1
ATOM 3584 C CA . TYR A 1 449 ? -11.942 16.781 9.808 1.00 93.25 449 TYR A CA 1
ATOM 3585 C C . TYR A 1 449 ? -12.196 18.070 10.595 1.00 93.25 449 TYR A C 1
ATOM 3587 O O . TYR A 1 449 ? -11.258 18.757 11.002 1.00 93.25 449 TYR A O 1
ATOM 3595 N N . SER A 1 450 ? -13.468 18.426 10.779 1.00 95.38 450 SER A N 1
ATOM 3596 C CA . SER A 1 450 ? -13.858 19.703 11.391 1.00 95.38 450 SER A CA 1
ATOM 3597 C C . SER A 1 450 ? -13.901 19.655 12.920 1.00 95.38 450 SER A C 1
ATOM 3599 O O . SER A 1 450 ? -13.969 20.698 13.569 1.00 95.38 450 SER A O 1
ATOM 3601 N N . ARG A 1 451 ? -13.868 18.450 13.496 1.00 95.12 451 ARG A N 1
ATOM 3602 C CA . ARG A 1 451 ? -13.815 18.190 14.938 1.00 95.12 451 ARG A CA 1
ATOM 3603 C C . ARG A 1 451 ? -13.092 16.873 15.223 1.00 95.12 451 ARG A C 1
ATOM 3605 O O . ARG A 1 451 ? -12.821 16.104 14.307 1.00 95.12 451 ARG A O 1
ATOM 3612 N N . ASN A 1 452 ? -12.829 16.606 16.499 1.00 93.94 452 ASN A N 1
ATOM 3613 C CA . ASN A 1 452 ? -12.462 15.275 16.980 1.00 93.94 452 ASN A CA 1
ATOM 3614 C C . ASN A 1 452 ? -13.714 14.504 17.434 1.00 93.94 452 ASN A C 1
ATOM 3616 O O . ASN A 1 452 ? -14.794 15.089 17.591 1.00 93.94 452 ASN A O 1
ATOM 3620 N N . MET A 1 453 ? -13.565 13.202 17.667 1.00 93.62 453 MET A N 1
ATOM 3621 C CA . MET A 1 453 ? -14.591 12.394 18.318 1.00 93.62 453 MET A CA 1
ATOM 3622 C C . MET A 1 453 ? -14.786 12.851 19.763 1.00 93.62 453 MET A C 1
ATOM 3624 O O . MET A 1 453 ? -13.817 13.162 20.468 1.00 93.62 453 MET A O 1
ATOM 3628 N N . ALA A 1 454 ? -16.044 12.909 20.187 1.00 89.50 454 ALA A N 1
ATOM 3629 C CA . ALA A 1 454 ? -16.416 13.431 21.498 1.00 89.50 454 ALA A CA 1
ATOM 3630 C C . ALA A 1 454 ? -16.337 12.367 22.602 1.00 89.50 454 ALA A C 1
ATOM 3632 O O . ALA A 1 454 ? -16.077 12.706 23.755 1.00 89.50 454 ALA A O 1
ATOM 3633 N N . ASN A 1 455 ? -16.557 11.094 22.260 1.00 93.94 455 ASN A N 1
ATOM 3634 C CA . ASN A 1 455 ? -16.672 10.005 23.227 1.00 93.94 455 ASN A CA 1
ATOM 3635 C C . ASN A 1 455 ? -16.280 8.640 22.637 1.00 93.94 455 ASN A C 1
ATOM 3637 O O . ASN A 1 455 ? -16.163 8.467 21.424 1.00 93.94 455 ASN A O 1
ATOM 3641 N N . LEU A 1 456 ? -16.090 7.654 23.522 1.00 94.94 456 LEU A N 1
ATOM 3642 C CA . LEU A 1 456 ? -15.730 6.281 23.156 1.00 94.94 456 LEU A CA 1
ATOM 3643 C C . LEU A 1 456 ? -16.774 5.628 22.237 1.00 94.94 456 LEU A C 1
ATOM 3645 O O . LEU A 1 456 ? -16.413 4.814 21.391 1.00 94.94 456 LEU A O 1
ATOM 3649 N N . ALA A 1 457 ? -18.051 5.969 22.390 1.00 96.75 457 ALA A N 1
ATOM 3650 C CA . ALA A 1 457 ? -19.120 5.327 21.645 1.00 96.75 457 ALA A CA 1
ATOM 3651 C C . ALA A 1 457 ? -19.124 5.698 20.153 1.00 96.75 457 ALA A C 1
ATOM 3653 O O . ALA A 1 457 ? -19.336 4.813 19.328 1.00 96.75 457 ALA A O 1
ATOM 3654 N N . GLU A 1 458 ? -18.790 6.944 19.788 1.00 96.88 458 GLU A N 1
ATOM 3655 C CA . GLU A 1 458 ? -18.529 7.322 18.389 1.00 96.88 458 GLU A CA 1
ATOM 3656 C C . GLU A 1 458 ? -17.406 6.456 17.799 1.00 96.88 458 GLU A C 1
ATOM 3658 O O . GLU A 1 458 ? -17.559 5.894 16.716 1.00 96.88 458 GLU A O 1
ATOM 3663 N N . LEU A 1 459 ? -16.299 6.274 18.529 1.00 96.38 459 LEU A N 1
ATOM 3664 C CA . LEU A 1 459 ? -15.200 5.418 18.076 1.00 96.38 459 LEU A CA 1
ATOM 3665 C C . LEU A 1 459 ? -15.682 3.981 17.850 1.00 96.38 459 LEU A C 1
ATOM 3667 O O . LEU A 1 459 ? -15.458 3.414 16.782 1.00 96.38 459 LEU A O 1
ATOM 3671 N N . VAL A 1 460 ? -16.384 3.399 18.822 1.00 97.56 460 VAL A N 1
ATOM 3672 C CA . VAL A 1 460 ? -16.911 2.033 18.708 1.00 97.56 460 VAL A CA 1
ATOM 3673 C C . VAL A 1 460 ? -17.895 1.908 17.549 1.00 97.56 460 VAL A C 1
ATOM 3675 O O . VAL A 1 460 ? -17.856 0.899 16.850 1.00 97.56 460 VAL A O 1
ATOM 3678 N N . HIS A 1 461 ? -18.726 2.916 17.293 1.00 98.00 461 HIS A N 1
ATOM 3679 C CA . HIS A 1 461 ? -19.678 2.917 16.187 1.00 98.00 461 HIS A CA 1
ATOM 3680 C C . HIS A 1 461 ? -18.980 2.810 14.820 1.00 98.00 461 HIS A C 1
ATOM 3682 O O . HIS A 1 461 ? -19.278 1.896 14.047 1.00 98.00 461 HIS A O 1
ATOM 3688 N N . PHE A 1 462 ? -17.992 3.672 14.557 1.00 98.00 462 PHE A N 1
ATOM 3689 C CA . PHE A 1 462 ? -17.230 3.659 13.301 1.00 98.00 462 PHE A CA 1
ATOM 3690 C C . PHE A 1 462 ? -16.425 2.368 13.123 1.00 98.00 462 PHE A C 1
ATOM 3692 O O . PHE A 1 462 ? -16.408 1.785 12.037 1.00 98.00 462 PHE A O 1
ATOM 3699 N N . TRP A 1 463 ? -15.780 1.886 14.188 1.00 97.94 463 TRP A N 1
ATOM 3700 C CA . TRP A 1 463 ? -15.041 0.626 14.136 1.00 97.94 463 TRP A CA 1
ATOM 3701 C C . TRP A 1 463 ? -15.964 -0.586 13.969 1.00 97.94 463 TRP A C 1
ATOM 3703 O O . TRP A 1 463 ? -15.581 -1.527 13.282 1.00 97.94 463 TRP A O 1
ATOM 3713 N N . SER A 1 464 ? -17.181 -0.558 14.522 1.00 98.25 464 SER A N 1
ATOM 3714 C CA . SER A 1 464 ? -18.177 -1.621 14.321 1.00 98.25 464 SER A CA 1
ATOM 3715 C C . SER A 1 464 ? -18.645 -1.679 12.869 1.00 98.25 464 SER A C 1
ATOM 3717 O O . SER A 1 464 ? -18.668 -2.756 12.274 1.00 98.25 464 SER A O 1
ATOM 3719 N N . GLY A 1 465 ? -18.907 -0.520 12.253 1.00 97.81 465 GLY A N 1
ATOM 3720 C CA . GLY A 1 465 ? -19.179 -0.425 10.815 1.00 97.81 465 GLY A CA 1
ATOM 3721 C C . GLY A 1 465 ? -18.029 -0.979 9.975 1.00 97.81 465 GLY A C 1
ATOM 3722 O O . GLY A 1 465 ? -18.233 -1.805 9.087 1.00 97.81 465 GLY A O 1
ATOM 3723 N N . ALA A 1 466 ? -16.789 -0.614 10.310 1.00 97.62 466 ALA A N 1
ATOM 3724 C CA . ALA A 1 466 ? -15.608 -1.133 9.625 1.00 97.62 466 ALA A CA 1
ATOM 3725 C C . ALA A 1 466 ? -15.417 -2.647 9.831 1.00 97.62 466 ALA A C 1
ATOM 3727 O O . ALA A 1 466 ? -14.942 -3.348 8.936 1.00 97.62 466 ALA A O 1
ATOM 3728 N N . ALA A 1 467 ? -15.774 -3.174 10.997 1.00 97.56 467 ALA A N 1
ATOM 3729 C CA . ALA A 1 467 ? -15.725 -4.597 11.311 1.00 97.56 467 ALA A CA 1
ATOM 3730 C C . ALA A 1 467 ? -16.896 -5.390 10.706 1.00 97.56 467 ALA A C 1
ATOM 3732 O O . ALA A 1 467 ? -16.832 -6.621 10.671 1.00 97.56 467 ALA A O 1
ATOM 3733 N N . ASN A 1 468 ? -17.940 -4.696 10.231 1.00 95.94 468 ASN A N 1
ATOM 3734 C CA . ASN A 1 468 ? -19.250 -5.251 9.887 1.00 95.94 468 ASN A CA 1
ATOM 3735 C C . ASN A 1 468 ? -19.842 -6.126 11.014 1.00 95.94 468 ASN A C 1
ATOM 3737 O O . ASN A 1 468 ? -20.520 -7.123 10.768 1.00 95.94 468 ASN A O 1
ATOM 3741 N N . ALA A 1 469 ? -19.541 -5.773 12.263 1.00 96.25 469 ALA A N 1
ATOM 3742 C CA . ALA A 1 469 ? -19.978 -6.470 13.465 1.00 96.25 469 ALA A CA 1
ATOM 3743 C C . ALA A 1 469 ? -19.938 -5.507 14.653 1.00 96.25 469 ALA A C 1
ATOM 3745 O O . ALA A 1 469 ? -19.051 -4.657 14.727 1.00 96.25 469 ALA A O 1
ATOM 3746 N N . SER A 1 470 ? -20.865 -5.653 15.599 1.00 96.38 470 SER A N 1
ATOM 3747 C CA . SER A 1 470 ? -20.841 -4.870 16.833 1.00 96.38 470 SER A CA 1
ATOM 3748 C C . SER A 1 470 ? -19.572 -5.155 17.637 1.00 96.38 470 SER A C 1
ATOM 3750 O O . SER A 1 470 ? -19.319 -6.277 18.070 1.00 96.38 470 SER A O 1
ATOM 3752 N N . LEU A 1 471 ? -18.776 -4.116 17.888 1.00 97.31 471 LEU A N 1
ATOM 3753 C CA . LEU A 1 471 ? -17.588 -4.189 18.742 1.00 97.31 471 LEU A CA 1
ATOM 3754 C C . LEU A 1 471 ? -17.870 -3.747 20.179 1.00 97.31 471 LEU A C 1
ATOM 3756 O O . LEU A 1 471 ? -16.944 -3.583 20.972 1.00 97.31 471 LEU A O 1
ATOM 3760 N N . ARG A 1 472 ? -19.144 -3.579 20.545 1.00 96.31 472 ARG A N 1
ATOM 3761 C CA . ARG A 1 472 ? -19.567 -3.174 21.891 1.00 96.31 472 ARG A CA 1
ATOM 3762 C C . ARG A 1 472 ? -19.000 -4.096 22.970 1.00 96.31 472 ARG A C 1
ATOM 3764 O O . ARG A 1 472 ? -18.468 -3.622 23.969 1.00 96.31 472 ARG A O 1
ATOM 3771 N N . THR A 1 473 ? -19.076 -5.409 22.763 1.00 95.44 473 THR A N 1
ATOM 3772 C CA . THR A 1 473 ? -18.551 -6.402 23.714 1.00 95.44 473 THR A CA 1
ATOM 3773 C C . THR A 1 473 ? -17.023 -6.329 23.818 1.00 95.44 473 THR A C 1
ATOM 3775 O O . THR A 1 473 ? -16.478 -6.373 24.920 1.00 95.44 473 THR A O 1
ATOM 3778 N N . VAL A 1 474 ? -16.324 -6.129 22.694 1.00 96.44 474 VAL A N 1
ATOM 3779 C CA . VAL A 1 474 ? -14.862 -5.937 22.671 1.00 96.44 474 VAL A CA 1
ATOM 3780 C C . VAL A 1 474 ? -14.475 -4.664 23.430 1.00 96.44 474 VAL A C 1
ATOM 3782 O O . VAL A 1 474 ? -13.581 -4.698 24.273 1.00 96.44 474 VAL A O 1
ATOM 3785 N N . ALA A 1 475 ? -15.202 -3.564 23.221 1.00 96.88 475 ALA A N 1
ATOM 3786 C CA . ALA A 1 475 ? -14.991 -2.304 23.929 1.00 96.88 475 ALA A CA 1
ATOM 3787 C C . ALA A 1 475 ? -15.265 -2.445 25.431 1.00 96.88 475 ALA A C 1
ATOM 3789 O O . ALA A 1 475 ? -14.498 -1.945 26.252 1.00 96.88 475 ALA A O 1
ATOM 3790 N N . GLY A 1 476 ? -16.319 -3.179 25.797 1.00 96.94 476 GLY A N 1
ATOM 3791 C CA . GLY A 1 476 ? -16.647 -3.485 27.184 1.00 96.94 476 GLY A CA 1
ATOM 3792 C C . GLY A 1 476 ? -15.552 -4.270 27.897 1.00 96.94 476 GLY A C 1
ATOM 3793 O O . GLY A 1 476 ? -15.251 -3.974 29.050 1.00 96.94 476 GLY A O 1
ATOM 3794 N N . ASN A 1 477 ? -14.903 -5.205 27.207 1.00 96.25 477 ASN A N 1
ATOM 3795 C CA . ASN A 1 477 ? -13.766 -5.939 27.759 1.00 96.25 477 ASN A CA 1
ATOM 3796 C C . ASN A 1 477 ? -12.502 -5.071 27.848 1.00 96.25 477 ASN A C 1
ATOM 3798 O O . ASN A 1 477 ? -11.773 -5.161 28.832 1.00 96.25 477 ASN A O 1
ATOM 3802 N N . ALA A 1 478 ? -12.251 -4.223 26.846 1.00 95.94 478 ALA A N 1
ATOM 3803 C CA . ALA A 1 478 ? -11.036 -3.414 26.763 1.00 95.94 478 ALA A CA 1
ATOM 3804 C C . ALA A 1 478 ? -11.034 -2.203 27.705 1.00 95.94 478 ALA A C 1
ATOM 3806 O O . ALA A 1 478 ? -10.001 -1.842 28.267 1.00 95.94 478 ALA A O 1
ATOM 3807 N N . PHE A 1 479 ? -12.191 -1.561 27.861 1.00 95.44 479 PHE A N 1
ATOM 3808 C CA . PHE A 1 479 ? -12.311 -0.261 28.519 1.00 95.44 479 PHE A CA 1
ATOM 3809 C C . PHE A 1 479 ? -13.385 -0.239 29.609 1.00 95.44 479 PHE A C 1
ATOM 3811 O O . PHE A 1 479 ? -13.507 0.759 30.320 1.00 95.44 479 PHE A O 1
ATOM 3818 N N . GLY A 1 480 ? -14.195 -1.292 29.742 1.00 95.19 480 GLY A N 1
ATOM 3819 C CA . GLY A 1 480 ? -15.495 -1.239 30.414 1.00 95.19 480 GLY A CA 1
ATOM 3820 C C . GLY A 1 480 ? -16.580 -0.642 29.508 1.00 95.19 480 GLY A C 1
ATOM 3821 O O . GLY A 1 480 ? -16.284 0.053 28.537 1.00 95.19 480 GLY A O 1
ATOM 3822 N N . TRP A 1 481 ? -17.853 -0.846 29.852 1.00 95.62 481 TRP A N 1
ATOM 3823 C CA . TRP A 1 481 ? -18.980 -0.245 29.129 1.00 95.62 481 TRP A CA 1
ATOM 3824 C C . TRP A 1 481 ? -20.047 0.259 30.101 1.00 95.62 481 TRP A C 1
ATOM 3826 O O . TRP A 1 481 ? -20.603 -0.511 30.886 1.00 95.62 481 TRP A O 1
ATOM 3836 N N . SER A 1 482 ? -20.298 1.565 30.094 1.00 95.75 482 SER A N 1
ATOM 3837 C CA . SER A 1 482 ? -21.220 2.232 31.013 1.00 95.75 482 SER A CA 1
ATOM 3838 C C . SER A 1 482 ? -22.602 2.451 30.390 1.00 95.75 482 SER A C 1
ATOM 3840 O O . SER A 1 482 ? -22.783 2.376 29.178 1.00 95.75 482 SER A O 1
ATOM 3842 N N . LYS A 1 483 ? -23.596 2.796 31.221 1.00 96.00 483 LYS A N 1
ATOM 3843 C CA . LYS A 1 483 ? -24.911 3.241 30.722 1.00 96.00 483 LYS A CA 1
ATOM 3844 C C . LYS A 1 483 ? -24.828 4.547 29.920 1.00 96.00 483 LYS A C 1
ATOM 3846 O O . LYS A 1 483 ? -25.725 4.812 29.127 1.00 96.00 483 LYS A O 1
ATOM 3851 N N . THR A 1 484 ? -23.808 5.372 30.157 1.00 96.44 484 THR A N 1
ATOM 3852 C CA . THR A 1 484 ? -23.573 6.589 29.371 1.00 96.44 484 THR A CA 1
ATOM 3853 C C . THR A 1 484 ? -23.069 6.220 27.982 1.00 96.44 484 THR A C 1
ATOM 3855 O O . THR A 1 484 ? -23.662 6.674 27.014 1.00 96.44 484 THR A O 1
ATOM 3858 N N . ASP A 1 485 ? -22.091 5.314 27.885 1.00 96.81 485 ASP A N 1
ATOM 3859 C CA . ASP A 1 485 ? -21.553 4.835 26.602 1.00 96.81 485 ASP A CA 1
ATOM 3860 C C . ASP A 1 485 ? -22.661 4.211 25.743 1.00 96.81 485 ASP A C 1
ATOM 3862 O O . ASP A 1 485 ? -22.710 4.407 24.537 1.00 96.81 485 ASP A O 1
ATOM 3866 N N . GLU A 1 486 ? -23.595 3.495 26.378 1.00 96.50 486 GLU A N 1
ATOM 3867 C CA . GLU A 1 486 ? -24.768 2.931 25.710 1.00 96.50 486 GLU A CA 1
ATOM 3868 C C . GLU A 1 486 ? -25.652 4.010 25.068 1.00 96.50 486 GLU A C 1
ATOM 3870 O O . GLU A 1 486 ? -26.048 3.894 23.912 1.00 96.50 486 GLU A O 1
ATOM 3875 N N . LYS A 1 487 ? -25.944 5.089 25.806 1.00 97.31 487 LYS A N 1
ATOM 3876 C CA . LYS A 1 487 ? -26.724 6.219 25.282 1.00 97.31 487 LYS A CA 1
ATOM 3877 C C . LYS A 1 487 ? -25.970 6.961 24.184 1.00 97.31 487 LYS A C 1
ATOM 3879 O O . LYS A 1 487 ? -26.577 7.374 23.203 1.00 97.31 487 LYS A O 1
ATOM 3884 N N . GLU A 1 488 ? -24.664 7.130 24.349 1.00 97.62 488 GLU A N 1
ATOM 3885 C CA . GLU A 1 488 ? -23.807 7.770 23.354 1.00 97.62 488 GLU A CA 1
ATOM 3886 C C . GLU A 1 488 ? -23.663 6.915 22.089 1.00 97.62 488 GLU A C 1
ATOM 3888 O O . GLU A 1 488 ? -23.565 7.477 21.005 1.00 97.62 488 GLU A O 1
ATOM 3893 N N . LEU A 1 489 ? -23.719 5.582 22.190 1.00 97.19 489 LEU A N 1
ATOM 3894 C CA . LEU A 1 489 ? -23.714 4.687 21.028 1.00 97.19 489 LEU A CA 1
ATOM 3895 C C . LEU A 1 489 ? -25.002 4.839 20.224 1.00 97.19 489 LEU A C 1
ATOM 3897 O O . LEU A 1 489 ? -24.938 4.977 19.006 1.00 97.19 489 LEU A O 1
ATOM 3901 N N . LEU A 1 490 ? -26.152 4.887 20.903 1.00 96.31 490 LEU A N 1
ATOM 3902 C CA . LEU A 1 490 ? -27.437 5.183 20.262 1.00 96.31 490 LEU A CA 1
ATOM 3903 C C . LEU A 1 490 ? -27.425 6.563 19.596 1.00 96.31 490 LEU A C 1
ATOM 3905 O O . LEU A 1 490 ? -27.933 6.721 18.490 1.00 96.31 490 LEU A O 1
ATOM 3909 N N . GLN A 1 491 ? -26.823 7.562 20.246 1.00 97.56 491 GLN A N 1
ATOM 3910 C CA . GLN A 1 491 ? -26.668 8.885 19.647 1.00 97.56 491 GLN A CA 1
ATOM 3911 C C . GLN A 1 491 ? -25.758 8.842 18.414 1.00 97.56 491 GLN A C 1
ATOM 3913 O O . GLN A 1 491 ? -26.126 9.396 17.388 1.00 97.56 491 GLN A O 1
ATOM 3918 N N . ALA A 1 492 ? -24.624 8.139 18.472 1.00 97.19 492 ALA A N 1
ATOM 3919 C CA . ALA A 1 492 ? -23.722 7.990 17.334 1.00 97.19 492 ALA A CA 1
ATOM 3920 C C . ALA A 1 492 ? -24.404 7.282 16.150 1.00 97.19 492 ALA A C 1
ATOM 3922 O O . ALA A 1 492 ? -24.259 7.730 15.020 1.00 97.19 492 ALA A O 1
ATOM 3923 N N . GLN A 1 493 ? -25.199 6.239 16.405 1.00 96.44 493 GLN A N 1
ATOM 3924 C CA . GLN A 1 493 ? -26.010 5.575 15.377 1.00 96.44 493 GLN A CA 1
ATOM 3925 C C . GLN A 1 493 ? -27.039 6.525 14.741 1.00 96.44 493 GLN A C 1
ATOM 3927 O O . GLN A 1 493 ? -27.282 6.446 13.542 1.00 96.44 493 GLN A O 1
ATOM 3932 N N . ASN A 1 494 ? -27.626 7.438 15.520 1.00 96.62 494 ASN A N 1
ATOM 3933 C CA . ASN A 1 494 ? -28.553 8.447 14.998 1.00 96.62 494 ASN A CA 1
ATOM 3934 C C . ASN A 1 494 ? -27.841 9.563 14.219 1.00 96.62 494 ASN A C 1
ATOM 3936 O O . ASN A 1 494 ? -28.387 10.063 13.238 1.00 96.62 494 ASN A O 1
ATOM 3940 N N . ASP A 1 495 ? -26.646 9.962 14.658 1.00 97.25 495 ASP A N 1
ATOM 3941 C CA . ASP A 1 495 ? -25.846 11.011 14.020 1.00 97.25 495 ASP A CA 1
ATOM 3942 C C . ASP A 1 495 ? -25.188 10.517 12.717 1.00 97.25 495 ASP A C 1
ATOM 3944 O O . ASP A 1 495 ? -24.957 11.312 11.805 1.00 97.25 495 ASP A O 1
ATOM 3948 N N . PHE A 1 496 ? -24.917 9.210 12.613 1.00 97.38 496 PHE A N 1
ATOM 3949 C CA . PHE A 1 496 ? -24.278 8.556 11.466 1.00 97.38 496 PHE A CA 1
ATOM 3950 C C . PHE A 1 496 ? -25.091 7.342 10.963 1.00 97.38 496 PHE A C 1
ATOM 3952 O O . PHE A 1 496 ? -24.586 6.217 10.943 1.00 97.38 496 PHE A O 1
ATOM 3959 N N . PRO A 1 497 ? -26.346 7.544 10.517 1.00 96.19 497 PRO A N 1
ATOM 3960 C CA . PRO A 1 497 ? -27.292 6.454 10.258 1.00 96.19 497 PRO A CA 1
ATOM 3961 C C . PRO A 1 497 ? -26.905 5.537 9.091 1.00 96.19 497 PRO A C 1
ATOM 3963 O O . PRO A 1 497 ? -27.392 4.413 9.030 1.00 96.19 497 PRO A O 1
ATOM 3966 N N . ASP A 1 498 ? -26.026 5.986 8.191 1.00 96.12 498 ASP A N 1
ATOM 3967 C CA . ASP A 1 498 ? -25.562 5.207 7.033 1.00 96.12 498 ASP A CA 1
ATOM 3968 C C . ASP A 1 498 ? -24.507 4.141 7.401 1.00 96.12 498 ASP A C 1
ATOM 3970 O O . ASP A 1 498 ? -24.133 3.309 6.570 1.00 96.12 498 ASP A O 1
ATOM 3974 N N . ILE A 1 499 ? -24.006 4.145 8.643 1.00 97.00 499 ILE A N 1
ATOM 3975 C CA . ILE A 1 499 ? -23.031 3.162 9.123 1.00 97.00 499 ILE A CA 1
ATOM 3976 C C . ILE A 1 499 ? -23.769 1.970 9.738 1.00 97.00 499 ILE A C 1
ATOM 3978 O O . ILE A 1 499 ? -24.288 2.031 10.854 1.00 97.00 499 ILE A O 1
ATOM 3982 N N . HIS A 1 500 ? -23.753 0.846 9.024 1.00 93.12 500 HIS A N 1
ATOM 3983 C CA . HIS A 1 500 ? -24.426 -0.388 9.430 1.00 93.12 500 HIS A CA 1
ATOM 3984 C C . HIS A 1 500 ? -23.442 -1.496 9.814 1.00 93.12 500 HIS A C 1
ATOM 3986 O O . HIS A 1 500 ? -22.345 -1.601 9.266 1.00 93.12 500 HIS A O 1
ATOM 3992 N N . TYR A 1 501 ? -23.852 -2.352 10.745 1.00 95.44 501 TYR A N 1
ATOM 3993 C CA . TYR A 1 501 ? -23.138 -3.563 11.146 1.00 95.44 501 TYR A CA 1
ATOM 3994 C C . TYR A 1 501 ? -24.119 -4.542 11.785 1.00 95.44 501 TYR A C 1
ATOM 3996 O O . TYR A 1 501 ? -25.188 -4.148 12.248 1.00 95.44 501 TYR A O 1
ATOM 4004 N N . ALA A 1 502 ? -23.759 -5.826 11.806 1.00 87.44 502 ALA A N 1
ATOM 4005 C CA . ALA A 1 502 ? -24.541 -6.817 12.528 1.00 87.44 502 ALA A CA 1
ATOM 4006 C C . ALA A 1 502 ? -24.505 -6.501 14.031 1.00 87.44 502 ALA A C 1
ATOM 4008 O O . ALA A 1 502 ? -23.435 -6.521 14.648 1.00 87.44 502 ALA A O 1
ATOM 4009 N N . ASP A 1 503 ? -25.665 -6.199 14.611 1.00 72.19 503 ASP A N 1
ATOM 4010 C CA . ASP A 1 503 ? -25.813 -6.151 16.061 1.00 72.19 503 ASP A CA 1
ATOM 4011 C C . ASP A 1 503 ? -25.581 -7.550 16.643 1.00 72.19 503 ASP A C 1
ATOM 4013 O O . ASP A 1 503 ? -25.950 -8.558 16.034 1.00 72.19 503 ASP A O 1
ATOM 4017 N N . ASP A 1 504 ? -25.014 -7.625 17.851 1.00 59.12 504 ASP A N 1
ATOM 4018 C CA . ASP A 1 504 ? -25.166 -8.831 18.666 1.00 59.12 504 ASP A CA 1
ATOM 4019 C C . ASP A 1 504 ? -26.685 -9.057 18.816 1.00 59.12 504 ASP A C 1
ATOM 4021 O O . ASP A 1 504 ? -27.372 -8.193 19.364 1.00 59.12 504 ASP A O 1
ATOM 4025 N N . GLU A 1 505 ? -27.198 -10.172 18.278 1.00 45.50 505 GLU A N 1
ATOM 4026 C CA . GLU A 1 505 ? -28.602 -10.518 17.938 1.00 45.50 505 GLU A CA 1
ATOM 4027 C C . GLU A 1 505 ? -29.708 -10.315 19.013 1.00 45.50 505 GLU A C 1
ATOM 4029 O O . GLU A 1 505 ? -30.830 -10.781 18.842 1.00 45.50 505 GLU A O 1
ATOM 4034 N N . ASN A 1 506 ? -29.479 -9.592 20.108 1.00 47.53 506 ASN A N 1
ATOM 4035 C CA . ASN A 1 506 ? -30.456 -9.351 21.172 1.00 47.53 506 ASN A CA 1
ATOM 4036 C C . ASN A 1 506 ? -30.858 -7.883 21.398 1.00 47.53 506 ASN A C 1
ATOM 4038 O O . ASN A 1 506 ? -31.740 -7.635 22.218 1.00 47.53 506 ASN A O 1
ATOM 4042 N N . TYR A 1 507 ? -30.283 -6.885 20.718 1.00 48.09 507 TYR A N 1
ATOM 4043 C CA . TYR A 1 507 ? -30.516 -5.493 21.138 1.00 48.09 507 TYR A CA 1
ATOM 4044 C C . TYR A 1 507 ? -31.844 -4.876 20.654 1.00 48.09 507 TYR A C 1
ATOM 4046 O O . TYR A 1 507 ? -32.571 -4.279 21.452 1.00 48.09 507 TYR A O 1
ATOM 4054 N N . LEU A 1 508 ? -32.241 -5.090 19.394 1.00 46.00 508 LEU A N 1
ATOM 4055 C CA . LEU A 1 508 ? -33.487 -4.521 18.848 1.00 46.00 508 LEU A CA 1
ATOM 4056 C C . LEU A 1 508 ? -34.764 -5.083 19.506 1.00 46.00 508 LEU A C 1
ATOM 4058 O O . LEU A 1 508 ? -35.765 -4.377 19.602 1.00 46.00 508 LEU A O 1
ATOM 4062 N N . MET A 1 509 ? -34.721 -6.304 20.052 1.00 46.72 509 MET A N 1
ATOM 4063 C CA . MET A 1 509 ? -35.837 -6.874 20.827 1.00 46.72 509 MET A CA 1
ATOM 4064 C C . MET A 1 509 ? -35.983 -6.249 22.225 1.00 46.72 509 MET A C 1
ATOM 4066 O O . MET A 1 509 ? -37.043 -6.367 22.836 1.00 46.72 509 MET A O 1
ATOM 4070 N N . THR A 1 510 ? -34.960 -5.545 22.727 1.00 43.41 510 THR A N 1
ATOM 4071 C CA . THR A 1 510 ? -34.980 -4.938 24.070 1.00 43.41 510 THR A CA 1
ATOM 4072 C C . THR A 1 510 ? -35.498 -3.492 24.059 1.00 43.41 510 THR A C 1
ATOM 4074 O O . THR A 1 510 ? -35.994 -3.001 25.071 1.00 43.41 510 THR A O 1
ATOM 4077 N N . GLN A 1 511 ? -35.467 -2.797 22.914 1.00 45.94 511 GLN A N 1
ATOM 4078 C CA . GLN A 1 511 ? -36.066 -1.456 22.804 1.00 45.94 511 GLN A CA 1
ATOM 4079 C C . GLN A 1 511 ? -37.604 -1.477 22.864 1.00 45.94 511 GLN A C 1
ATOM 4081 O O . GLN A 1 511 ? -38.215 -0.516 23.339 1.00 45.94 511 GLN A O 1
ATOM 4086 N N . ALA A 1 512 ? -38.230 -2.588 22.462 1.00 43.62 512 ALA A N 1
ATOM 4087 C CA . ALA A 1 512 ? -39.674 -2.779 22.590 1.00 43.62 512 ALA A CA 1
ATOM 4088 C C . ALA A 1 512 ? -40.124 -3.063 24.037 1.00 43.62 512 ALA A C 1
ATOM 4090 O O . ALA A 1 512 ? -41.283 -2.831 24.360 1.00 43.62 512 ALA A O 1
ATOM 4091 N N . THR A 1 513 ? -39.235 -3.535 24.919 1.00 41.53 513 THR A N 1
ATOM 4092 C CA . THR A 1 513 ? -39.568 -3.851 26.321 1.00 41.53 513 THR A CA 1
ATOM 4093 C C . THR A 1 513 ? -39.193 -2.734 27.297 1.00 41.53 513 THR A C 1
ATOM 4095 O O . THR A 1 513 ? -39.957 -2.447 28.212 1.00 41.53 513 THR A O 1
ATOM 4098 N N . VAL A 1 514 ? -38.093 -2.004 27.075 1.00 38.59 514 VAL A N 1
ATOM 4099 C CA . VAL A 1 514 ? -37.660 -0.920 27.989 1.00 38.59 514 VAL A CA 1
ATOM 4100 C C . VAL A 1 514 ? -38.567 0.319 27.928 1.00 38.59 514 VAL A C 1
ATOM 4102 O O . VAL A 1 514 ? -38.679 1.054 28.907 1.00 38.59 514 VAL A O 1
ATOM 4105 N N . SER A 1 515 ? -39.261 0.544 26.811 1.00 43.88 515 SER A N 1
ATOM 4106 C CA . SER A 1 515 ? -40.253 1.622 26.685 1.00 43.88 515 SER A CA 1
ATOM 4107 C C . SER A 1 515 ? -41.565 1.340 27.439 1.00 43.88 515 SER A C 1
ATOM 4109 O O . SER A 1 515 ? -42.301 2.281 27.729 1.00 43.88 515 SER A O 1
ATOM 4111 N N . LEU A 1 516 ? -41.830 0.084 27.820 1.00 42.84 516 LEU A N 1
ATOM 4112 C CA . LEU A 1 516 ? -43.005 -0.323 28.603 1.00 42.84 516 LEU A CA 1
ATOM 4113 C C . LEU A 1 516 ? -42.762 -0.301 30.124 1.00 42.84 516 LEU A C 1
ATOM 4115 O O . LEU A 1 516 ? -43.687 0.004 30.871 1.00 42.84 516 LEU A O 1
ATOM 4119 N N . ASP A 1 517 ? -41.528 -0.520 30.585 1.00 39.03 517 ASP A N 1
ATOM 4120 C CA . ASP A 1 517 ? -41.224 -0.652 32.023 1.00 39.03 517 ASP A CA 1
ATOM 4121 C C . ASP A 1 517 ? -40.890 0.674 32.742 1.00 39.03 517 ASP A C 1
ATOM 4123 O O . ASP A 1 517 ? -40.759 0.706 33.964 1.00 39.03 517 ASP A O 1
ATOM 4127 N N . LEU A 1 518 ? -40.767 1.797 32.025 1.00 37.75 518 LEU A N 1
ATOM 4128 C CA . LEU A 1 518 ? -40.440 3.110 32.616 1.00 37.75 518 LEU A CA 1
ATOM 4129 C C . LEU A 1 518 ? -41.662 3.923 33.091 1.00 37.75 518 LEU A C 1
ATOM 4131 O O . LEU A 1 518 ? -41.491 5.049 33.560 1.00 37.75 518 LEU A O 1
ATOM 4135 N N . VAL A 1 519 ? -42.879 3.373 32.996 1.00 40.19 519 VAL A N 1
ATOM 4136 C CA . VAL A 1 519 ? -44.119 4.053 33.426 1.00 40.19 519 VAL A CA 1
ATOM 4137 C C . VAL A 1 519 ? -44.601 3.617 34.818 1.00 40.19 519 VAL A C 1
ATOM 4139 O O . VAL A 1 519 ? -45.415 4.320 35.413 1.00 40.19 519 VAL A O 1
ATOM 4142 N N . GLU A 1 520 ? -44.066 2.551 35.418 1.00 41.62 520 GLU A N 1
ATOM 4143 C CA . GLU A 1 520 ? -44.543 2.084 36.726 1.00 41.62 520 GLU A CA 1
ATOM 4144 C C . GLU A 1 520 ? -43.433 1.923 37.778 1.00 41.62 520 GLU A C 1
ATOM 4146 O O . GLU A 1 520 ? -42.379 1.346 37.539 1.00 41.62 520 GLU A O 1
ATOM 4151 N N . PHE A 1 521 ? -43.754 2.413 38.981 1.00 32.50 521 PHE A N 1
ATOM 4152 C CA . PHE A 1 521 ? -43.059 2.301 40.270 1.00 32.50 521 PHE A CA 1
ATOM 4153 C C . PHE A 1 521 ? -42.137 3.445 40.707 1.00 32.50 521 PHE A C 1
ATOM 4155 O O . PHE A 1 521 ? -40.912 3.360 40.775 1.00 32.50 521 PHE A O 1
ATOM 4162 N N . ALA A 1 522 ? -42.811 4.486 41.203 1.00 31.81 522 ALA A N 1
ATOM 4163 C CA . ALA A 1 522 ? -42.338 5.281 42.323 1.00 31.81 522 ALA A CA 1
ATOM 4164 C C . ALA A 1 522 ? -42.691 4.610 43.676 1.00 31.81 522 ALA A C 1
ATOM 4166 O O . ALA A 1 522 ? -43.821 4.180 43.892 1.00 31.81 522 ALA A O 1
ATOM 4167 N N . THR A 1 523 ? -41.731 4.679 44.608 1.00 32.34 523 THR A N 1
ATOM 4168 C CA . THR A 1 523 ? -41.808 4.645 46.093 1.00 32.34 523 THR A CA 1
ATOM 4169 C C . THR A 1 523 ? -41.550 3.345 46.890 1.00 32.34 523 THR A C 1
ATOM 4171 O O . THR A 1 523 ? -41.816 2.250 46.404 1.00 32.34 523 THR A O 1
ATOM 4174 N N . PRO A 1 524 ? -40.949 3.469 48.108 1.00 48.09 524 PRO A N 1
ATOM 4175 C CA . PRO A 1 524 ? -40.070 2.457 48.711 1.00 48.09 524 PRO A CA 1
ATOM 4176 C C . PRO A 1 524 ? -40.555 1.913 50.070 1.00 48.09 524 PRO A C 1
ATOM 4178 O O . PRO A 1 524 ? -41.237 2.619 50.806 1.00 48.09 524 PRO A O 1
ATOM 4181 N N . THR A 1 525 ? -40.061 0.744 50.501 1.00 29.97 525 THR A N 1
ATOM 4182 C CA . THR A 1 525 ? -40.043 0.375 51.935 1.00 29.97 525 THR A CA 1
ATOM 4183 C C . THR A 1 525 ? -38.929 -0.608 52.306 1.00 29.97 525 THR A C 1
ATOM 4185 O O . THR A 1 525 ? -38.696 -1.607 51.632 1.00 29.97 525 THR A O 1
ATOM 4188 N N . HIS A 1 526 ? -38.281 -0.303 53.434 1.00 32.31 526 HIS A N 1
ATOM 4189 C CA . HIS A 1 526 ? -37.336 -1.109 54.212 1.00 32.31 526 HIS A CA 1
ATOM 4190 C C . HIS A 1 526 ? -37.888 -2.480 54.653 1.00 32.31 526 HIS A C 1
ATOM 4192 O O . HIS A 1 526 ? -39.044 -2.573 55.053 1.00 32.31 526 HIS A O 1
ATOM 4198 N N . SER A 1 527 ? -37.024 -3.498 54.778 1.00 31.11 527 SER A N 1
ATOM 4199 C CA . SER A 1 527 ? -36.624 -4.088 56.077 1.00 31.11 527 SER A CA 1
ATOM 4200 C C . SER A 1 527 ? -35.819 -5.391 55.931 1.00 31.11 527 SER A C 1
ATOM 4202 O O . SER A 1 527 ? -35.861 -6.100 54.933 1.00 31.11 527 SER A O 1
ATOM 4204 N N . SER A 1 528 ? -35.017 -5.624 56.963 1.00 37.00 528 SER A N 1
ATOM 4205 C CA . SER A 1 528 ? -34.041 -6.680 57.222 1.00 37.00 528 SER A CA 1
ATOM 4206 C C . SER A 1 528 ? -34.621 -8.086 57.409 1.00 37.00 528 SER A C 1
ATOM 4208 O O . SER A 1 528 ? -35.681 -8.216 58.012 1.00 37.00 528 SER A O 1
ATOM 4210 N N . THR A 1 529 ? -33.835 -9.129 57.109 1.00 31.61 529 THR A N 1
ATOM 4211 C CA . THR A 1 529 ? -33.484 -10.205 58.072 1.00 31.61 529 THR A CA 1
ATOM 4212 C C . THR A 1 529 ? -32.428 -11.167 57.504 1.00 31.61 529 THR A C 1
ATOM 4214 O O . THR A 1 529 ? -32.497 -11.607 56.362 1.00 31.61 529 THR A O 1
ATOM 4217 N N . GLN A 1 530 ? -31.428 -11.471 58.335 1.00 37.72 530 GLN A N 1
ATOM 4218 C CA . GLN A 1 530 ? -30.478 -12.580 58.194 1.00 37.72 530 GLN A CA 1
ATOM 4219 C C . GLN A 1 530 ? -31.152 -13.898 58.617 1.00 37.72 530 GLN A C 1
ATOM 4221 O O . GLN A 1 530 ? -31.891 -13.870 59.596 1.00 37.72 530 GLN A O 1
ATOM 4226 N N . PHE A 1 531 ? -30.843 -15.035 57.972 1.00 34.56 531 PHE A N 1
ATOM 4227 C CA . PHE A 1 531 ? -30.186 -16.207 58.595 1.00 34.56 531 PHE A CA 1
ATOM 4228 C C . PHE A 1 531 ? -30.055 -17.421 57.643 1.00 34.56 531 PHE A C 1
ATOM 4230 O O . PHE A 1 531 ? -30.902 -17.675 56.792 1.00 34.56 531 PHE A O 1
ATOM 4237 N N . THR A 1 532 ? -28.994 -18.203 57.899 1.00 33.91 532 THR A N 1
ATOM 4238 C CA . THR A 1 532 ? -28.678 -19.593 57.482 1.00 33.91 532 THR A CA 1
ATOM 4239 C C . THR A 1 532 ? -28.201 -19.899 56.047 1.00 33.91 532 THR A C 1
ATOM 4241 O O . THR A 1 532 ? -28.939 -20.364 55.186 1.00 33.91 532 THR A O 1
ATOM 4244 N N . GLN A 1 533 ? -26.875 -19.778 55.870 1.00 40.28 533 GLN A N 1
ATOM 4245 C CA . GLN A 1 533 ? -26.020 -20.767 55.182 1.00 40.28 533 GLN A CA 1
ATOM 4246 C C . GLN A 1 533 ? -26.137 -22.142 55.901 1.00 40.28 533 GLN A C 1
ATOM 4248 O O . GLN A 1 533 ? -26.540 -22.171 57.057 1.00 40.28 533 GLN A O 1
ATOM 4253 N N . LEU A 1 534 ? -25.839 -23.334 55.378 1.00 41.28 534 LEU A N 1
ATOM 4254 C CA . LEU A 1 534 ? -24.686 -23.851 54.632 1.00 41.28 534 LEU A CA 1
ATOM 4255 C C . LEU A 1 534 ? -25.074 -25.308 54.282 1.00 41.28 534 LEU A C 1
ATOM 4257 O O . LEU A 1 534 ? -25.436 -26.031 55.205 1.00 41.28 534 LEU A O 1
ATOM 4261 N N . ASN A 1 535 ? -25.034 -25.721 53.004 1.00 39.91 535 ASN A N 1
ATOM 4262 C CA . ASN A 1 535 ? -24.830 -27.122 52.542 1.00 39.91 535 ASN A CA 1
ATOM 4263 C C . ASN A 1 535 ? -25.036 -27.340 51.023 1.00 39.91 535 ASN A C 1
ATOM 4265 O O . ASN A 1 535 ? -24.898 -28.463 50.549 1.00 39.91 535 ASN A O 1
ATOM 4269 N N . PHE A 1 536 ? -25.311 -26.301 50.222 1.00 43.88 536 PHE A N 1
ATOM 4270 C CA . PHE A 1 536 ? -25.616 -26.475 48.787 1.00 43.88 536 PHE A CA 1
ATOM 4271 C C . PHE A 1 536 ? -24.470 -26.152 47.803 1.00 43.88 536 PHE A C 1
ATOM 4273 O O . PHE A 1 536 ? -24.594 -26.400 46.605 1.00 43.88 536 PHE A O 1
ATOM 4280 N N . THR A 1 537 ? -23.332 -25.633 48.273 1.00 46.03 537 THR A N 1
ATOM 4281 C CA . THR A 1 537 ? -22.272 -25.072 47.409 1.00 46.03 537 THR A CA 1
ATOM 4282 C C . THR A 1 537 ? -21.229 -26.072 46.896 1.00 46.03 537 THR A C 1
ATOM 4284 O O . THR A 1 537 ? -20.493 -25.745 45.964 1.00 46.03 537 THR A O 1
ATOM 4287 N N . LEU A 1 538 ? -21.178 -27.301 47.426 1.00 43.34 538 LEU A N 1
ATOM 4288 C CA . LEU A 1 538 ? -20.195 -28.311 46.994 1.00 43.34 538 LEU A CA 1
ATOM 4289 C C . LEU A 1 538 ? -20.701 -29.259 45.892 1.00 43.34 538 LEU A C 1
ATOM 4291 O O . LEU A 1 538 ? -19.891 -29.803 45.150 1.00 43.34 538 LEU A O 1
ATOM 4295 N N . LEU A 1 539 ? -22.021 -29.417 45.714 1.00 41.94 539 LEU A N 1
ATOM 4296 C CA . LEU A 1 539 ? -22.562 -30.203 44.591 1.00 41.94 539 LEU A CA 1
ATOM 4297 C C . LEU A 1 539 ? -22.620 -29.404 43.276 1.00 41.94 539 LEU A C 1
ATOM 4299 O O . LEU A 1 539 ? -22.447 -29.977 42.201 1.00 41.94 539 LEU A O 1
ATOM 4303 N N . GLN A 1 540 ? -22.819 -28.083 43.331 1.00 48.91 540 GLN A N 1
ATOM 4304 C CA . GLN A 1 540 ? -22.940 -27.252 42.123 1.00 48.91 540 GLN A CA 1
ATOM 4305 C C . GLN A 1 540 ? -21.596 -26.974 41.433 1.00 48.91 540 GLN A C 1
ATOM 4307 O O . GLN A 1 540 ? -21.551 -26.815 40.216 1.00 48.91 540 GLN A O 1
ATOM 4312 N N . SER A 1 541 ? -20.489 -26.984 42.175 1.00 50.97 541 SER A N 1
ATOM 4313 C CA . SER A 1 541 ? -19.152 -26.680 41.647 1.00 50.97 541 SER A CA 1
ATOM 4314 C C . SER A 1 541 ? -18.520 -27.825 40.842 1.00 50.97 541 SER A C 1
ATOM 4316 O O . SER A 1 541 ? -17.565 -27.583 40.112 1.00 50.97 541 SER A O 1
ATOM 4318 N N . ILE A 1 542 ? -19.070 -29.046 40.908 1.00 54.78 542 ILE A N 1
ATOM 4319 C CA . ILE A 1 542 ? -18.574 -30.213 40.152 1.00 54.78 542 ILE A CA 1
ATOM 4320 C C . ILE A 1 542 ? -19.538 -30.610 39.024 1.00 54.78 542 ILE A C 1
ATOM 4322 O O . ILE A 1 542 ? -19.098 -30.936 37.922 1.00 54.78 542 ILE A O 1
ATOM 4326 N N . LEU A 1 543 ? -20.854 -30.534 39.253 1.00 53.72 543 LEU A N 1
ATOM 4327 C CA . LEU A 1 543 ? -21.852 -30.926 38.249 1.00 53.72 543 LEU A CA 1
ATOM 4328 C C . LEU A 1 543 ? -21.974 -29.920 37.098 1.00 53.72 543 LEU A C 1
ATOM 4330 O O . LEU A 1 543 ? -22.128 -30.330 35.950 1.00 53.72 543 LEU A O 1
ATOM 4334 N N . ILE A 1 544 ? -21.857 -28.617 37.372 1.00 63.81 544 ILE A N 1
ATOM 4335 C CA . ILE A 1 544 ? -22.014 -27.581 36.340 1.00 63.81 544 ILE A CA 1
ATOM 4336 C C . ILE A 1 544 ? -20.863 -27.623 35.313 1.00 63.81 544 ILE A C 1
ATOM 4338 O O . ILE A 1 544 ? -21.158 -27.663 34.117 1.00 63.81 544 ILE A O 1
ATOM 4342 N N . PRO A 1 545 ? -19.572 -27.719 35.702 1.00 67.94 545 PRO A N 1
ATOM 4343 C CA . PRO A 1 545 ? -18.489 -27.858 34.727 1.00 67.94 545 PRO A CA 1
ATOM 4344 C C . PRO A 1 545 ? -18.587 -29.145 33.903 1.00 67.94 545 PRO A C 1
ATOM 4346 O O . PRO A 1 545 ? -18.325 -29.122 32.703 1.00 67.94 545 PRO A O 1
ATOM 4349 N N . LEU A 1 546 ? -19.008 -30.261 34.510 1.00 68.50 546 LEU A N 1
ATOM 4350 C CA . LEU A 1 546 ? -19.111 -31.547 33.816 1.00 68.50 546 LEU A CA 1
ATOM 4351 C C . LEU A 1 546 ? -20.207 -31.529 32.737 1.00 68.50 546 LEU A C 1
ATOM 4353 O O . LEU A 1 546 ? -20.001 -32.031 31.629 1.00 68.50 546 LEU A O 1
ATOM 4357 N N . VAL A 1 547 ? -21.350 -30.902 33.034 1.00 77.88 547 VAL A N 1
ATOM 4358 C CA . VAL A 1 547 ? -22.444 -30.709 32.071 1.00 77.88 547 VAL A CA 1
ATOM 4359 C C . VAL A 1 547 ? -22.029 -29.728 30.973 1.00 77.88 547 VAL A C 1
ATOM 4361 O O . VAL A 1 547 ? -22.281 -29.992 29.801 1.00 77.88 547 VAL A O 1
ATOM 4364 N N . ILE A 1 548 ? -21.320 -28.643 31.297 1.00 79.12 548 ILE A N 1
ATOM 4365 C CA . ILE A 1 548 ? -20.833 -27.692 30.285 1.00 79.12 548 ILE A CA 1
ATOM 4366 C C . ILE A 1 548 ? -19.826 -28.363 29.341 1.00 79.12 548 ILE A C 1
ATOM 4368 O O . ILE A 1 548 ? -19.978 -28.266 28.125 1.00 79.12 548 ILE A O 1
ATOM 4372 N N . VAL A 1 549 ? -18.844 -29.103 29.865 1.00 81.06 549 VAL A N 1
ATOM 4373 C CA . VAL A 1 549 ? -17.818 -29.775 29.047 1.00 81.06 549 VAL A CA 1
ATOM 4374 C C . VAL A 1 549 ? -18.434 -30.839 28.140 1.00 81.06 549 VAL A C 1
ATOM 4376 O O . VAL A 1 549 ? -18.090 -30.914 26.960 1.00 81.06 549 VAL A O 1
ATOM 4379 N N . THR A 1 550 ? -19.379 -31.632 28.653 1.00 76.00 550 THR A N 1
ATOM 4380 C CA . THR A 1 550 ? -20.066 -32.646 27.840 1.00 76.00 550 THR A CA 1
ATOM 4381 C C . THR A 1 550 ? -20.937 -32.009 26.764 1.00 76.00 550 THR A C 1
ATOM 4383 O O . THR A 1 550 ? -20.825 -32.400 25.604 1.00 76.00 550 THR A O 1
ATOM 4386 N N . THR A 1 551 ? -21.709 -30.971 27.099 1.00 82.12 551 THR A N 1
ATOM 4387 C CA . THR A 1 551 ? -22.603 -30.290 26.147 1.00 82.12 551 THR A CA 1
ATOM 4388 C C . THR A 1 551 ? -21.815 -29.580 25.042 1.00 82.12 551 THR A C 1
ATOM 4390 O O . THR A 1 551 ? -22.116 -29.759 23.857 1.00 82.12 551 THR A O 1
ATOM 4393 N N . VAL A 1 552 ? -20.754 -28.848 25.401 1.00 82.50 552 VAL A N 1
ATOM 4394 C CA . VAL A 1 552 ? -19.856 -28.172 24.448 1.00 82.50 552 VAL A CA 1
ATOM 4395 C C . VAL A 1 552 ? -19.121 -29.190 23.575 1.00 82.50 552 VAL A C 1
ATOM 4397 O O . VAL A 1 552 ? -19.048 -29.007 22.361 1.00 82.50 552 VAL A O 1
ATOM 4400 N N . GLY A 1 553 ? -18.655 -30.305 24.147 1.00 84.62 553 GLY A N 1
ATOM 4401 C CA . GLY A 1 553 ? -18.038 -31.400 23.396 1.00 84.62 553 GLY A CA 1
ATOM 4402 C C . GLY A 1 553 ? -18.983 -32.012 22.356 1.00 84.62 553 GLY A C 1
ATOM 4403 O O . GLY A 1 553 ? -18.599 -32.183 21.196 1.00 84.62 553 GLY A O 1
ATOM 4404 N N . THR A 1 554 ? -20.243 -32.273 22.722 1.00 83.94 554 THR A N 1
ATOM 4405 C CA . THR A 1 554 ? -21.256 -32.766 21.773 1.00 83.94 554 THR A CA 1
ATOM 4406 C C . THR A 1 554 ? -21.610 -31.747 20.695 1.00 83.94 554 THR A C 1
ATOM 4408 O O . THR A 1 554 ? -21.725 -32.130 19.531 1.00 83.94 554 THR A O 1
ATOM 4411 N N . LEU A 1 555 ? -21.736 -30.459 21.035 1.00 80.81 555 LEU A N 1
ATOM 4412 C CA . LEU A 1 555 ? -22.040 -29.401 20.066 1.00 80.81 555 LEU A CA 1
ATOM 4413 C C . LEU A 1 555 ? -20.889 -29.187 19.077 1.00 80.81 555 LEU A C 1
ATOM 4415 O O . LEU A 1 555 ? -21.136 -29.083 17.877 1.00 80.81 555 LEU A O 1
ATOM 4419 N N . LEU A 1 556 ? -19.637 -29.212 19.544 1.00 77.44 556 LEU A N 1
ATOM 4420 C CA . LEU A 1 556 ? -18.453 -29.149 18.683 1.00 77.44 556 LEU A CA 1
ATOM 4421 C C . LEU A 1 556 ? -18.346 -30.380 17.777 1.00 77.44 556 LEU A C 1
ATOM 4423 O O . LEU A 1 556 ? -18.060 -30.242 16.587 1.00 77.44 556 LEU A O 1
ATOM 4427 N N . GLY A 1 557 ? -18.646 -31.575 18.295 1.00 84.25 557 GLY A N 1
ATOM 4428 C CA . GLY A 1 557 ? -18.724 -32.797 17.492 1.00 84.25 557 GLY A CA 1
ATOM 4429 C C . GLY A 1 557 ? -19.781 -32.701 16.387 1.00 84.25 557 GLY A C 1
ATOM 4430 O O . GLY A 1 557 ? -19.498 -33.000 15.222 1.00 84.25 557 GLY A O 1
ATOM 4431 N N . PHE A 1 558 ? -20.978 -32.206 16.720 1.00 82.06 558 PHE A N 1
ATOM 4432 C CA . PHE A 1 558 ? -22.066 -31.998 15.760 1.00 82.06 558 PHE A CA 1
ATOM 4433 C C . PHE A 1 558 ? -21.730 -30.917 14.725 1.00 82.06 558 PHE A C 1
ATOM 4435 O O . PHE A 1 558 ? -22.001 -31.093 13.535 1.00 82.06 558 PHE A O 1
ATOM 4442 N N . TYR A 1 559 ? -21.096 -29.824 15.151 1.00 77.38 559 TYR A N 1
ATOM 4443 C CA . TYR A 1 559 ? -20.666 -28.731 14.284 1.00 77.38 559 TYR A CA 1
ATOM 4444 C C . TYR A 1 559 ? -19.582 -29.183 13.299 1.00 77.38 559 TYR A C 1
ATOM 4446 O O . TYR A 1 559 ? -19.711 -28.959 12.095 1.00 77.38 559 TYR A O 1
ATOM 4454 N N . CYS A 1 560 ? -18.566 -29.916 13.762 1.00 73.44 560 CYS A N 1
ATOM 4455 C CA . CYS A 1 560 ? -17.524 -30.487 12.906 1.00 73.44 560 CYS A CA 1
ATOM 4456 C C . CYS A 1 560 ? -18.087 -31.508 11.903 1.00 73.44 560 CYS A C 1
ATOM 4458 O O . CYS A 1 560 ? -17.716 -3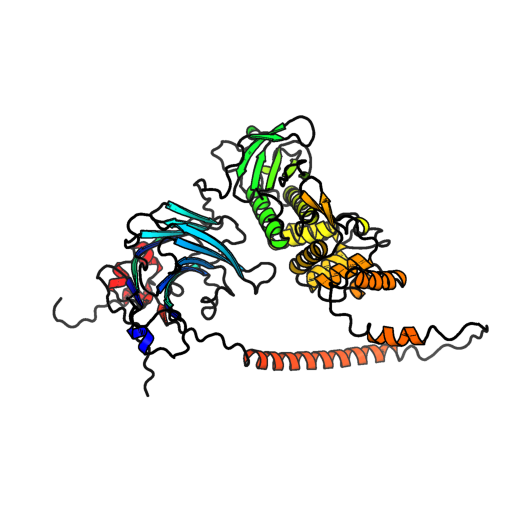1.490 10.725 1.00 73.44 560 CYS A O 1
ATOM 4460 N N . ALA A 1 561 ? -19.028 -32.360 12.325 1.00 73.94 561 ALA A N 1
ATOM 4461 C CA . ALA A 1 561 ? -19.701 -33.307 11.435 1.00 73.94 561 ALA A CA 1
ATOM 4462 C C . ALA A 1 561 ? -20.581 -32.600 10.386 1.00 73.94 561 ALA A C 1
ATOM 4464 O O . ALA A 1 561 ? -20.585 -32.982 9.211 1.00 73.94 561 ALA A O 1
ATOM 4465 N N . ARG A 1 562 ? -21.292 -31.533 10.777 1.00 76.75 562 ARG A N 1
ATOM 4466 C CA . ARG A 1 562 ? -22.122 -30.720 9.876 1.00 76.75 562 ARG A CA 1
ATOM 4467 C C . ARG A 1 562 ? -21.273 -29.911 8.894 1.00 76.75 562 ARG A C 1
ATOM 4469 O O . ARG A 1 562 ? -21.628 -29.863 7.720 1.00 76.75 562 ARG A O 1
ATOM 4476 N N . ARG A 1 563 ? -20.127 -2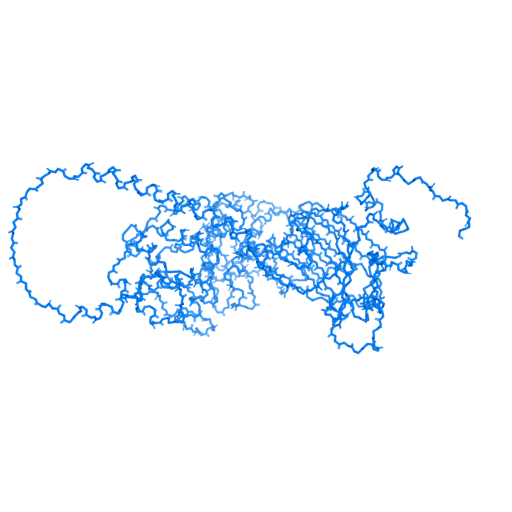9.372 9.329 1.00 67.00 563 ARG A N 1
ATOM 4477 C CA . ARG A 1 563 ? -19.162 -28.651 8.481 1.00 67.00 563 ARG A CA 1
ATOM 4478 C C . ARG A 1 563 ? -18.510 -29.561 7.438 1.00 67.00 563 ARG A C 1
ATOM 4480 O O . ARG A 1 563 ? -18.405 -29.168 6.281 1.00 67.00 563 ARG A O 1
ATOM 4487 N N . LYS A 1 564 ? -18.163 -30.806 7.791 1.00 64.50 564 LYS A N 1
ATOM 4488 C CA . LYS A 1 564 ? -17.702 -31.803 6.803 1.00 64.50 564 LYS A CA 1
ATOM 4489 C C . LYS A 1 564 ? -18.778 -32.129 5.759 1.00 64.50 564 LYS A C 1
ATOM 4491 O O . LYS A 1 564 ? -18.461 -32.262 4.581 1.00 64.50 564 LYS A O 1
ATOM 4496 N N . ARG A 1 565 ? -20.056 -32.207 6.156 1.00 66.19 565 ARG A N 1
ATOM 4497 C CA . ARG A 1 565 ? -21.178 -32.435 5.221 1.00 66.19 565 ARG A CA 1
ATOM 4498 C C . ARG A 1 565 ? -21.517 -31.211 4.363 1.00 66.19 565 ARG A C 1
ATOM 4500 O O . ARG A 1 565 ? -21.939 -31.392 3.225 1.00 66.19 565 ARG A O 1
ATOM 4507 N N . SER A 1 566 ? -21.344 -29.988 4.870 1.00 57.78 566 SER A N 1
ATOM 4508 C CA . SER A 1 566 ? -21.574 -28.767 4.087 1.00 57.78 566 SER A CA 1
ATOM 4509 C C . SER A 1 566 ? -20.434 -28.490 3.108 1.00 57.78 566 SER A C 1
ATOM 4511 O O . SER A 1 566 ? -20.717 -28.157 1.965 1.00 57.78 566 SER A O 1
ATOM 4513 N N . GLN A 1 567 ? -19.172 -28.735 3.477 1.00 49.44 567 GLN A N 1
ATOM 4514 C CA . GLN A 1 567 ? -18.040 -28.634 2.543 1.00 49.44 567 GLN A CA 1
ATOM 4515 C C . GLN A 1 567 ? -18.131 -29.662 1.403 1.00 49.44 567 GLN A C 1
ATOM 4517 O O . GLN A 1 567 ? -17.835 -29.325 0.261 1.00 49.44 567 GLN A O 1
ATOM 4522 N N . ALA A 1 568 ? -18.656 -30.864 1.669 1.00 46.81 568 ALA A N 1
ATOM 4523 C CA . ALA A 1 568 ? -18.945 -31.853 0.626 1.00 46.81 568 ALA A CA 1
ATOM 4524 C C . ALA A 1 568 ? -20.112 -31.458 -0.308 1.00 46.81 568 ALA A C 1
ATOM 4526 O O . ALA A 1 568 ? -20.183 -31.952 -1.428 1.00 46.81 568 ALA A O 1
ATOM 4527 N N . LYS A 1 569 ? -21.025 -30.573 0.125 1.00 44.53 569 LYS A N 1
ATOM 4528 C CA . LYS A 1 569 ? -22.143 -30.071 -0.700 1.00 44.53 569 LYS A CA 1
ATOM 4529 C C . LYS A 1 569 ? -21.820 -28.771 -1.443 1.00 44.53 569 LYS A C 1
ATOM 4531 O O . LYS A 1 569 ? -22.310 -28.584 -2.549 1.00 44.53 569 LYS A O 1
ATOM 4536 N N . VAL A 1 570 ? -20.996 -27.895 -0.867 1.00 43.53 570 VAL A N 1
ATOM 4537 C CA . VAL A 1 570 ? -20.614 -26.604 -1.472 1.00 43.53 570 VAL A CA 1
ATOM 4538 C C . VAL A 1 570 ? -19.600 -26.785 -2.609 1.00 43.53 570 VAL A C 1
ATOM 4540 O O . VAL A 1 570 ? -19.631 -26.027 -3.567 1.00 43.53 570 VAL A O 1
ATOM 4543 N N . LEU A 1 571 ? -18.795 -27.854 -2.597 1.00 41.16 571 LEU A N 1
ATOM 4544 C CA . LEU A 1 571 ? -17.957 -28.235 -3.746 1.00 41.16 571 LEU A CA 1
ATOM 4545 C C . LEU A 1 571 ? -18.748 -28.857 -4.920 1.00 41.16 571 LEU A C 1
ATOM 4547 O O . LEU A 1 571 ? -18.159 -29.150 -5.955 1.00 41.16 571 LEU A O 1
ATOM 4551 N N . GLY A 1 572 ? -20.063 -29.068 -4.777 1.00 39.06 572 GLY A N 1
ATOM 4552 C CA . GLY A 1 572 ? -20.905 -29.724 -5.784 1.00 39.06 572 GLY A CA 1
ATOM 4553 C C . GLY A 1 572 ? -21.983 -28.849 -6.430 1.00 39.06 572 GLY A C 1
ATOM 4554 O O . GLY A 1 572 ? -22.679 -29.336 -7.317 1.00 39.06 572 GLY A O 1
ATOM 4555 N N . ALA A 1 573 ? -22.169 -27.592 -6.016 1.00 40.66 573 ALA A N 1
ATOM 4556 C CA . ALA A 1 573 ? -23.246 -26.768 -6.559 1.00 40.66 573 ALA A CA 1
ATOM 4557 C C . ALA A 1 573 ? -22.901 -25.272 -6.605 1.00 40.66 573 ALA A C 1
ATOM 4559 O O . ALA A 1 573 ? -22.750 -24.627 -5.572 1.00 40.66 573 ALA A O 1
ATOM 4560 N N . ASN A 1 574 ? -22.927 -24.747 -7.834 1.00 35.59 574 ASN A N 1
ATOM 4561 C CA . ASN A 1 574 ? -23.099 -23.344 -8.229 1.00 35.59 574 ASN A CA 1
ATOM 4562 C C . ASN A 1 574 ? -21.861 -22.437 -8.299 1.00 35.59 574 ASN A C 1
ATOM 4564 O O . ASN A 1 574 ? -21.685 -21.538 -7.488 1.00 35.59 574 ASN A O 1
ATOM 4568 N N . GLN A 1 575 ? -21.142 -22.558 -9.419 1.00 32.91 575 GLN A N 1
ATOM 4569 C CA . GLN A 1 575 ? -20.799 -21.428 -10.293 1.00 32.91 575 GLN A CA 1
ATOM 4570 C C . GLN A 1 575 ? -20.690 -21.967 -11.731 1.00 32.91 575 GLN A C 1
ATOM 4572 O O . GLN A 1 575 ? -19.725 -22.641 -12.076 1.00 32.91 575 GLN A O 1
ATOM 4577 N N . LYS A 1 576 ? -21.700 -21.725 -12.580 1.00 33.84 576 LYS A N 1
ATOM 4578 C CA . LYS A 1 576 ? -21.535 -21.896 -14.033 1.00 33.84 576 LYS A CA 1
ATOM 4579 C C . LYS A 1 576 ? -20.789 -20.668 -14.544 1.00 33.84 576 LYS A C 1
ATOM 4581 O O . LYS A 1 576 ? -21.408 -19.651 -14.843 1.00 33.84 576 LYS A O 1
ATOM 4586 N N . ALA A 1 577 ? -19.464 -20.762 -14.579 1.00 36.69 577 ALA A N 1
ATOM 4587 C CA . ALA A 1 577 ? -18.643 -19.880 -15.395 1.00 36.69 577 ALA A CA 1
ATOM 4588 C C . ALA A 1 577 ? -19.066 -20.017 -16.876 1.00 36.69 577 ALA A C 1
ATOM 4590 O O . ALA A 1 577 ? -19.558 -21.085 -17.261 1.00 36.69 577 ALA A O 1
ATOM 4591 N N . PRO A 1 578 ? -18.917 -18.973 -17.712 1.00 38.16 578 PRO A N 1
ATOM 4592 C CA . PRO A 1 578 ? -19.083 -19.123 -19.154 1.00 38.16 578 PRO A CA 1
ATOM 4593 C C . PRO A 1 578 ? -18.175 -20.256 -19.656 1.00 38.16 578 PRO A C 1
ATOM 4595 O O . PRO A 1 578 ? -17.026 -20.368 -19.229 1.00 38.16 578 PRO A O 1
ATOM 4598 N N . ASN A 1 579 ? -18.705 -21.120 -20.527 1.00 41.59 579 ASN A N 1
ATOM 4599 C CA . ASN A 1 579 ? -17.968 -22.252 -21.089 1.00 41.59 579 ASN A CA 1
ATOM 4600 C C . ASN A 1 579 ? -16.807 -21.730 -21.955 1.00 41.59 579 ASN A C 1
ATOM 4602 O O . ASN A 1 579 ? -16.994 -21.446 -23.136 1.00 41.59 579 ASN A O 1
ATOM 4606 N N . LYS A 1 580 ? -15.620 -21.590 -21.359 1.00 46.72 580 LYS A N 1
ATOM 4607 C CA . LYS A 1 580 ? -14.356 -21.331 -22.054 1.00 46.72 580 LYS A CA 1
ATOM 4608 C C . LYS A 1 580 ? -13.736 -22.688 -22.383 1.00 46.72 580 LYS A C 1
ATOM 4610 O O . LYS A 1 580 ? -13.461 -23.470 -21.476 1.00 46.72 580 LYS A O 1
ATOM 4615 N N . TYR A 1 581 ? -13.564 -22.988 -23.665 1.00 45.72 581 TYR A N 1
ATOM 4616 C CA . TYR A 1 581 ? -12.829 -24.167 -24.123 1.00 45.72 581 TYR A CA 1
ATOM 4617 C C . TYR A 1 581 ? -11.453 -23.698 -24.594 1.00 45.72 581 TYR A C 1
ATOM 4619 O O . TYR A 1 581 ? -11.356 -22.751 -25.373 1.00 45.72 581 TYR A O 1
ATOM 4627 N N . ILE A 1 582 ? -10.399 -24.303 -24.051 1.00 48.88 582 ILE A N 1
ATOM 4628 C CA . ILE A 1 582 ? -9.006 -23.958 -24.341 1.00 48.88 582 ILE A CA 1
ATOM 4629 C C . ILE A 1 582 ? -8.283 -25.265 -24.624 1.00 48.88 582 ILE A C 1
ATOM 4631 O O . ILE A 1 582 ? -8.251 -26.151 -23.769 1.00 48.88 582 ILE A O 1
ATOM 4635 N N . SER A 1 583 ? -7.701 -25.385 -25.811 1.00 50.81 583 SER A N 1
ATOM 4636 C CA . SER A 1 583 ? -6.764 -26.459 -26.126 1.00 50.81 583 SER A CA 1
ATOM 4637 C C . SER A 1 583 ? -5.347 -25.998 -25.785 1.00 50.81 583 SER A C 1
ATOM 4639 O O . SER A 1 583 ? -4.859 -25.036 -26.381 1.00 50.81 583 SER A O 1
ATOM 4641 N N . SER A 1 584 ? -4.684 -26.670 -24.843 1.00 47.34 584 SER A N 1
ATOM 4642 C CA . SER A 1 584 ? -3.261 -26.464 -24.563 1.00 47.34 584 SER A CA 1
ATOM 4643 C C . SER A 1 584 ? -2.418 -27.521 -25.276 1.00 47.34 584 SER A C 1
ATOM 4645 O O . SER A 1 584 ? -2.720 -28.715 -25.222 1.00 47.34 584 SER A O 1
ATOM 4647 N N . VAL A 1 585 ? -1.348 -27.088 -25.944 1.00 56.56 585 VAL A N 1
ATOM 4648 C CA . VAL A 1 585 ? -0.358 -27.982 -26.560 1.00 56.56 585 VAL A CA 1
ATOM 4649 C C . VAL A 1 585 ? 0.986 -27.754 -25.860 1.00 56.56 585 VAL A C 1
ATOM 4651 O O . VAL A 1 585 ? 1.518 -26.646 -25.943 1.00 56.56 585 VAL A O 1
ATOM 4654 N N . PRO A 1 586 ? 1.554 -28.756 -25.160 1.00 56.75 586 PRO A N 1
ATOM 4655 C CA . PRO A 1 586 ? 2.876 -28.610 -24.557 1.00 56.75 586 PRO A CA 1
ATOM 4656 C C . PRO A 1 586 ? 3.951 -28.466 -25.643 1.00 56.75 586 PRO A C 1
ATOM 4658 O O . PRO A 1 586 ? 3.926 -29.203 -26.633 1.00 56.75 586 PRO A O 1
ATOM 4661 N N . LEU A 1 587 ? 4.930 -27.577 -25.438 1.00 56.81 587 LEU A N 1
ATOM 4662 C CA . LEU A 1 587 ? 6.030 -27.339 -26.390 1.00 56.81 587 LEU A CA 1
ATOM 4663 C C . LEU A 1 587 ? 6.800 -28.619 -26.766 1.00 56.81 587 LEU A C 1
ATOM 4665 O O . LEU A 1 587 ? 7.210 -28.780 -27.915 1.00 56.81 587 LEU A O 1
ATOM 4669 N N . SER A 1 588 ? 6.940 -29.565 -25.836 1.00 51.00 588 SER A N 1
ATOM 4670 C CA . SER A 1 588 ? 7.557 -30.882 -26.065 1.00 51.00 588 SER A CA 1
ATOM 4671 C C . SER A 1 588 ? 6.860 -31.770 -27.105 1.00 51.00 588 SER A C 1
ATOM 4673 O O . SER A 1 588 ? 7.456 -32.753 -27.548 1.00 51.00 588 SER A O 1
ATOM 4675 N N . HIS A 1 589 ? 5.631 -31.446 -27.514 1.00 57.16 589 HIS A N 1
ATOM 4676 C CA . HIS A 1 589 ? 4.863 -32.203 -28.509 1.00 57.16 589 HIS A CA 1
ATOM 4677 C C . HIS A 1 589 ? 4.861 -31.547 -29.902 1.00 57.16 589 HIS A C 1
ATOM 4679 O O . HIS A 1 589 ? 4.169 -32.024 -30.802 1.00 57.16 589 HIS A O 1
ATOM 4685 N N . LEU A 1 590 ? 5.626 -30.465 -30.095 1.00 56.97 590 LEU A N 1
ATOM 4686 C CA . LEU A 1 590 ? 5.736 -29.767 -31.376 1.00 56.97 590 LEU A CA 1
ATOM 4687 C C . LEU A 1 590 ? 6.558 -30.561 -32.405 1.00 56.97 590 LEU A C 1
ATOM 4689 O O . LEU A 1 590 ? 7.416 -31.380 -32.071 1.00 56.97 590 LEU A O 1
ATOM 4693 N N . ASN A 1 591 ? 6.294 -30.289 -33.686 1.00 61.31 591 ASN A N 1
ATOM 4694 C CA . ASN A 1 591 ? 7.018 -30.866 -34.817 1.00 61.31 591 ASN A CA 1
ATOM 4695 C C . ASN A 1 591 ? 8.547 -30.621 -34.677 1.00 61.31 591 ASN A C 1
ATOM 4697 O O . ASN A 1 591 ? 8.945 -29.501 -34.352 1.00 61.31 591 ASN A O 1
ATOM 4701 N N . PRO A 1 592 ? 9.420 -31.616 -34.944 1.00 55.59 592 PRO A N 1
ATOM 4702 C CA . PRO A 1 592 ? 10.879 -31.458 -34.932 1.00 55.59 592 PRO A CA 1
ATOM 4703 C C . PRO A 1 592 ? 11.440 -30.266 -35.723 1.00 55.59 592 PRO A C 1
ATOM 4705 O O . PRO A 1 592 ? 12.501 -29.754 -35.368 1.00 55.59 592 PRO A O 1
ATOM 4708 N N . ASP A 1 593 ? 10.756 -29.799 -36.767 1.00 51.66 593 ASP A N 1
ATOM 4709 C CA . ASP A 1 593 ? 11.169 -28.601 -37.507 1.00 51.66 593 ASP A CA 1
ATOM 4710 C C . ASP A 1 593 ? 10.961 -27.310 -36.703 1.00 51.66 593 ASP A C 1
ATOM 4712 O O . ASP A 1 593 ? 11.778 -26.399 -36.789 1.00 51.66 593 ASP A O 1
ATOM 4716 N N . ILE A 1 594 ? 9.968 -27.270 -35.810 1.00 53.81 594 ILE A N 1
ATOM 4717 C CA . ILE A 1 594 ? 9.743 -26.153 -34.880 1.00 53.81 594 ILE A CA 1
ATOM 4718 C C . ILE A 1 594 ? 10.844 -26.105 -33.810 1.00 53.81 594 ILE A C 1
ATOM 4720 O O . ILE A 1 594 ? 11.283 -25.028 -33.413 1.00 53.81 594 ILE A O 1
ATOM 4724 N N . ILE A 1 595 ? 11.379 -27.261 -33.395 1.00 59.78 595 ILE A N 1
ATOM 4725 C CA . ILE A 1 595 ? 12.518 -27.328 -32.461 1.00 59.78 595 ILE A CA 1
ATOM 4726 C C . ILE A 1 595 ? 13.748 -26.608 -33.036 1.00 59.78 595 ILE A C 1
ATOM 4728 O O . ILE A 1 595 ? 14.556 -26.070 -32.276 1.00 59.78 595 ILE A O 1
ATOM 4732 N N . LYS A 1 596 ? 13.907 -26.549 -34.366 1.00 61.31 596 LYS A N 1
ATOM 4733 C CA . LYS A 1 596 ? 15.037 -25.852 -35.002 1.00 61.31 596 LYS A CA 1
ATOM 4734 C C . LYS A 1 596 ? 15.011 -24.339 -34.761 1.00 61.31 596 LYS A C 1
ATOM 4736 O O . LYS A 1 596 ? 16.090 -23.751 -34.760 1.00 61.31 596 LYS A O 1
ATOM 4741 N N . LEU A 1 597 ? 13.837 -23.757 -34.492 1.00 56.66 597 LEU A N 1
ATOM 4742 C CA . LEU A 1 597 ? 13.631 -22.321 -34.245 1.00 56.66 597 LEU A CA 1
ATOM 4743 C C . LEU A 1 597 ? 14.111 -21.858 -32.860 1.00 56.66 597 LEU A C 1
ATOM 4745 O O . LEU A 1 597 ? 14.293 -20.665 -32.624 1.00 56.66 597 LEU A O 1
ATOM 4749 N N . LEU A 1 598 ? 14.341 -22.797 -31.940 1.00 64.31 598 LEU A N 1
ATOM 4750 C CA . LEU A 1 598 ? 14.881 -22.513 -30.613 1.00 64.31 598 LEU A CA 1
ATOM 4751 C C . LEU A 1 598 ? 16.403 -22.307 -30.693 1.00 64.31 598 LEU A C 1
ATOM 4753 O O . LEU A 1 598 ? 17.101 -23.057 -31.383 1.00 64.31 598 LEU A O 1
ATOM 4757 N N . ASP A 1 599 ? 16.950 -21.322 -29.979 1.00 69.75 599 ASP A N 1
ATOM 4758 C CA . ASP A 1 599 ? 18.408 -21.188 -29.860 1.00 69.75 599 ASP A CA 1
ATOM 4759 C C . ASP A 1 599 ? 19.017 -22.338 -29.031 1.00 69.75 599 ASP A C 1
ATOM 4761 O O . ASP A 1 599 ? 18.307 -23.078 -28.349 1.00 69.75 599 ASP A O 1
ATOM 4765 N N . ASP A 1 600 ? 20.334 -22.531 -29.118 1.00 62.31 600 ASP A N 1
ATOM 4766 C CA . ASP A 1 600 ? 21.010 -23.676 -28.495 1.00 62.31 600 ASP A CA 1
ATOM 4767 C C . ASP A 1 600 ? 20.938 -23.683 -26.963 1.00 62.31 600 ASP A C 1
ATOM 4769 O O . ASP A 1 600 ? 20.887 -24.764 -26.368 1.00 62.31 600 ASP A O 1
ATOM 4773 N N . ASP A 1 601 ? 20.902 -22.518 -26.317 1.00 48.94 601 ASP A N 1
ATOM 4774 C CA . ASP A 1 601 ? 20.738 -22.439 -24.869 1.00 48.94 601 ASP A CA 1
ATOM 4775 C C . ASP A 1 601 ? 19.291 -22.784 -24.505 1.00 48.94 601 ASP A C 1
ATOM 4777 O O . ASP A 1 601 ? 19.055 -23.680 -23.694 1.00 48.94 601 ASP A O 1
ATOM 4781 N N . THR A 1 602 ? 18.317 -22.207 -25.205 1.00 54.34 602 THR A N 1
ATOM 4782 C CA . THR A 1 602 ? 16.889 -22.521 -25.064 1.00 54.34 602 THR A CA 1
ATOM 4783 C C . THR A 1 602 ? 16.598 -24.014 -25.310 1.00 54.34 602 THR A C 1
ATOM 4785 O O . THR A 1 602 ? 15.873 -24.639 -24.532 1.00 54.34 602 THR A O 1
ATOM 4788 N N . LYS A 1 603 ? 17.241 -24.650 -26.301 1.00 60.66 603 LYS A N 1
ATOM 4789 C CA . LYS A 1 603 ? 17.168 -26.106 -26.555 1.00 60.66 603 LYS A CA 1
ATOM 4790 C C . LYS A 1 603 ? 17.710 -26.938 -25.393 1.00 60.66 603 LYS A C 1
ATOM 4792 O O . LYS A 1 603 ? 17.118 -27.964 -25.062 1.00 60.66 603 LYS A O 1
ATOM 4797 N N . ARG A 1 604 ? 18.825 -26.526 -24.776 1.00 51.28 604 ARG A N 1
ATOM 4798 C CA . ARG A 1 604 ? 19.419 -27.231 -23.620 1.00 51.28 604 ARG A CA 1
ATOM 4799 C C . ARG A 1 604 ? 18.509 -27.213 -22.396 1.00 51.28 604 ARG A C 1
ATOM 4801 O O . ARG A 1 604 ? 18.597 -28.130 -21.583 1.00 51.28 604 ARG A O 1
ATOM 4808 N N . PHE A 1 605 ? 17.669 -26.190 -22.266 1.00 48.16 605 PHE A N 1
ATOM 4809 C CA . PHE A 1 605 ? 16.755 -26.044 -21.138 1.00 48.16 605 PHE A CA 1
ATOM 4810 C C . PHE A 1 605 ? 15.371 -26.663 -21.383 1.00 48.16 605 PHE A C 1
ATOM 4812 O O . PHE A 1 605 ? 14.829 -27.254 -20.455 1.00 48.16 605 PHE A O 1
ATOM 4819 N N . LEU A 1 606 ? 14.828 -26.582 -22.604 1.00 45.38 606 LEU A N 1
ATOM 4820 C CA . LEU A 1 606 ? 13.485 -27.082 -22.948 1.00 45.38 606 LEU A CA 1
ATOM 4821 C C . LEU A 1 606 ? 13.423 -28.582 -23.275 1.00 45.38 606 LEU A C 1
ATOM 4823 O O . LEU A 1 606 ? 12.343 -29.168 -23.257 1.00 45.38 606 LEU A O 1
ATOM 4827 N N . LEU A 1 607 ? 14.548 -29.223 -23.603 1.00 44.84 607 LEU A N 1
ATOM 4828 C CA . LEU A 1 607 ? 14.582 -30.644 -23.959 1.00 44.84 607 LEU A CA 1
ATOM 4829 C C . LEU A 1 607 ? 15.326 -31.439 -22.876 1.00 44.84 607 LEU A C 1
ATOM 4831 O O . LEU A 1 607 ? 16.552 -31.343 -22.778 1.00 44.84 607 LEU A O 1
ATOM 4835 N N . PRO A 1 608 ? 14.637 -32.279 -22.076 1.00 40.00 608 PRO A N 1
ATOM 4836 C CA . PRO A 1 608 ? 15.307 -33.124 -21.100 1.00 40.00 608 PRO A CA 1
ATOM 4837 C C . PRO A 1 608 ? 16.332 -34.026 -21.796 1.00 40.00 608 PRO A C 1
ATOM 4839 O O . PRO A 1 608 ? 16.020 -34.704 -22.778 1.00 40.00 608 PRO A O 1
ATOM 4842 N N . SER A 1 609 ? 17.538 -34.126 -21.239 1.00 37.62 609 SER A N 1
ATOM 4843 C CA . SER A 1 609 ? 18.644 -34.949 -21.760 1.00 37.62 609 SER A CA 1
ATOM 4844 C C . SER A 1 609 ? 18.295 -36.434 -21.978 1.00 37.62 609 SER A C 1
ATOM 4846 O O . SER A 1 609 ? 18.963 -37.119 -22.750 1.00 37.62 609 SER A O 1
ATOM 4848 N N . ARG A 1 610 ? 17.205 -36.937 -21.376 1.00 35.31 610 ARG A N 1
ATOM 4849 C CA . ARG A 1 610 ? 16.670 -38.292 -21.611 1.00 35.31 610 ARG A CA 1
ATOM 4850 C C . ARG A 1 610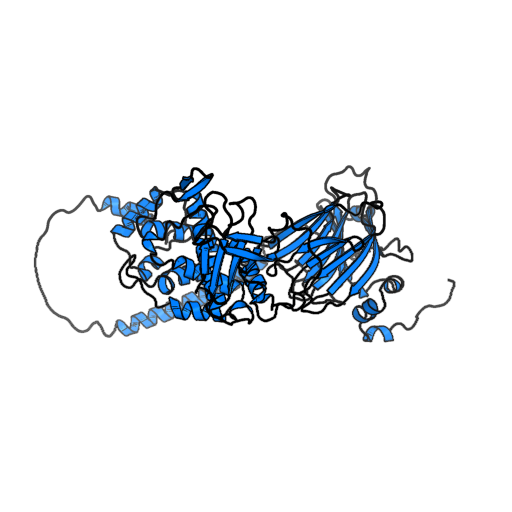 ? 15.930 -38.469 -22.948 1.00 35.31 610 ARG A C 1
ATOM 4852 O O . ARG A 1 610 ? 15.812 -39.605 -23.401 1.00 35.31 610 ARG A O 1
ATOM 4859 N N . ASN A 1 611 ? 15.482 -37.395 -23.603 1.00 34.50 611 ASN A N 1
ATOM 4860 C CA . ASN A 1 611 ? 14.762 -37.463 -24.884 1.00 34.50 611 ASN A CA 1
ATOM 4861 C C . ASN A 1 611 ? 15.689 -37.389 -26.110 1.00 34.50 611 ASN A C 1
ATOM 4863 O O . ASN A 1 611 ? 15.329 -37.887 -27.175 1.00 34.50 611 ASN A O 1
ATOM 4867 N N . LEU A 1 612 ? 16.922 -36.893 -25.954 1.00 34.44 612 LEU A N 1
ATOM 4868 C CA . LEU A 1 612 ? 17.927 -36.863 -27.028 1.00 34.44 612 LEU A CA 1
ATOM 4869 C C . LEU A 1 612 ? 18.371 -38.268 -27.483 1.00 34.44 612 LEU A C 1
ATOM 4871 O O . LEU A 1 612 ? 18.731 -38.449 -28.642 1.00 34.44 612 LEU A O 1
ATOM 4875 N N . GLN A 1 613 ? 18.288 -39.291 -26.622 1.00 29.91 613 GLN A N 1
ATOM 4876 C CA . GLN A 1 613 ? 18.631 -40.673 -27.000 1.00 29.91 613 GLN A CA 1
ATOM 4877 C C . GLN A 1 613 ? 17.529 -41.409 -27.784 1.00 29.91 613 GLN A C 1
ATOM 4879 O O . GLN A 1 613 ? 17.786 -42.493 -28.310 1.00 29.91 613 GLN A O 1
ATOM 4884 N N . LYS A 1 614 ? 16.313 -40.853 -27.884 1.00 30.20 614 LYS A N 1
ATOM 4885 C CA . LYS A 1 614 ? 15.181 -41.493 -28.579 1.00 30.20 614 LYS A CA 1
ATOM 4886 C C . LYS A 1 614 ? 14.894 -40.951 -29.978 1.00 30.20 614 LYS A C 1
ATOM 4888 O O . LYS A 1 614 ? 14.043 -41.515 -30.659 1.00 30.20 614 LYS A O 1
ATOM 4893 N N . ILE A 1 615 ? 15.647 -39.965 -30.465 1.00 30.42 615 ILE A N 1
ATOM 4894 C CA . ILE A 1 615 ? 15.596 -39.559 -31.877 1.00 30.42 615 ILE A CA 1
ATOM 4895 C C . ILE A 1 615 ? 16.491 -40.511 -32.687 1.00 30.42 615 ILE A C 1
ATOM 4897 O O . ILE A 1 615 ? 17.558 -40.159 -33.180 1.00 30.42 615 ILE A O 1
ATOM 4901 N N . LYS A 1 616 ? 16.075 -41.779 -32.778 1.00 24.34 616 LYS A N 1
ATOM 4902 C CA . LYS A 1 616 ? 16.545 -42.696 -33.818 1.00 24.34 616 LYS A CA 1
ATOM 4903 C C . LYS A 1 616 ? 15.549 -42.590 -34.961 1.00 24.34 616 LYS A C 1
ATOM 4905 O O . LYS A 1 616 ? 14.384 -42.933 -34.789 1.00 24.34 616 LYS A O 1
ATOM 4910 N N . CYS A 1 617 ? 16.026 -42.078 -36.092 1.00 28.03 617 CYS A N 1
ATOM 4911 C CA . CYS A 1 617 ? 15.276 -41.931 -37.331 1.00 28.03 617 CYS A CA 1
ATOM 4912 C C . CYS A 1 617 ? 14.493 -43.211 -37.654 1.00 28.03 617 CYS A C 1
ATOM 4914 O O . CYS A 1 617 ? 15.082 -44.246 -37.958 1.00 28.03 617 CYS A O 1
ATOM 4916 N N . GLY A 1 618 ? 13.168 -43.123 -37.588 1.00 29.50 618 GLY A N 1
ATOM 4917 C CA . GLY A 1 618 ? 12.256 -44.066 -38.212 1.00 29.50 618 GLY A CA 1
ATOM 4918 C C . GLY A 1 618 ? 11.616 -43.381 -39.409 1.00 29.50 618 GLY A C 1
ATOM 4919 O O . GLY A 1 618 ? 10.523 -42.848 -39.284 1.00 29.50 618 GLY A O 1
ATOM 4920 N N . MET A 1 619 ? 12.308 -43.358 -40.547 1.00 30.23 619 MET A N 1
ATOM 4921 C CA . MET A 1 619 ? 11.700 -43.011 -41.832 1.00 30.23 619 MET A CA 1
ATOM 4922 C C . MET A 1 619 ? 12.124 -44.047 -42.869 1.00 30.23 619 MET A C 1
ATOM 4924 O O . MET A 1 619 ? 13.313 -44.220 -43.142 1.00 30.23 619 MET A O 1
ATOM 4928 N N . SER A 1 620 ? 11.136 -44.757 -43.419 1.00 30.78 620 SER A N 1
ATOM 4929 C CA . SER A 1 620 ? 11.291 -45.480 -44.673 1.00 30.78 620 SER A CA 1
ATOM 4930 C C . SER A 1 620 ? 11.322 -44.472 -45.817 1.00 30.78 620 SER A C 1
ATOM 4932 O O . SER A 1 620 ? 10.457 -43.608 -45.921 1.00 30.78 620 SER A O 1
ATOM 4934 N N . THR A 1 621 ? 12.341 -44.634 -46.647 1.00 38.59 621 THR A N 1
ATOM 4935 C CA . THR A 1 621 ? 12.530 -44.137 -48.012 1.00 38.59 621 THR A CA 1
ATOM 4936 C C . THR A 1 621 ? 11.249 -43.730 -48.751 1.00 38.59 621 THR A C 1
ATOM 4938 O O . THR A 1 621 ? 10.433 -44.603 -49.032 1.00 38.59 621 THR A O 1
ATOM 4941 N N . THR A 1 622 ? 11.122 -42.450 -49.117 1.00 28.66 622 THR A N 1
ATOM 4942 C CA . THR A 1 622 ? 11.247 -41.943 -50.504 1.00 28.66 622 THR A CA 1
ATOM 4943 C C . THR A 1 622 ? 10.990 -40.432 -50.540 1.00 28.66 622 THR A C 1
ATOM 4945 O O . THR A 1 622 ? 9.877 -40.004 -50.268 1.00 28.66 622 THR A O 1
ATOM 4948 N N . GLU A 1 623 ? 12.043 -39.708 -50.939 1.00 33.75 623 GLU A N 1
ATOM 4949 C CA . GLU A 1 623 ? 12.069 -38.399 -51.623 1.00 33.75 623 GLU A CA 1
ATOM 4950 C C . GLU A 1 623 ? 11.745 -37.121 -50.816 1.00 33.75 623 GLU A C 1
ATOM 4952 O O . GLU A 1 623 ? 10.724 -37.011 -50.147 1.00 33.75 623 GLU A O 1
ATOM 4957 N N . CYS A 1 624 ? 12.720 -36.198 -50.863 1.00 33.62 624 CYS A N 1
ATOM 4958 C CA . CYS A 1 624 ? 12.846 -34.942 -50.116 1.00 33.62 624 CYS A CA 1
ATOM 4959 C C . CYS A 1 624 ? 11.920 -33.822 -50.585 1.00 33.62 624 CYS A C 1
ATOM 4961 O O . CYS A 1 624 ? 11.675 -33.739 -51.810 1.00 33.62 624 CYS A O 1
#

Sequence (624 aa):
MENDAFLVRPDVVRADAIELTCSKEVWKNTTPNMTQEGINLDADSDFSATYGSFAFRAQLPVKGYGSAEFSLVSTDCPLTNCTTALNGRTTGLLLYEDSPRTVEIKVNYLNPNIPSQLLAQAVTVDRPNRTISGFHVYEVSWSRNFVAWFFDGTMVANFTNRLLLPRTRHFARIELYCLNNTMNQAEREETTLAVDKITYQRMPDDEVWKDTQQSLFPAPAVTWNETSVGPVREVYLFAYDDDVAMYFDDIRTVPGCNCNKTLDDWVFNFVGDAWRYVSQAYRLLNLTTDHRLQALLYVGKGEGCHFMSHLGRYSYVLNCGSNDSRAWDVQTDSPVKASLSQAITNLTVLVAGGVYGNPMLSIDQSGIVQGIVQYDLFRSLNEVDLARSLLSLKINKFQNAPRSYSYWLRDWYLPVYSDHGQAAVLQRVFTLLAEHFPTITDRSGMRRYSRNMANLAELVHFWSGAANASLRTVAGNAFGWSKTDEKELLQAQNDFPDIHYADDENYLMTQATVSLDLVEFATPTHSSTQFTQLNFTLLQSILIPLVIVTTVGTLLGFYCARRKRSQAKVLGANQKAPNKYISSVPLSHLNPDIIKLLDDDTKRFLLPSRNLQKIKCGMSTTEC

Secondary structure (DSSP, 8-state):
--------------TT-EEEEE-HHHHHTS-TT--EEEEEEE-TTT--BSSEEEEEEEE---SSSEEEEEEEEETTS-GGGTTTTSSS-EEEEEE-TT-TTEEEEEEEEEETTEEEEEEEEEEEEEPPSS-TTS-EEEEEEE-SS-EEEEETTEEEEEE--TTTS--S-EEEEEEEEEE-SSS-GGG---EEEEEEEEEEE---TTPPP-S----SSPPPPSEEEE-SSSS-EEEEEEEE-SSEEEEES-TTSSTT--TTS---THHHHHHHHHHHHHHHHTT-TTS-SS--EEEEEEESS--EEEEEE-TTS--EEEEEEESSTTTTTS--TTHHHHHHHHHHHHHHHHHGGG-BS-TTHHHHTTTHHHHHHHHHHHHHTT-HHHHHHHHHHHTT--BSSSSTTB-IIIIIIHHHHHHTTTHHHHHHHHHHHHHHS-EEE-TTS-EEESS---SHHHHHHHHHHHHTB--HHHHHHHH---HHHHHHHHHHHHHSTT---BPPTTSHHHHHHHHHHTSS--------------SSHHHHHHHHHHHHHHHHHHHHHHHHHHHHHHHHHHTTS-------EEEEEEGGGS-HHHHTTB-HHHHHHHS-TTTGGG----------

pLDDT: mean 72.94, std 20.06, range [24.34, 98.25]

Foldseek 3Di:
DDPPDPPPDQPDDPLQKRKDKDDPVVPVPDDPQAFKAKEKEWLLVFDWDQFWKKKWFKFFWPDFQKKKKKKWWFNQDDPVCRVPLQQTQMWIKTGDNVCLFKIKTKGWDADPLHNRDIDIDIDIFTAPPPPSRHTWMWMWGAALQKTWIDINNHTTDIDRQNLRGRRGITIIMMMMMGGDPDDDPVRGDMTMMITRFMDIGDDDNPDDDDDDDPAPDPDPDQWDFDPFDDDTQIWGFDDDGQAETETESDCPLQVQPPVPGDQPCCVVNLLSNLRVVLCVLQVQPPQAPRNHEYEYEYALDDAAWAWDADPLHGHTYIHHYDNHNCLRRDPDLEDSSLRSLLRSLVVSCQQGLQAGHHLCCVQVVPPVVSLLVSLLSCVSVVSVVRNVVSCVVQQQDADCGVHPRQSCCNQPSVVLLVVQRHSQLSNQLSNLCNVQADWDQDPSRGIYRPHHDDDPLLVQQSSQLSSLHRCQVSCCRRPNDDPVSVVVNVVSCVSRVVRHHDYPPPDVVVVVVVVVPPPDDDDDDDDDDDDDDDDDPPVCVPVVVVVVVVVVVVVVVVVVVVVVVVVVVVVPDDDPDSDHDYDYDHPVPDDPSSLVSYDPVRNVRRDPPVCVVVPDDDDDDDDD

InterPro domains:
  IPR013320 Concanavalin A-like lectin/glucanase domain superfamily [SSF49899] (48-201)